Protein 2X43 (pdb70)

Solvent-accessible surface area: 4506 Å² total; per-residue (Å²): 3,10,89,3,1,116,98,52,70,118,84,13,20,41,103,3,83,95,100,21,23,92,90,0,102,142,123,62,73,136,123,19,49,128,43,2,84,71,101,54,53,99,19,18,93,79,16,16,102,87,25,81,116,68,75,56,63,108,57,77,18,110,21,164,58,31,155

Secondary structure (DSSP, 8-state):
--THIIIIIHHHHHHHIIIIIHHIIIIITTTTTHHHHHHHHHHHHHHIIIIITTS---SSTT-----

Radius of gyration: 13.17 Å; Cα contacts (8 Å, |Δi|>4): 88; chains: 1; bounding box: 42×15×16 Å

Foldseek 3Di:
DAPLCVVQVVVQLVCLCVPQVVVCVVPVVDPSVCSSVVSVVVSLVCSCCCQVVVPDRDHHPVDPDND

Structure (mmCIF, N/CA/C/O backbone):
data_2X43
#
_entry.id   2X43
#
_cell.length_a   1.000
_cell.length_b   1.000
_cell.length_c   1.000
_cell.angle_alpha   90.00
_cell.angle_beta   90.00
_cell.angle_gamma   90.00
#
_symmetry.space_group_name_H-M   'P 1'
#
loop_
_atom_site.group_PDB
_atom_site.id
_atom_site.type_symbol
_atom_site.label_atom_id
_atom_site.label_alt_id
_atom_site.label_comp_id
_atom_site.label_asym_id
_atom_site.label_entity_id
_atom_site.label_seq_id
_atom_site.pdbx_PDB_ins_code
_atom_site.Cartn_x
_atom_site.Cartn_y
_atom_site.Cartn_z
_atom_site.occupancy
_atom_site.B_iso_or_equiv
_atom_site.auth_seq_id
_atom_site.auth_comp_id
_atom_site.auth_asym_id
_atom_site.auth_atom_id
_atom_site.pdbx_PDB_model_num
ATOM 1 N N . MET A 1 1 ? -10.874 2.842 3.570 1.00 1.42 1 MET S N 1
ATOM 2 C CA . MET A 1 1 ? -11.285 2.178 2.307 1.00 0.86 1 MET S CA 1
ATOM 3 C C . MET A 1 1 ? -12.136 0.956 2.596 1.00 0.68 1 MET S C 1
ATOM 4 O O . MET A 1 1 ? -12.460 0.676 3.749 1.00 0.80 1 MET S O 1
ATOM 20 N N . ASP A 1 2 ? -12.500 0.231 1.549 1.00 0.50 2 ASP S N 1
ATOM 21 C CA . ASP A 1 2 ? -13.354 -0.933 1.706 1.00 0.55 2 ASP S CA 1
ATOM 22 C C . ASP A 1 2 ? -12.597 -2.254 1.548 1.00 0.36 2 ASP S C 1
ATOM 23 O O . ASP A 1 2 ? -11.772 -2.609 2.389 1.00 0.43 2 ASP S O 1
ATOM 32 N N . GLN A 1 3 ? -12.876 -2.967 0.459 1.00 0.47 3 GLN S N 1
ATOM 33 C CA . GLN A 1 3 ? -12.279 -4.273 0.198 1.00 0.32 3 GLN S CA 1
ATOM 34 C C . GLN A 1 3 ? -10.876 -4.183 -0.372 1.00 0.20 3 GLN S C 1
ATOM 35 O O . GLN A 1 3 ? -10.144 -5.182 -0.398 1.00 0.16 3 GLN S O 1
ATOM 49 N N . GLU A 1 4 ? -10.477 -3.008 -0.826 1.00 0.22 4 GLU S N 1
ATOM 50 C CA . GLU A 1 4 ? -9.170 -2.902 -1.433 1.00 0.23 4 GLU S CA 1
ATOM 51 C C . GLU A 1 4 ? -8.062 -3.029 -0.413 1.00 0.21 4 GLU S C 1
ATOM 52 O O . GLU A 1 4 ? -6.921 -3.284 -0.778 1.00 0.27 4 GLU S O 1
ATOM 64 N N . THR A 1 5 ? -8.366 -2.856 0.863 1.00 0.17 5 THR S N 1
ATOM 65 C CA . THR A 1 5 ? -7.328 -2.981 1.858 1.00 0.20 5 THR S CA 1
ATOM 66 C C . THR A 1 5 ? -6.803 -4.405 1.846 1.00 0.20 5 THR S C 1
ATOM 67 O O . THR A 1 5 ? -5.645 -4.646 1.521 1.00 0.22 5 THR S O 1
ATOM 78 N N . ARG A 1 6 ? -7.665 -5.354 2.186 1.00 0.19 6 ARG S N 1
ATOM 79 C CA . ARG A 1 6 ? -7.262 -6.748 2.188 1.00 0.20 6 ARG S CA 1
ATOM 80 C C . ARG A 1 6 ? -6.509 -7.138 0.921 1.00 0.17 6 ARG S C 1
ATOM 81 O O . ARG A 1 6 ? -5.322 -7.461 0.989 1.00 0.17 6 ARG S O 1
ATOM 102 N N . ASP A 1 7 ? -7.158 -7.076 -0.240 1.00 0.17 7 ASP S N 1
ATOM 103 C CA . ASP A 1 7 ? -6.520 -7.484 -1.492 1.00 0.18 7 ASP S CA 1
ATOM 104 C C . ASP A 1 7 ? -5.359 -6.595 -1.934 1.00 0.16 7 ASP S C 1
ATOM 105 O O . ASP A 1 7 ? -4.281 -7.094 -2.247 1.00 0.16 7 ASP S O 1
ATOM 114 N N . GLN A 1 8 ? -5.572 -5.287 -1.959 1.00 0.17 8 GLN S N 1
ATOM 115 C CA . GLN A 1 8 ? -4.540 -4.371 -2.432 1.00 0.18 8 GLN S CA 1
ATOM 116 C C . GLN A 1 8 ? -3.526 -4.018 -1.351 1.00 0.17 8 GLN S C 1
ATOM 117 O O . GLN A 1 8 ? -2.333 -4.242 -1.529 1.00 0.17 8 GLN S O 1
ATOM 131 N N . MET A 1 9 ? -3.987 -3.461 -0.238 1.00 0.18 9 MET S N 1
ATOM 132 C CA . MET A 1 9 ? -3.067 -3.073 0.832 1.00 0.20 9 MET S CA 1
ATOM 133 C C . MET A 1 9 ? -2.069 -4.188 1.143 1.00 0.19 9 MET S C 1
ATOM 134 O O . MET A 1 9 ? -0.866 -3.949 1.165 1.00 0.20 9 MET S O 1
ATOM 148 N N . LYS A 1 10 ? -2.559 -5.403 1.379 1.00 0.19 10 LYS S N 1
ATOM 149 C CA . LYS A 1 10 ? -1.673 -6.519 1.701 1.00 0.21 10 LYS S CA 1
ATOM 150 C C . LYS A 1 10 ? -0.766 -6.902 0.531 1.00 0.19 10 LYS S C 1
ATOM 151 O O . LYS A 1 10 ? 0.430 -7.119 0.717 1.00 0.21 10 LYS S O 1
ATOM 170 N N . ASN A 1 11 ? -1.333 -6.983 -0.668 1.00 0.16 11 ASN S N 1
ATOM 171 C CA . ASN A 1 11 ? -0.561 -7.373 -1.847 1.00 0.17 11 ASN S CA 1
ATOM 172 C C . ASN A 1 11 ? 0.279 -6.222 -2.396 1.00 0.15 11 ASN S C 1
ATOM 173 O O . ASN A 1 11 ? 1.504 -6.319 -2.443 1.00 0.15 11 ASN S O 1
ATOM 184 N N . ALA A 1 12 ? -0.374 -5.146 -2.825 1.00 0.16 12 ALA S N 1
ATOM 185 C CA . ALA A 1 12 ? 0.336 -3.988 -3.363 1.00 0.17 12 ALA S CA 1
ATOM 186 C C . ALA A 1 12 ? 1.525 -3.632 -2.486 1.00 0.15 12 ALA S C 1
ATOM 187 O O . ALA A 1 12 ? 2.654 -3.523 -2.967 1.00 0.16 12 ALA S O 1
ATOM 194 N N . ALA A 1 13 ? 1.267 -3.453 -1.195 1.00 0.15 13 ALA S N 1
ATOM 195 C CA . ALA A 1 13 ? 2.336 -3.139 -0.258 1.00 0.15 13 ALA S CA 1
ATOM 196 C C . ALA A 1 13 ? 3.414 -4.206 -0.357 1.00 0.13 13 ALA S C 1
ATOM 197 O O . ALA A 1 13 ? 4.587 -3.898 -0.550 1.00 0.12 13 ALA S O 1
ATOM 204 N N . ALA A 1 14 ? 3.001 -5.462 -0.185 1.00 0.14 14 ALA S N 1
ATOM 205 C CA . ALA A 1 14 ? 3.908 -6.597 -0.291 1.00 0.15 14 ALA S CA 1
ATOM 206 C C . ALA A 1 14 ? 4.895 -6.443 -1.447 1.00 0.13 14 ALA S C 1
ATOM 207 O O . ALA A 1 14 ? 6.107 -6.467 -1.235 1.00 0.14 14 ALA S O 1
ATOM 214 N N . GLU A 1 15 ? 4.385 -6.274 -2.667 1.00 0.14 15 GLU S N 1
ATOM 215 C CA . GLU A 1 15 ? 5.223 -6.137 -3.856 1.00 0.14 15 GLU S CA 1
ATOM 216 C C . GLU A 1 15 ? 6.068 -4.866 -3.849 1.00 0.12 15 GLU S C 1
ATOM 217 O O . GLU A 1 15 ? 7.071 -4.783 -4.560 1.00 0.13 15 GLU S O 1
ATOM 229 N N . ALA A 1 16 ? 5.685 -3.884 -3.040 1.00 0.11 16 ALA S N 1
ATOM 230 C CA . ALA A 1 16 ? 6.415 -2.622 -3.013 1.00 0.12 16 ALA S CA 1
ATOM 231 C C . ALA A 1 16 ? 7.570 -2.738 -2.044 1.00 0.10 16 ALA S C 1
ATOM 232 O O . ALA A 1 16 ? 8.628 -2.136 -2.226 1.00 0.11 16 ALA S O 1
ATOM 239 N N . LYS A 1 17 ? 7.342 -3.528 -1.008 1.00 0.09 17 LYS S N 1
ATOM 240 C CA . LYS A 1 17 ? 8.347 -3.762 0.003 1.00 0.08 17 LYS S CA 1
ATOM 241 C C . LYS A 1 17 ? 9.367 -4.777 -0.496 1.00 0.09 17 LYS S C 1
ATOM 242 O O . LYS A 1 17 ? 10.547 -4.712 -0.175 1.00 0.10 17 LYS S O 1
ATOM 261 N N . ASP A 1 18 ? 8.909 -5.715 -1.294 1.00 0.09 18 ASP S N 1
ATOM 262 C CA . ASP A 1 18 ? 9.803 -6.722 -1.824 1.00 0.10 18 ASP S CA 1
ATOM 263 C C . ASP A 1 18 ? 10.612 -6.146 -2.977 1.00 0.11 18 ASP S C 1
ATOM 264 O O . ASP A 1 18 ? 11.767 -6.490 -3.171 1.00 0.13 18 ASP S O 1
ATOM 273 N N . ASN A 1 19 ? 10.037 -5.170 -3.655 1.00 0.11 19 ASN S N 1
ATOM 274 C CA . ASN A 1 19 ? 10.720 -4.606 -4.813 1.00 0.13 19 ASN S CA 1
ATOM 275 C C . ASN A 1 19 ? 11.662 -3.479 -4.409 1.00 0.13 19 ASN S C 1
ATOM 276 O O . ASN A 1 19 ? 12.901 -3.627 -4.425 1.00 0.14 19 ASN S O 1
ATOM 287 N N . VAL A 1 20 ? 11.067 -2.400 -3.924 1.00 0.12 20 VAL S N 1
ATOM 288 C CA . VAL A 1 20 ? 11.830 -1.233 -3.543 1.00 0.13 20 VAL S CA 1
ATOM 289 C C . VAL A 1 20 ? 12.375 -1.347 -2.142 1.00 0.12 20 VAL S C 1
ATOM 290 O O . VAL A 1 20 ? 13.447 -0.832 -1.863 1.00 0.12 20 VAL S O 1
ATOM 297 N N . HIS A 1 21 ? 11.680 -2.051 -1.259 1.00 0.11 21 HIS S N 1
ATOM 298 C CA . HIS A 1 21 ? 12.169 -2.148 0.098 1.00 0.11 21 HIS S CA 1
ATOM 299 C C . HIS A 1 21 ? 13.210 -3.242 0.187 1.00 0.11 21 HIS S C 1
ATOM 300 O O . HIS A 1 21 ? 14.133 -3.132 0.990 1.00 0.12 21 HIS S O 1
ATOM 315 N N . ASP A 1 22 ? 13.094 -4.306 -0.630 1.00 0.12 22 ASP S N 1
ATOM 316 C CA . ASP A 1 22 ? 14.107 -5.330 -0.561 1.00 0.14 22 ASP S CA 1
ATOM 317 C C . ASP A 1 22 ? 15.445 -4.674 -0.810 1.00 0.14 22 ASP S C 1
ATOM 318 O O . ASP A 1 22 ? 16.321 -4.721 0.058 1.00 0.15 22 ASP S O 1
ATOM 327 N N . LYS A 1 23 ? 15.634 -4.050 -1.984 1.00 0.14 23 LYS S N 1
ATOM 328 C CA . LYS A 1 23 ? 16.884 -3.346 -2.238 1.00 0.16 23 LYS S CA 1
ATOM 329 C C . LYS A 1 23 ? 17.209 -2.307 -1.170 1.00 0.12 23 LYS S C 1
ATOM 330 O O . LYS A 1 23 ? 18.368 -2.165 -0.785 1.00 0.14 23 LYS S O 1
ATOM 349 N N . ILE A 1 24 ? 16.205 -1.576 -0.689 1.00 0.09 24 ILE S N 1
ATOM 350 C CA . ILE A 1 24 ? 16.445 -0.538 0.301 1.00 0.08 24 ILE S CA 1
ATOM 351 C C . ILE A 1 24 ? 17.009 -1.081 1.610 1.00 0.09 24 ILE S C 1
ATOM 352 O O . ILE A 1 24 ? 18.153 -0.797 1.943 1.00 0.10 24 ILE S O 1
ATOM 363 N N . GLN A 1 25 ? 16.218 -1.866 2.346 1.00 0.10 25 GLN S N 1
ATOM 364 C CA . GLN A 1 25 ? 16.679 -2.410 3.623 1.00 0.13 25 GLN S CA 1
ATOM 365 C C . GLN A 1 25 ? 18.161 -2.742 3.528 1.00 0.14 25 GLN S C 1
ATOM 366 O O . GLN A 1 25 ? 18.984 -2.281 4.319 1.00 0.15 25 GLN S O 1
ATOM 380 N N . GLU A 1 26 ? 18.465 -3.563 2.551 1.00 0.14 26 GLU S N 1
ATOM 381 C CA . GLU A 1 26 ? 19.840 -3.952 2.292 1.00 0.16 26 GLU S CA 1
ATOM 382 C C . GLU A 1 26 ? 20.751 -2.718 2.151 1.00 0.15 26 GLU S C 1
ATOM 383 O O . GLU A 1 26 ? 21.654 -2.506 2.961 1.00 0.17 26 GLU S O 1
ATOM 395 N N . LEU A 1 27 ? 20.503 -1.914 1.115 1.00 0.14 27 LEU S N 1
ATOM 396 C CA . LEU A 1 27 ? 21.312 -0.717 0.819 1.00 0.14 27 LEU S CA 1
ATOM 397 C C . LEU A 1 27 ? 20.810 0.615 1.408 1.00 0.12 27 LEU S C 1
ATOM 398 O O . LEU A 1 27 ? 21.494 1.274 2.192 1.00 0.13 27 LEU S O 1
ATOM 414 N N . LYS A 1 28 ? 19.599 0.976 0.998 1.00 0.11 28 LYS S N 1
ATOM 415 C CA . LYS A 1 28 ? 18.955 2.271 1.288 1.00 0.11 28 LYS S CA 1
ATOM 416 C C . LYS A 1 28 ? 18.250 2.416 2.641 1.00 0.12 28 LYS S C 1
ATOM 417 O O . LYS A 1 28 ? 17.795 3.512 2.961 1.00 0.14 28 LYS S O 1
ATOM 436 N N . ASP A 1 29 ? 18.116 1.339 3.402 1.00 0.12 29 ASP S N 1
ATOM 437 C CA . ASP A 1 29 ? 17.326 1.347 4.648 1.00 0.14 29 ASP S CA 1
ATOM 438 C C . ASP A 1 29 ? 17.356 2.657 5.450 1.00 0.17 29 ASP S C 1
ATOM 439 O O . ASP A 1 29 ? 16.445 2.891 6.246 1.00 0.19 29 ASP S O 1
ATOM 448 N N . ASP A 1 30 ? 18.354 3.516 5.274 1.00 0.18 30 ASP S N 1
ATOM 449 C CA . ASP A 1 30 ? 18.367 4.763 6.041 1.00 0.21 30 ASP S CA 1
ATOM 450 C C . ASP A 1 30 ? 17.591 5.882 5.326 1.00 0.22 30 ASP S C 1
ATOM 451 O O . ASP A 1 30 ? 16.487 6.250 5.726 1.00 0.23 30 ASP S O 1
ATOM 460 N N . VAL A 1 31 ? 18.201 6.410 4.265 1.00 0.21 31 VAL S N 1
ATOM 461 C CA . VAL A 1 31 ? 17.595 7.489 3.469 1.00 0.23 31 VAL S CA 1
ATOM 462 C C . VAL A 1 31 ? 16.692 6.985 2.339 1.00 0.21 31 VAL S C 1
ATOM 463 O O . VAL A 1 31 ? 15.508 7.316 2.271 1.00 0.23 31 VAL S O 1
ATOM 470 N N . GLY A 1 32 ? 17.282 6.195 1.466 1.00 0.19 32 GLY S N 1
ATOM 471 C CA . GLY A 1 32 ? 16.560 5.648 0.324 1.00 0.18 32 GLY S CA 1
ATOM 472 C C . GLY A 1 32 ? 15.263 4.956 0.723 1.00 0.17 32 GLY S C 1
ATOM 473 O O . GLY A 1 32 ? 14.405 4.690 -0.119 1.00 0.18 32 GLY S O 1
ATOM 477 N N . ASN A 1 33 ? 15.141 4.658 2.015 1.00 0.18 33 ASN S N 1
ATOM 478 C CA . ASN A 1 33 ? 13.958 3.993 2.571 1.00 0.19 33 ASN S CA 1
ATOM 479 C C . ASN A 1 33 ? 12.649 4.660 2.170 1.00 0.23 33 ASN S C 1
ATOM 480 O O . ASN A 1 33 ? 11.575 4.147 2.490 1.00 0.26 33 ASN S O 1
ATOM 491 N N . LYS A 1 34 ? 12.713 5.787 1.479 1.00 0.25 34 LYS S N 1
ATOM 492 C CA . LYS A 1 34 ? 11.497 6.461 1.073 1.00 0.30 34 LYS S CA 1
ATOM 493 C C . LYS A 1 34 ? 10.989 5.887 -0.242 1.00 0.28 34 LYS S C 1
ATOM 494 O O . LYS A 1 34 ? 9.788 5.687 -0.420 1.00 0.43 34 LYS S O 1
ATOM 513 N N . ALA A 1 35 ? 11.925 5.618 -1.151 1.00 0.19 35 ALA S N 1
ATOM 514 C CA . ALA A 1 35 ? 11.604 5.069 -2.464 1.00 0.19 35 ALA S CA 1
ATOM 515 C C . ALA A 1 35 ? 10.500 4.017 -2.387 1.00 0.16 35 ALA S C 1
ATOM 516 O O . ALA A 1 35 ? 9.656 3.935 -3.278 1.00 0.18 35 ALA S O 1
ATOM 523 N N . ALA A 1 36 ? 10.500 3.213 -1.322 1.00 0.12 36 ALA S N 1
ATOM 524 C CA . ALA A 1 36 ? 9.470 2.1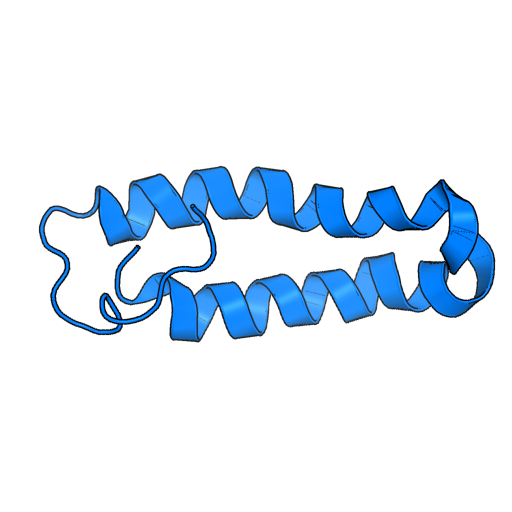94 -1.159 1.00 0.13 36 ALA S CA 1
ATOM 525 C C . ALA A 1 36 ? 8.140 2.871 -0.857 1.00 0.21 36 ALA S C 1
ATOM 526 O O . ALA A 1 36 ? 7.196 2.786 -1.645 1.00 0.59 36 ALA S O 1
ATOM 533 N N . GLU A 1 37 ? 8.066 3.529 0.302 1.00 0.32 37 GLU S N 1
ATOM 534 C CA . GLU A 1 37 ? 6.874 4.270 0.705 1.00 0.32 37 GLU S CA 1
ATOM 535 C C . GLU A 1 37 ? 6.296 5.103 -0.440 1.00 0.23 37 GLU S C 1
ATOM 536 O O . GLU A 1 37 ? 5.115 5.454 -0.422 1.00 0.21 37 GLU S O 1
ATOM 548 N N . VAL A 1 38 ? 7.120 5.413 -1.439 1.00 0.25 38 VAL S N 1
ATOM 549 C CA . VAL A 1 38 ? 6.665 6.204 -2.574 1.00 0.25 38 VAL S CA 1
ATOM 550 C C . VAL A 1 38 ? 5.761 5.369 -3.474 1.00 0.21 38 VAL S C 1
ATOM 551 O O . VAL A 1 38 ? 4.664 5.794 -3.836 1.00 0.18 38 VAL S O 1
ATOM 558 N N . ARG A 1 39 ? 6.246 4.189 -3.852 1.00 0.25 39 ARG S N 1
ATOM 559 C CA . ARG A 1 39 ? 5.476 3.280 -4.694 1.00 0.30 39 ARG S CA 1
ATOM 560 C C . ARG A 1 39 ? 4.060 3.105 -4.146 1.00 0.31 39 ARG S C 1
ATOM 561 O O . ARG A 1 39 ? 3.088 3.071 -4.903 1.00 0.37 39 ARG S O 1
ATOM 582 N N . ASP A 1 40 ? 3.950 3.011 -2.823 1.00 0.31 40 ASP S N 1
ATOM 583 C CA . ASP A 1 40 ? 2.656 2.829 -2.173 1.00 0.37 40 ASP S CA 1
ATOM 584 C C . ASP A 1 40 ? 1.852 4.127 -2.152 1.00 0.32 40 ASP S C 1
ATOM 585 O O . ASP A 1 40 ? 0.628 4.103 -2.025 1.00 0.39 40 ASP S O 1
ATOM 594 N N . ALA A 1 41 ? 2.543 5.256 -2.273 1.00 0.24 41 ALA S N 1
ATOM 595 C CA . ALA A 1 41 ? 1.884 6.558 -2.266 1.00 0.24 41 ALA S CA 1
ATOM 596 C C . ALA A 1 41 ? 0.905 6.687 -3.431 1.00 0.25 41 ALA S C 1
ATOM 597 O O . ALA A 1 41 ? -0.283 6.942 -3.230 1.00 0.28 41 ALA S O 1
ATOM 604 N N . VAL A 1 42 ? 1.412 6.511 -4.648 1.00 0.25 42 VAL S N 1
ATOM 605 C CA . VAL A 1 42 ? 0.585 6.604 -5.848 1.00 0.29 42 VAL S CA 1
ATOM 606 C C . VAL A 1 42 ? -0.514 5.547 -5.849 1.00 0.29 42 VAL S C 1
ATOM 607 O O . VAL A 1 42 ? -1.681 5.840 -6.122 1.00 0.29 42 VAL S O 1
ATOM 614 N N . SER A 1 43 ? -0.122 4.320 -5.544 1.00 0.30 43 SER S N 1
ATOM 615 C CA . SER A 1 43 ? -1.061 3.205 -5.501 1.00 0.32 43 SER S CA 1
ATOM 616 C C . SER A 1 43 ? -2.247 3.558 -4.608 1.00 0.28 43 SER S C 1
ATOM 617 O O . SER A 1 43 ? -3.405 3.436 -5.010 1.00 0.27 43 SER S O 1
ATOM 625 N N . SER A 1 44 ? -1.934 3.993 -3.393 1.00 0.27 44 SER S N 1
ATOM 626 C CA . SER A 1 44 ? -2.945 4.385 -2.414 1.00 0.25 44 SER S CA 1
ATOM 627 C C . SER A 1 44 ? -3.968 5.354 -3.009 1.00 0.22 44 SER S C 1
ATOM 628 O O . SER A 1 44 ? -5.165 5.238 -2.745 1.00 0.21 44 SER S O 1
ATOM 636 N N . THR A 1 45 ? -3.495 6.306 -3.812 1.00 0.22 45 THR S N 1
ATOM 637 C CA . THR A 1 45 ? -4.378 7.294 -4.431 1.00 0.22 45 THR S CA 1
ATOM 638 C C . THR A 1 45 ? -5.468 6.612 -5.251 1.00 0.21 45 THR S C 1
ATOM 639 O O . THR A 1 45 ? -6.629 7.029 -5.242 1.00 0.19 45 THR S O 1
ATOM 650 N N . VAL A 1 46 ? -5.083 5.552 -5.946 1.00 0.24 46 VAL S N 1
ATOM 651 C CA . VAL A 1 46 ? -6.022 4.797 -6.767 1.00 0.25 46 VAL S CA 1
ATOM 652 C C . VAL A 1 46 ? -6.919 3.955 -5.871 1.00 0.23 46 VAL S C 1
ATOM 653 O O . VAL A 1 46 ? -8.136 4.134 -5.836 1.00 0.21 46 VAL S O 1
ATOM 660 N N . GLU A 1 47 ? -6.293 3.024 -5.163 1.00 0.24 47 GLU S N 1
ATOM 661 C CA . GLU A 1 47 ? -6.989 2.141 -4.231 1.00 0.25 47 GLU S CA 1
ATOM 662 C C . GLU A 1 47 ? -7.979 2.895 -3.344 1.00 0.19 47 GLU S C 1
ATOM 663 O O . GLU A 1 47 ? -8.908 2.301 -2.800 1.00 0.18 47 GLU S O 1
ATOM 675 N N . SER A 1 48 ? -7.820 4.205 -3.235 1.00 0.17 48 SER S N 1
ATOM 676 C CA . SER A 1 48 ? -8.716 4.981 -2.395 1.00 0.16 48 SER S CA 1
ATOM 677 C C . SER A 1 48 ? -9.998 5.298 -3.152 1.00 0.17 48 SER S C 1
ATOM 678 O O . SER A 1 48 ? -11.092 4.917 -2.735 1.00 0.19 48 SER S O 1
ATOM 686 N N . ILE A 1 49 ? -9.845 5.994 -4.268 1.00 0.18 49 ILE S N 1
ATOM 687 C CA . ILE A 1 49 ? -10.983 6.349 -5.103 1.00 0.23 49 ILE S CA 1
ATOM 688 C C . ILE A 1 49 ? -11.658 5.110 -5.681 1.00 0.21 49 ILE S C 1
ATOM 689 O O . ILE A 1 49 ? -12.799 5.171 -6.136 1.00 0.25 49 ILE S O 1
ATOM 700 N N . LYS A 1 50 ? -10.950 3.986 -5.690 1.00 0.19 50 LYS S N 1
ATOM 701 C CA . LYS A 1 50 ? -11.510 2.771 -6.249 1.00 0.22 50 LYS S CA 1
ATOM 702 C C . LYS A 1 50 ? -12.546 2.120 -5.325 1.00 0.20 50 LYS S C 1
ATOM 703 O O . LYS A 1 50 ? -13.710 1.996 -5.698 1.00 0.21 50 LYS S O 1
ATOM 722 N N . ASP A 1 51 ? -12.128 1.705 -4.128 1.00 0.19 51 ASP S N 1
ATOM 723 C CA . ASP A 1 51 ? -13.017 1.012 -3.204 1.00 0.24 51 ASP S CA 1
ATOM 724 C C . ASP A 1 51 ? -13.813 1.919 -2.269 1.00 0.24 51 ASP S C 1
ATOM 725 O O . ASP A 1 51 ? -14.979 1.643 -1.989 1.00 0.29 51 ASP S O 1
ATOM 734 N N . LYS A 1 52 ? -13.203 2.981 -1.773 1.00 0.23 52 LYS S N 1
ATOM 735 C CA . LYS A 1 52 ? -13.907 3.872 -0.857 1.00 0.31 52 LYS S CA 1
ATOM 736 C C . LYS A 1 52 ? -14.881 4.754 -1.618 1.00 0.29 52 LYS S C 1
ATOM 737 O O . LYS A 1 52 ? -16.001 4.994 -1.169 1.00 0.31 52 LYS S O 1
ATOM 756 N N . LEU A 1 53 ? -14.446 5.233 -2.775 1.00 0.27 53 LEU S N 1
ATOM 757 C CA . LEU A 1 53 ? -15.287 6.062 -3.621 1.00 0.30 53 LEU S CA 1
ATOM 758 C C . LEU A 1 53 ? -16.178 5.175 -4.455 1.00 0.28 53 LEU S C 1
ATOM 759 O O . LEU A 1 53 ? -17.079 5.644 -5.152 1.00 0.33 53 LEU S O 1
ATOM 775 N N . SER A 1 54 ? -15.897 3.884 -4.376 1.00 0.24 54 SER S N 1
ATOM 776 C CA . SER A 1 54 ? -16.634 2.891 -5.129 1.00 0.27 54 SER S CA 1
ATOM 777 C C . SER A 1 54 ? -18.138 3.152 -5.085 1.00 0.32 54 SER S C 1
ATOM 778 O O . SER A 1 54 ? -18.840 2.953 -6.076 1.00 0.41 54 SER S O 1
ATOM 786 N N . GLY A 1 55 ? -18.625 3.596 -3.930 1.00 0.30 55 GLY S N 1
ATOM 787 C CA . GLY A 1 55 ? -20.041 3.877 -3.778 1.00 0.35 55 GLY S CA 1
ATOM 788 C C . GLY A 1 55 ? -20.593 3.380 -2.456 1.00 0.43 55 GLY S C 1
ATOM 789 O O . GLY A 1 55 ? -21.542 3.948 -1.918 1.00 0.52 55 GLY S O 1
ATOM 793 N N . GLY A 1 56 ? -19.995 2.314 -1.934 1.00 0.55 56 GLY S N 1
ATOM 794 C CA . GLY A 1 56 ? -20.439 1.755 -0.671 1.00 0.73 56 GLY S CA 1
ATOM 795 C C . GLY A 1 56 ? -19.392 0.862 -0.037 1.00 0.57 56 GLY S C 1
ATOM 796 O O . GLY A 1 56 ? -18.924 -0.092 -0.658 1.00 1.13 56 GLY S O 1
ATOM 800 N N . SER A 1 57 ? -19.024 1.172 1.201 1.00 0.80 57 SER S N 1
ATOM 801 C CA . SER A 1 57 ? -18.021 0.393 1.918 1.00 0.68 57 SER S CA 1
ATOM 802 C C . SER A 1 57 ? -18.657 -0.413 3.046 1.00 0.76 57 SER S C 1
ATOM 803 O O . SER A 1 57 ? -19.157 0.149 4.020 1.00 0.82 57 SER S O 1
ATOM 811 N N . SER A 1 58 ? -18.636 -1.735 2.904 1.00 0.85 58 SER S N 1
ATOM 812 C CA . SER A 1 58 ? -19.206 -2.624 3.910 1.00 0.98 58 SER S CA 1
ATOM 813 C C . SER A 1 58 ? -18.315 -3.844 4.124 1.00 1.08 58 SER S C 1
ATOM 814 O O . SER A 1 58 ? -18.271 -4.408 5.217 1.00 1.95 58 SER S O 1
ATOM 822 N N . SER A 1 59 ? -17.605 -4.245 3.072 1.00 0.60 59 SER S N 1
ATOM 823 C CA . SER A 1 59 ? -16.713 -5.398 3.142 1.00 0.54 59 SER S CA 1
ATOM 824 C C . SER A 1 59 ? -15.268 -4.954 3.347 1.00 0.53 59 SER S C 1
ATOM 825 O O . SER A 1 59 ? -14.748 -4.146 2.578 1.00 1.08 59 SER S O 1
ATOM 833 N N . ARG A 1 60 ? -14.631 -5.482 4.393 1.00 0.55 60 ARG S N 1
ATOM 834 C CA . ARG A 1 60 ? -13.243 -5.148 4.714 1.00 0.52 60 ARG S CA 1
ATOM 835 C C . ARG A 1 60 ? -13.107 -3.707 5.211 1.00 0.59 60 ARG S C 1
ATOM 836 O O . ARG A 1 60 ? -12.096 -3.341 5.809 1.00 0.68 60 ARG S O 1
ATOM 857 N N . ALA A 1 61 ? -14.132 -2.897 4.962 1.00 0.72 61 ALA S N 1
ATOM 858 C CA . ALA A 1 61 ? -14.138 -1.492 5.367 1.00 0.88 61 ALA S CA 1
ATOM 859 C C . ALA A 1 61 ? -13.737 -1.310 6.831 1.00 0.92 61 ALA S C 1
ATOM 860 O O . ALA A 1 61 ? -13.355 -0.216 7.244 1.00 1.10 61 ALA S O 1
ATOM 867 N N . SER A 1 62 ? -13.824 -2.384 7.609 1.00 0.88 62 SER S N 1
ATOM 868 C CA . SER A 1 62 ? -13.469 -2.333 9.024 1.00 1.06 62 SER S CA 1
ATOM 869 C C . SER A 1 62 ? -11.967 -2.127 9.209 1.00 0.99 62 SER S C 1
ATOM 870 O O . SER A 1 62 ? -11.480 -2.024 10.337 1.00 1.29 62 SER S O 1
ATOM 878 N N . SER A 1 63 ? -11.238 -2.067 8.099 1.00 0.78 63 SER S N 1
ATOM 879 C CA . SER A 1 63 ? -9.791 -1.878 8.141 1.00 0.87 63 SER S CA 1
ATOM 880 C C . SER A 1 63 ? -9.390 -0.562 7.481 1.00 0.93 63 SER S C 1
ATOM 881 O O . SER A 1 63 ? -9.747 -0.300 6.331 1.00 1.60 63 SER S O 1
ATOM 889 N N . TYR A 1 64 ? -8.650 0.260 8.217 1.00 1.02 64 TYR S N 1
ATOM 890 C CA . TYR A 1 64 ? -8.192 1.548 7.703 1.00 1.51 64 TYR S CA 1
ATOM 891 C C . TYR A 1 64 ? -6.673 1.557 7.562 1.00 1.25 64 TYR S C 1
ATOM 892 O O . TYR A 1 64 ? -5.950 1.413 8.548 1.00 1.60 64 TYR S O 1
ATOM 910 N N . THR A 1 65 ? -6.195 1.728 6.333 1.00 1.00 65 THR S N 1
ATOM 911 C CA . THR A 1 65 ? -4.759 1.744 6.068 1.00 1.00 65 THR S CA 1
ATOM 912 C C . THR A 1 65 ? -4.370 2.882 5.129 1.00 0.95 65 THR S C 1
ATOM 913 O O . THR A 1 65 ? -3.575 3.748 5.492 1.00 1.07 65 THR S O 1
ATOM 924 N N . LEU A 1 66 ? -4.930 2.868 3.919 1.00 0.99 66 LEU S N 1
ATOM 925 C CA . LEU A 1 66 ? -4.641 3.899 2.924 1.00 1.19 66 LEU S CA 1
ATOM 926 C C . LEU A 1 66 ? -4.704 5.286 3.553 1.00 1.54 66 LEU S C 1
ATOM 927 O O . LEU A 1 66 ? -3.722 6.029 3.547 1.00 1.83 66 LEU S O 1
ATOM 943 N N . GLU A 1 67 ? -5.869 5.623 4.095 1.00 1.62 67 GLU S N 1
ATOM 944 C CA . GLU A 1 67 ? -6.073 6.916 4.737 1.00 1.99 67 GLU S CA 1
ATOM 945 C C . GLU A 1 67 ? -6.041 6.780 6.256 1.00 1.93 67 GLU S C 1
ATOM 946 O O . GLU A 1 67 ? -4.949 6.940 6.840 1.00 1.77 67 GLU S O 1
ATOM 959 N N . MET A 1 1 ? -11.067 2.608 3.602 1.00 1.42 1 MET S N 2
ATOM 960 C CA . MET A 1 1 ? -11.474 2.048 2.288 1.00 0.86 1 MET S CA 2
ATOM 961 C C . MET A 1 1 ? -12.334 0.818 2.465 1.00 0.68 1 MET S C 2
ATOM 962 O O . MET A 1 1 ? -12.680 0.443 3.585 1.00 0.80 1 MET S O 2
ATOM 978 N N . ASP A 1 2 ? -12.679 0.193 1.355 1.00 0.50 2 ASP S N 2
ATOM 979 C CA . ASP A 1 2 ? -13.527 -0.976 1.384 1.00 0.55 2 ASP S CA 2
ATOM 980 C C . ASP A 1 2 ? -12.711 -2.268 1.375 1.00 0.36 2 ASP S C 2
ATOM 981 O O . ASP A 1 2 ? -11.893 -2.494 2.263 1.00 0.43 2 ASP S O 2
ATOM 990 N N . GLN A 1 3 ? -12.926 -3.100 0.363 1.00 0.47 3 GLN S N 2
ATOM 991 C CA . GLN A 1 3 ? -12.245 -4.382 0.258 1.00 0.32 3 GLN S CA 2
ATOM 992 C C . GLN A 1 3 ? -10.845 -4.247 -0.301 1.00 0.20 3 GLN S C 2
ATOM 993 O O . GLN A 1 3 ? -10.066 -5.206 -0.259 1.00 0.16 3 GLN S O 2
ATOM 1007 N N . GLU A 1 4 ? -10.506 -3.079 -0.831 1.00 0.22 4 GLU S N 2
ATOM 1008 C CA . GLU A 1 4 ? -9.203 -2.939 -1.444 1.00 0.23 4 GLU S CA 2
ATOM 1009 C C . GLU A 1 4 ? -8.084 -3.175 -0.454 1.00 0.21 4 GLU S C 2
ATOM 1010 O O . GLU A 1 4 ? -6.987 -3.554 -0.844 1.00 0.27 4 GLU S O 2
ATOM 1022 N N . THR A 1 5 ? -8.339 -2.955 0.824 1.00 0.17 5 THR S N 2
ATOM 1023 C CA . THR A 1 5 ? -7.297 -3.177 1.802 1.00 0.20 5 THR S CA 2
ATOM 1024 C C . THR A 1 5 ? -6.847 -4.626 1.737 1.00 0.20 5 THR S C 2
ATOM 1025 O O . THR A 1 5 ? -5.698 -4.918 1.412 1.00 0.22 5 THR S O 2
ATOM 1036 N N . ARG A 1 6 ? -7.765 -5.530 2.039 1.00 0.19 6 ARG S N 2
ATOM 1037 C CA . ARG A 1 6 ? -7.470 -6.950 2.003 1.00 0.20 6 ARG S CA 2
ATOM 1038 C C . ARG A 1 6 ? -6.654 -7.347 0.779 1.00 0.17 6 ARG S C 2
ATOM 1039 O O . ARG A 1 6 ? -5.477 -7.693 0.904 1.00 0.17 6 ARG S O 2
ATOM 1060 N N . ASP A 1 7 ? -7.238 -7.234 -0.408 1.00 0.17 7 ASP S N 2
ATOM 1061 C CA . ASP A 1 7 ? -6.568 -7.640 -1.639 1.00 0.18 7 ASP S CA 2
ATOM 1062 C C . ASP A 1 7 ? -5.419 -6.739 -2.074 1.00 0.16 7 ASP S C 2
ATOM 1063 O O . ASP A 1 7 ? -4.327 -7.222 -2.370 1.00 0.16 7 ASP S O 2
ATOM 1072 N N . GLN A 1 8 ? -5.657 -5.439 -2.114 1.00 0.17 8 GLN S N 2
ATOM 1073 C CA . GLN A 1 8 ? -4.638 -4.506 -2.582 1.00 0.18 8 GLN S CA 2
ATOM 1074 C C . GLN A 1 8 ? -3.638 -4.143 -1.490 1.00 0.17 8 GLN S C 2
ATOM 1075 O O . GLN A 1 8 ? -2.446 -4.384 -1.643 1.00 0.17 8 GLN S O 2
ATOM 1089 N N . MET A 1 9 ? -4.111 -3.559 -0.397 1.00 0.18 9 MET S N 2
ATOM 1090 C CA . MET A 1 9 ? -3.209 -3.163 0.681 1.00 0.20 9 MET S CA 2
ATOM 1091 C C . MET A 1 9 ? -2.248 -4.292 1.053 1.00 0.19 9 MET S C 2
ATOM 1092 O O . MET A 1 9 ? -1.046 -4.063 1.164 1.00 0.20 9 MET S O 2
ATOM 1106 N N . LYS A 1 10 ? -2.760 -5.508 1.247 1.00 0.19 10 LYS S N 2
ATOM 1107 C CA . LYS A 1 10 ? -1.899 -6.630 1.614 1.00 0.21 10 LYS S CA 2
ATOM 1108 C C . LYS A 1 10 ? -0.953 -7.031 0.481 1.00 0.19 10 LYS S C 2
ATOM 1109 O O . LYS A 1 10 ? 0.216 -7.327 0.722 1.00 0.21 10 LYS S O 2
ATOM 1128 N N . ASN A 1 11 ? -1.458 -7.041 -0.750 1.00 0.16 11 ASN S N 2
ATOM 1129 C CA . ASN A 1 11 ? -0.648 -7.440 -1.901 1.00 0.17 11 ASN S CA 2
ATOM 1130 C C . ASN A 1 11 ? 0.204 -6.290 -2.434 1.00 0.15 11 ASN S C 2
ATOM 1131 O O . ASN A 1 11 ? 1.431 -6.380 -2.441 1.00 0.15 11 ASN S O 2
ATOM 1142 N N . ALA A 1 12 ? -0.441 -5.221 -2.894 1.00 0.16 12 ALA S N 2
ATOM 1143 C CA . ALA A 1 12 ? 0.279 -4.066 -3.425 1.00 0.17 12 ALA S CA 2
ATOM 1144 C C . ALA A 1 12 ? 1.448 -3.703 -2.524 1.00 0.15 12 ALA S C 2
ATOM 1145 O O . ALA A 1 12 ? 2.585 -3.583 -2.982 1.00 0.16 12 ALA S O 2
ATOM 1152 N N . ALA A 1 13 ? 1.160 -3.528 -1.240 1.00 0.15 13 ALA S N 2
ATOM 1153 C CA . ALA A 1 13 ? 2.206 -3.211 -0.278 1.00 0.15 13 ALA S CA 2
ATOM 1154 C C . ALA A 1 13 ? 3.292 -4.272 -0.356 1.00 0.13 13 ALA S C 2
ATOM 1155 O O . ALA A 1 13 ? 4.468 -3.959 -0.529 1.00 0.12 13 ALA S O 2
ATOM 1162 N N . ALA A 1 14 ? 2.881 -5.529 -0.192 1.00 0.14 14 ALA S N 2
ATOM 1163 C CA . ALA A 1 14 ? 3.793 -6.664 -0.277 1.00 0.15 14 ALA S CA 2
ATOM 1164 C C . ALA A 1 14 ? 4.805 -6.518 -1.413 1.00 0.13 14 ALA S C 2
ATOM 1165 O O . ALA A 1 14 ? 6.011 -6.603 -1.184 1.00 0.14 14 ALA S O 2
ATOM 1172 N N . GLU A 1 15 ? 4.322 -6.295 -2.637 1.00 0.14 15 GLU S N 2
ATOM 1173 C CA . GLU A 1 15 ? 5.183 -6.160 -3.809 1.00 0.14 15 GLU S CA 2
ATOM 1174 C C . GLU A 1 15 ? 6.032 -4.890 -3.797 1.00 0.12 15 GLU S C 2
ATOM 1175 O O . GLU A 1 15 ? 7.046 -4.817 -4.490 1.00 0.13 15 GLU S O 2
ATOM 1187 N N . ALA A 1 16 ? 5.641 -3.899 -3.003 1.00 0.11 16 ALA S N 2
ATOM 1188 C CA . ALA A 1 16 ? 6.382 -2.642 -2.978 1.00 0.12 16 ALA S CA 2
ATOM 1189 C C . ALA A 1 16 ? 7.531 -2.764 -2.002 1.00 0.10 16 ALA S C 2
ATOM 1190 O O . ALA A 1 16 ? 8.593 -2.165 -2.176 1.00 0.11 16 ALA S O 2
ATOM 1197 N N . LYS A 1 17 ? 7.293 -3.556 -0.972 1.00 0.09 17 LYS S N 2
ATOM 1198 C CA . LYS A 1 17 ? 8.290 -3.798 0.048 1.00 0.08 17 LYS S CA 2
ATOM 1199 C C . LYS A 1 17 ? 9.309 -4.816 -0.445 1.00 0.09 17 LYS S C 2
ATOM 1200 O O . LYS A 1 17 ? 10.485 -4.765 -0.102 1.00 0.10 17 LYS S O 2
ATOM 1219 N N . ASP A 1 18 ? 8.854 -5.739 -1.265 1.00 0.09 18 ASP S N 2
ATOM 1220 C CA . ASP A 1 18 ? 9.740 -6.757 -1.792 1.00 0.10 18 ASP S CA 2
ATOM 1221 C C . ASP A 1 18 ? 10.581 -6.190 -2.927 1.00 0.11 18 ASP S C 2
ATOM 1222 O O . ASP A 1 18 ? 11.740 -6.538 -3.088 1.00 0.13 18 ASP S O 2
ATOM 1231 N N . ASN A 1 19 ? 10.023 -5.216 -3.624 1.00 0.11 19 ASN S N 2
ATOM 1232 C CA . ASN A 1 19 ? 10.731 -4.658 -4.770 1.00 0.13 19 ASN S CA 2
ATOM 1233 C C . ASN A 1 19 ? 11.663 -3.527 -4.356 1.00 0.13 19 ASN S C 2
ATOM 1234 O O . ASN A 1 19 ? 12.903 -3.669 -4.363 1.00 0.14 19 ASN S O 2
ATOM 1245 N N . VAL A 1 20 ? 11.060 -2.449 -3.874 1.00 0.12 20 VAL S N 2
ATOM 1246 C CA . VAL A 1 20 ? 11.818 -1.281 -3.485 1.00 0.13 20 VAL S CA 2
ATOM 1247 C C . VAL A 1 20 ? 12.362 -1.397 -2.083 1.00 0.12 20 VAL S C 2
ATOM 1248 O O . VAL A 1 20 ? 13.431 -0.877 -1.803 1.00 0.12 20 VAL S O 2
ATOM 1255 N N . HIS A 1 21 ? 11.670 -2.103 -1.200 1.00 0.11 21 HIS S N 2
ATOM 1256 C CA . HIS A 1 21 ? 12.163 -2.201 0.155 1.00 0.11 21 HIS S CA 2
ATOM 1257 C C . HIS A 1 21 ? 13.214 -3.285 0.236 1.00 0.11 21 HIS S C 2
ATOM 1258 O O . HIS A 1 21 ? 14.144 -3.167 1.031 1.00 0.12 21 HIS S O 2
ATOM 1273 N N . ASP A 1 22 ? 13.100 -4.350 -0.579 1.00 0.12 22 ASP S N 2
ATOM 1274 C CA . ASP A 1 22 ? 14.122 -5.365 -0.522 1.00 0.14 22 ASP S CA 2
ATOM 1275 C C . ASP A 1 22 ? 15.454 -4.693 -0.769 1.00 0.14 22 ASP S C 2
ATOM 1276 O O . ASP A 1 22 ? 16.328 -4.724 0.102 1.00 0.15 22 ASP S O 2
ATOM 1285 N N . LYS A 1 23 ? 15.639 -4.070 -1.945 1.00 0.14 23 LYS S N 2
ATOM 1286 C CA . LYS A 1 23 ? 16.881 -3.351 -2.195 1.00 0.16 23 LYS S CA 2
ATOM 1287 C C . LYS A 1 23 ? 17.187 -2.297 -1.139 1.00 0.12 23 LYS S C 2
ATOM 1288 O O . LYS A 1 23 ? 18.336 -2.164 -0.723 1.00 0.14 23 LYS S O 2
ATOM 1307 N N . ILE A 1 24 ? 16.181 -1.539 -0.703 1.00 0.09 24 ILE S N 2
ATOM 1308 C CA . ILE A 1 24 ? 16.413 -0.483 0.271 1.00 0.08 24 ILE S CA 2
ATOM 1309 C C . ILE A 1 24 ? 16.970 -1.002 1.593 1.00 0.09 24 ILE S C 2
ATOM 1310 O O . ILE A 1 24 ? 18.108 -0.697 1.932 1.00 0.10 24 ILE S O 2
ATOM 1321 N N . GLN A 1 25 ? 16.179 -1.783 2.333 1.00 0.10 25 GLN S N 2
ATOM 1322 C CA . GLN A 1 25 ? 16.634 -2.305 3.625 1.00 0.13 25 GLN S CA 2
ATOM 1323 C C . GLN A 1 25 ? 18.122 -2.624 3.547 1.00 0.14 25 GLN S C 2
ATOM 1324 O O . GLN A 1 25 ? 18.931 -2.148 4.343 1.00 0.15 25 GLN S O 2
ATOM 1338 N N . GLU A 1 26 ? 18.443 -3.444 2.573 1.00 0.14 26 GLU S N 2
ATOM 1339 C CA . GLU A 1 26 ? 19.824 -3.827 2.332 1.00 0.16 26 GLU S CA 2
ATOM 1340 C C . GLU A 1 26 ? 20.727 -2.587 2.179 1.00 0.15 26 GLU S C 2
ATOM 1341 O O . GLU A 1 26 ? 21.616 -2.352 2.997 1.00 0.17 26 GLU S O 2
ATOM 1353 N N . LEU A 1 27 ? 20.485 -1.806 1.125 1.00 0.14 27 LEU S N 2
ATOM 1354 C CA . LEU A 1 27 ? 21.287 -0.608 0.816 1.00 0.14 27 LEU S CA 2
ATOM 1355 C C . LEU A 1 27 ? 20.768 0.730 1.368 1.00 0.12 27 LEU S C 2
ATOM 1356 O O . LEU A 1 27 ? 21.435 1.411 2.147 1.00 0.13 27 LEU S O 2
ATOM 1372 N N . LYS A 1 28 ? 19.561 1.070 0.933 1.00 0.11 28 LYS S N 2
ATOM 1373 C CA . LYS A 1 28 ? 18.904 2.364 1.182 1.00 0.11 28 LYS S CA 2
ATOM 1374 C C . LYS A 1 28 ? 18.198 2.540 2.530 1.00 0.12 28 LYS S C 2
ATOM 1375 O O . LYS A 1 28 ? 17.735 3.642 2.820 1.00 0.14 28 LYS S O 2
ATOM 1394 N N . ASP A 1 29 ? 18.072 1.484 3.319 1.00 0.12 29 ASP S N 2
ATOM 1395 C CA . ASP A 1 29 ? 17.291 1.521 4.567 1.00 0.14 29 ASP S CA 2
ATOM 1396 C C . ASP A 1 29 ? 17.321 2.856 5.330 1.00 0.17 29 ASP S C 2
ATOM 1397 O O . ASP A 1 29 ? 16.405 3.123 6.107 1.00 0.19 29 ASP S O 2
ATOM 1406 N N . ASP A 1 30 ? 18.330 3.701 5.136 1.00 0.18 30 ASP S N 2
ATOM 1407 C CA . ASP A 1 30 ? 18.349 4.973 5.862 1.00 0.21 30 ASP S CA 2
ATOM 1408 C C . ASP A 1 30 ? 17.597 6.077 5.099 1.00 0.22 30 ASP S C 2
ATOM 1409 O O . ASP A 1 30 ? 16.494 6.475 5.473 1.00 0.23 30 ASP S O 2
ATOM 1418 N N . VAL A 1 31 ? 18.227 6.558 4.027 1.00 0.21 31 VAL S N 2
ATOM 1419 C CA . VAL A 1 31 ? 17.647 7.618 3.186 1.00 0.23 31 VAL S CA 2
ATOM 1420 C C . VAL A 1 31 ? 16.771 7.093 2.043 1.00 0.21 31 VAL S C 2
ATOM 1421 O O . VAL A 1 31 ? 15.593 7.433 1.940 1.00 0.23 31 VAL S O 2
ATOM 1428 N N . GLY A 1 32 ? 17.370 6.275 1.195 1.00 0.19 32 GLY S N 2
ATOM 1429 C CA . GLY A 1 32 ? 16.660 5.720 0.050 1.00 0.18 32 GLY S CA 2
ATOM 1430 C C . GLY A 1 32 ? 15.351 5.046 0.439 1.00 0.17 32 GLY S C 2
ATOM 1431 O O . GLY A 1 32 ? 14.503 4.778 -0.410 1.00 0.18 32 GLY S O 2
ATOM 1435 N N . ASN A 1 33 ? 15.210 4.768 1.731 1.00 0.18 33 ASN S N 2
ATOM 1436 C CA . ASN A 1 33 ? 14.016 4.118 2.283 1.00 0.19 33 ASN S CA 2
ATOM 1437 C C . ASN A 1 33 ? 12.716 4.820 1.902 1.00 0.23 33 ASN S C 2
ATOM 1438 O O . ASN A 1 33 ? 11.634 4.339 2.242 1.00 0.26 33 ASN S O 2
ATOM 1449 N N . LYS A 1 34 ? 12.801 5.942 1.204 1.00 0.25 34 LYS S N 2
ATOM 1450 C CA . LYS A 1 34 ? 11.600 6.659 0.813 1.00 0.30 34 LYS S CA 2
ATOM 1451 C C . LYS A 1 34 ? 11.024 6.094 -0.481 1.00 0.28 34 LYS S C 2
ATOM 1452 O O . LYS A 1 34 ? 9.815 6.122 -0.696 1.00 0.43 34 LYS S O 2
ATOM 1471 N N . ALA A 1 35 ? 11.900 5.582 -1.337 1.00 0.19 35 ALA S N 2
ATOM 1472 C CA . ALA A 1 35 ? 11.489 5.011 -2.615 1.00 0.19 35 ALA S CA 2
ATOM 1473 C C . ALA A 1 35 ? 10.414 3.934 -2.446 1.00 0.16 35 ALA S C 2
ATOM 1474 O O . ALA A 1 35 ? 9.538 3.793 -3.300 1.00 0.18 35 ALA S O 2
ATOM 1481 N N . ALA A 1 36 ? 10.477 3.175 -1.350 1.00 0.12 36 ALA S N 2
ATOM 1482 C CA . ALA A 1 36 ? 9.493 2.122 -1.094 1.00 0.13 36 ALA S CA 2
ATOM 1483 C C . ALA A 1 36 ? 8.220 2.728 -0.513 1.00 0.21 36 ALA S C 2
ATOM 1484 O O . ALA A 1 36 ? 7.129 2.158 -0.614 1.00 0.59 36 ALA S O 2
ATOM 1491 N N . GLU A 1 37 ? 8.374 3.917 0.062 1.00 0.32 37 GLU S N 2
ATOM 1492 C CA . GLU A 1 37 ? 7.262 4.621 0.687 1.00 0.32 37 GLU S CA 2
ATOM 1493 C C . GLU A 1 37 ? 6.478 5.382 -0.367 1.00 0.23 37 GLU S C 2
ATOM 1494 O O . GLU A 1 37 ? 5.273 5.599 -0.232 1.00 0.21 37 GLU S O 2
ATOM 1506 N N . VAL A 1 38 ? 7.177 5.783 -1.422 1.00 0.25 38 VAL S N 2
ATOM 1507 C CA . VAL A 1 38 ? 6.558 6.503 -2.520 1.00 0.25 38 VAL S CA 2
ATOM 1508 C C . VAL A 1 38 ? 5.748 5.535 -3.370 1.00 0.21 38 VAL S C 2
ATOM 1509 O O . VAL A 1 38 ? 4.631 5.841 -3.787 1.00 0.18 38 VAL S O 2
ATOM 1516 N N . ARG A 1 39 ? 6.330 4.367 -3.631 1.00 0.25 39 ARG S N 2
ATOM 1517 C CA . ARG A 1 39 ? 5.654 3.337 -4.408 1.00 0.30 39 ARG S CA 2
ATOM 1518 C C . ARG A 1 39 ? 4.280 3.057 -3.817 1.00 0.31 39 ARG S C 2
ATOM 1519 O O . ARG A 1 39 ? 3.278 3.021 -4.536 1.00 0.37 39 ARG S O 2
ATOM 1540 N N . ASP A 1 40 ? 4.229 2.868 -2.501 1.00 0.31 40 ASP S N 2
ATOM 1541 C CA . ASP A 1 40 ? 2.972 2.583 -1.829 1.00 0.37 40 ASP S CA 2
ATOM 1542 C C . ASP A 1 40 ? 2.076 3.820 -1.791 1.00 0.32 40 ASP S C 2
ATOM 1543 O O . ASP A 1 40 ? 0.859 3.711 -1.641 1.00 0.39 40 ASP S O 2
ATOM 1552 N N . ALA A 1 41 ? 2.685 4.996 -1.929 1.00 0.24 41 ALA S N 2
ATOM 1553 C CA . ALA A 1 41 ? 1.943 6.251 -1.901 1.00 0.24 41 ALA S CA 2
ATOM 1554 C C . ALA A 1 41 ? 0.983 6.358 -3.082 1.00 0.25 41 ALA S C 2
ATOM 1555 O O . ALA A 1 41 ? -0.223 6.529 -2.898 1.00 0.28 41 ALA S O 2
ATOM 1562 N N . VAL A 1 42 ? 1.525 6.259 -4.291 1.00 0.25 42 VAL S N 2
ATOM 1563 C CA . VAL A 1 42 ? 0.716 6.343 -5.505 1.00 0.29 42 VAL S CA 2
ATOM 1564 C C . VAL A 1 42 ? -0.388 5.296 -5.503 1.00 0.29 42 VAL S C 2
ATOM 1565 O O . VAL A 1 42 ? -1.540 5.588 -5.823 1.00 0.29 42 VAL S O 2
ATOM 1572 N N . SER A 1 43 ? -0.016 4.077 -5.144 1.00 0.30 43 SER S N 2
ATOM 1573 C CA . SER A 1 43 ? -0.968 2.974 -5.086 1.00 0.32 43 SER S CA 2
ATOM 1574 C C . SER A 1 43 ? -2.162 3.359 -4.216 1.00 0.28 43 SER S C 2
ATOM 1575 O O . SER A 1 43 ? -3.314 3.274 -4.642 1.00 0.27 43 SER S O 2
ATOM 1583 N N . SER A 1 44 ? -1.862 3.779 -2.991 1.00 0.27 44 SER S N 2
ATOM 1584 C CA . SER A 1 44 ? -2.886 4.194 -2.034 1.00 0.25 44 SER S CA 2
ATOM 1585 C C . SER A 1 44 ? -3.863 5.199 -2.647 1.00 0.22 44 SER S C 2
ATOM 1586 O O . SER A 1 44 ? -5.065 5.139 -2.386 1.00 0.21 44 SER S O 2
ATOM 1594 N N . THR A 1 45 ? -3.347 6.121 -3.457 1.00 0.22 45 THR S N 2
ATOM 1595 C CA . THR A 1 45 ? -4.187 7.134 -4.097 1.00 0.22 45 THR S CA 2
ATOM 1596 C C . THR A 1 45 ? -5.269 6.476 -4.947 1.00 0.21 45 THR S C 2
ATOM 1597 O O . THR A 1 45 ? -6.417 6.926 -4.980 1.00 0.19 45 THR S O 2
ATOM 1608 N N . VAL A 1 46 ? -4.890 5.396 -5.616 1.00 0.24 46 VAL S N 2
ATOM 1609 C CA . VAL A 1 46 ? -5.817 4.656 -6.459 1.00 0.25 46 VAL S CA 2
ATOM 1610 C C . VAL A 1 46 ? -6.774 3.865 -5.581 1.00 0.23 46 VAL S C 2
ATOM 1611 O O . VAL A 1 46 ? -7.981 4.099 -5.587 1.00 0.21 46 VAL S O 2
ATOM 1618 N N . GLU A 1 47 ? -6.202 2.924 -4.835 1.00 0.24 47 GLU S N 2
ATOM 1619 C CA . GLU A 1 47 ? -6.949 2.084 -3.902 1.00 0.25 47 GLU S CA 2
ATOM 1620 C C . GLU A 1 47 ? -8.016 2.863 -3.130 1.00 0.19 47 GLU S C 2
ATOM 1621 O O . GLU A 1 47 ? -9.000 2.286 -2.664 1.00 0.18 47 GLU S O 2
ATOM 1633 N N . SER A 1 48 ? -7.867 4.178 -3.058 1.00 0.17 48 SER S N 2
ATOM 1634 C CA . SER A 1 48 ? -8.807 4.993 -2.303 1.00 0.16 48 SER S CA 2
ATOM 1635 C C . SER A 1 48 ? -10.014 5.381 -3.149 1.00 0.17 48 SER S C 2
ATOM 1636 O O . SER A 1 48 ? -11.151 5.050 -2.813 1.00 0.19 48 SER S O 2
ATOM 1644 N N . ILE A 1 49 ? -9.760 6.083 -4.245 1.00 0.18 49 ILE S N 2
ATOM 1645 C CA . ILE A 1 49 ? -10.831 6.516 -5.134 1.00 0.23 49 ILE S CA 2
ATOM 1646 C C . ILE A 1 49 ? -11.556 5.338 -5.763 1.00 0.21 49 ILE S C 2
ATOM 1647 O O . ILE A 1 49 ? -12.668 5.479 -6.270 1.00 0.25 49 ILE S O 2
ATOM 1658 N N . LYS A 1 50 ? -10.919 4.182 -5.763 1.00 0.19 50 LYS S N 2
ATOM 1659 C CA . LYS A 1 50 ? -11.522 3.013 -6.369 1.00 0.22 50 LYS S CA 2
ATOM 1660 C C . LYS A 1 50 ? -12.550 2.337 -5.458 1.00 0.20 50 LYS S C 2
ATOM 1661 O O . LYS A 1 50 ? -13.721 2.245 -5.823 1.00 0.21 50 LYS S O 2
ATOM 1680 N N . ASP A 1 51 ? -12.132 1.866 -4.282 1.00 0.19 51 ASP S N 2
ATOM 1681 C CA . ASP A 1 51 ? -13.050 1.167 -3.386 1.00 0.24 51 ASP S CA 2
ATOM 1682 C C . ASP A 1 51 ? -13.854 2.077 -2.465 1.00 0.24 51 ASP S C 2
ATOM 1683 O O . ASP A 1 51 ? -15.025 1.804 -2.203 1.00 0.29 51 ASP S O 2
ATOM 1692 N N . LYS A 1 52 ? -13.251 3.139 -1.961 1.00 0.23 52 LYS S N 2
ATOM 1693 C CA . LYS A 1 52 ? -13.977 4.027 -1.067 1.00 0.31 52 LYS S CA 2
ATOM 1694 C C . LYS A 1 52 ? -14.880 4.959 -1.859 1.00 0.29 52 LYS S C 2
ATOM 1695 O O . LYS A 1 52 ? -15.982 5.288 -1.423 1.00 0.31 52 LYS S O 2
ATOM 1714 N N . LEU A 1 53 ? -14.409 5.381 -3.027 1.00 0.27 53 LEU S N 2
ATOM 1715 C CA . LEU A 1 53 ? -15.203 6.240 -3.889 1.00 0.30 53 LEU S CA 2
ATOM 1716 C C . LEU A 1 53 ? -16.107 5.370 -4.745 1.00 0.28 53 LEU S C 2
ATOM 1717 O O . LEU A 1 53 ? -16.955 5.863 -5.490 1.00 0.33 53 LEU S O 2
ATOM 1733 N N . SER A 1 54 ? -15.897 4.061 -4.622 1.00 0.24 54 SER S N 2
ATOM 1734 C CA . SER A 1 54 ? -16.671 3.065 -5.353 1.00 0.27 54 SER S CA 2
ATOM 1735 C C . SER A 1 54 ? -18.160 3.397 -5.330 1.00 0.32 54 SER S C 2
ATOM 1736 O O . SER A 1 54 ? -18.858 3.233 -6.332 1.00 0.41 54 SER S O 2
ATOM 1744 N N . GLY A 1 55 ? -18.638 3.863 -4.181 1.00 0.30 55 GLY S N 2
ATOM 1745 C CA . GLY A 1 55 ? -20.039 4.212 -4.045 1.00 0.35 55 GLY S CA 2
ATOM 1746 C C . GLY A 1 55 ? -20.646 3.669 -2.767 1.00 0.43 55 GLY S C 2
ATOM 1747 O O . GLY A 1 55 ? -21.616 4.222 -2.249 1.00 0.52 55 GLY S O 2
ATOM 1751 N N . GLY A 1 56 ? -20.074 2.582 -2.260 1.00 0.55 56 GLY S N 2
ATOM 1752 C CA . GLY A 1 56 ? -20.575 1.981 -1.039 1.00 0.73 56 GLY S CA 2
ATOM 1753 C C . GLY A 1 56 ? -19.661 0.896 -0.506 1.00 0.57 56 GLY S C 2
ATOM 1754 O O . GLY A 1 56 ? -19.569 -0.187 -1.084 1.00 1.13 56 GLY S O 2
ATOM 1758 N N . SER A 1 57 ? -18.981 1.189 0.598 1.00 0.80 57 SER S N 2
ATOM 1759 C CA . SER A 1 57 ? -18.072 0.228 1.214 1.00 0.68 57 SER S CA 2
ATOM 1760 C C . SER A 1 57 ? -18.834 -0.701 2.155 1.00 0.76 57 SER S C 2
ATOM 1761 O O . SER A 1 57 ? -19.674 -0.250 2.937 1.00 0.82 57 SER S O 2
ATOM 1769 N N . SER A 1 58 ? -18.541 -1.997 2.081 1.00 0.85 58 SER S N 2
ATOM 1770 C CA . SER A 1 58 ? -19.218 -2.978 2.926 1.00 0.98 58 SER S CA 2
ATOM 1771 C C . SER A 1 58 ? -18.266 -4.073 3.404 1.00 1.08 58 SER S C 2
ATOM 1772 O O . SER A 1 58 ? -18.348 -4.515 4.550 1.00 1.95 58 SER S O 2
ATOM 1780 N N . SER A 1 59 ? -17.368 -4.511 2.525 1.00 0.60 59 SER S N 2
ATOM 1781 C CA . SER A 1 59 ? -16.417 -5.566 2.870 1.00 0.54 59 SER S CA 2
ATOM 1782 C C . SER A 1 59 ? -15.476 -5.121 3.990 1.00 0.53 59 SER S C 2
ATOM 1783 O O . SER A 1 59 ? -15.867 -5.094 5.157 1.00 1.08 59 SER S O 2
ATOM 1791 N N . ARG A 1 60 ? -14.233 -4.776 3.642 1.00 0.55 60 ARG S N 2
ATOM 1792 C CA . ARG A 1 60 ? -13.271 -4.334 4.643 1.00 0.52 60 ARG S CA 2
ATOM 1793 C C . ARG A 1 60 ? -13.418 -2.837 4.906 1.00 0.59 60 ARG S C 2
ATOM 1794 O O . ARG A 1 60 ? -12.435 -2.098 4.924 1.00 0.68 60 ARG S O 2
ATOM 1815 N N . ALA A 1 61 ? -14.658 -2.398 5.110 1.00 0.72 61 ALA S N 2
ATOM 1816 C CA . ALA A 1 61 ? -14.948 -0.990 5.360 1.00 0.88 61 ALA S CA 2
ATOM 1817 C C . ALA A 1 61 ? -14.267 -0.488 6.632 1.00 0.92 61 ALA S C 2
ATOM 1818 O O . ALA A 1 61 ? -13.939 0.693 6.747 1.00 1.10 61 ALA S O 2
ATOM 1825 N N . SER A 1 62 ? -14.058 -1.392 7.584 1.00 0.88 62 SER S N 2
ATOM 1826 C CA . SER A 1 62 ? -13.429 -1.041 8.855 1.00 1.06 62 SER S CA 2
ATOM 1827 C C . SER A 1 62 ? -11.939 -0.749 8.682 1.00 0.99 62 SER S C 2
ATOM 1828 O O . SER A 1 62 ? -11.252 -0.404 9.643 1.00 1.29 62 SER S O 2
ATOM 1836 N N . SER A 1 63 ? -11.447 -0.889 7.455 1.00 0.78 63 SER S N 2
ATOM 1837 C CA . SER A 1 63 ? -10.035 -0.648 7.165 1.00 0.87 63 SER S CA 2
ATOM 1838 C C . SER A 1 63 ? -9.636 0.788 7.486 1.00 0.93 63 SER S C 2
ATOM 1839 O O . SER A 1 63 ? -10.487 1.637 7.758 1.00 1.60 63 SER S O 2
ATOM 1847 N N . TYR A 1 64 ? -8.332 1.050 7.447 1.00 1.02 64 TYR S N 2
ATOM 1848 C CA . TYR A 1 64 ? -7.800 2.379 7.729 1.00 1.51 64 TYR S CA 2
ATOM 1849 C C . TYR A 1 64 ? -6.305 2.427 7.426 1.00 1.25 64 TYR S C 2
ATOM 1850 O O . TYR A 1 64 ? -5.479 2.448 8.339 1.00 1.60 64 TYR S O 2
ATOM 1868 N N . THR A 1 65 ? -5.962 2.440 6.143 1.00 1.00 65 THR S N 2
ATOM 1869 C CA . THR A 1 65 ? -4.563 2.476 5.735 1.00 1.00 65 THR S CA 2
ATOM 1870 C C . THR A 1 65 ? -4.263 3.679 4.847 1.00 0.95 65 THR S C 2
ATOM 1871 O O . THR A 1 65 ? -3.481 4.555 5.218 1.00 1.07 65 THR S O 2
ATOM 1882 N N . LEU A 1 66 ? -4.886 3.715 3.673 1.00 0.99 66 LEU S N 2
ATOM 1883 C CA . LEU A 1 66 ? -4.676 4.807 2.728 1.00 1.19 66 LEU S CA 2
ATOM 1884 C C . LEU A 1 66 ? -5.076 6.141 3.348 1.00 1.54 66 LEU S C 2
ATOM 1885 O O . LEU A 1 66 ? -4.259 7.056 3.458 1.00 1.83 66 LEU S O 2
ATOM 1901 N N . GLU A 1 67 ? -6.340 6.246 3.752 1.00 1.62 67 GLU S N 2
ATOM 1902 C CA . GLU A 1 67 ? -6.846 7.471 4.363 1.00 1.99 67 GLU S CA 2
ATOM 1903 C C . GLU A 1 67 ? -6.477 7.534 5.842 1.00 1.93 67 GLU S C 2
ATOM 1904 O O . GLU A 1 67 ? -7.252 7.008 6.669 1.00 1.77 67 GLU S O 2
ATOM 1917 N N . MET A 1 1 ? -10.616 2.274 3.542 1.00 1.42 1 MET S N 3
ATOM 1918 C CA . MET A 1 1 ? -11.142 1.811 2.233 1.00 0.86 1 MET S CA 3
ATOM 1919 C C . MET A 1 1 ? -12.061 0.623 2.404 1.00 0.68 1 MET S C 3
ATOM 1920 O O . MET A 1 1 ? -12.331 0.188 3.523 1.00 0.80 1 MET S O 3
ATOM 1936 N N . ASP A 1 2 ? -12.535 0.097 1.289 1.00 0.50 2 ASP S N 3
ATOM 1937 C CA . ASP A 1 2 ? -13.446 -1.027 1.314 1.00 0.55 2 ASP S CA 3
ATOM 1938 C C . ASP A 1 2 ? -12.678 -2.346 1.298 1.00 0.36 2 ASP S C 3
ATOM 1939 O O . ASP A 1 2 ? -11.835 -2.585 2.159 1.00 0.43 2 ASP S O 3
ATOM 1948 N N . GLN A 1 3 ? -12.941 -3.177 0.295 1.00 0.47 3 GLN S N 3
ATOM 1949 C CA . GLN A 1 3 ? -12.305 -4.483 0.182 1.00 0.32 3 GLN S CA 3
ATOM 1950 C C . GLN A 1 3 ? -10.908 -4.379 -0.394 1.00 0.20 3 GLN S C 3
ATOM 1951 O O . GLN A 1 3 ? -10.137 -5.349 -0.348 1.00 0.16 3 GLN S O 3
ATOM 1965 N N . GLU A 1 4 ? -10.564 -3.217 -0.937 1.00 0.22 4 GLU S N 3
ATOM 1966 C CA . GLU A 1 4 ? -9.269 -3.093 -1.564 1.00 0.23 4 GLU S CA 3
ATOM 1967 C C . GLU A 1 4 ? -8.149 -3.298 -0.570 1.00 0.21 4 GLU S C 3
ATOM 1968 O O . GLU A 1 4 ? -7.049 -3.682 -0.949 1.00 0.27 4 GLU S O 3
ATOM 1980 N N . THR A 1 5 ? -8.410 -3.048 0.702 1.00 0.17 5 THR S N 3
ATOM 1981 C CA . THR A 1 5 ? -7.378 -3.235 1.696 1.00 0.20 5 THR S CA 3
ATOM 1982 C C . THR A 1 5 ? -6.900 -4.676 1.672 1.00 0.20 5 THR S C 3
ATOM 1983 O O . THR A 1 5 ? -5.745 -4.957 1.358 1.00 0.22 5 THR S O 3
ATOM 1994 N N . ARG A 1 6 ? -7.803 -5.589 1.997 1.00 0.19 6 ARG S N 3
ATOM 1995 C CA . ARG A 1 6 ? -7.479 -7.005 2.009 1.00 0.20 6 ARG S CA 3
ATOM 1996 C C . ARG A 1 6 ? -6.655 -7.437 0.804 1.00 0.17 6 ARG S C 3
ATOM 1997 O O . ARG A 1 6 ? -5.479 -7.772 0.950 1.00 0.17 6 ARG S O 3
ATOM 2018 N N . ASP A 1 7 ? -7.232 -7.376 -0.392 1.00 0.17 7 ASP S N 3
ATOM 2019 C CA . ASP A 1 7 ? -6.527 -7.836 -1.594 1.00 0.18 7 ASP S CA 3
ATOM 2020 C C . ASP A 1 7 ? -5.407 -6.916 -2.075 1.00 0.16 7 ASP S C 3
ATOM 2021 O O . ASP A 1 7 ? -4.317 -7.388 -2.389 1.00 0.16 7 ASP S O 3
ATOM 2030 N N . GLN A 1 8 ? -5.660 -5.618 -2.133 1.00 0.17 8 GLN S N 3
ATOM 2031 C CA . GLN A 1 8 ? -4.651 -4.688 -2.633 1.00 0.18 8 GLN S CA 3
ATOM 2032 C C . GLN A 1 8 ? -3.635 -4.311 -1.561 1.00 0.17 8 GLN S C 3
ATOM 2033 O O . GLN A 1 8 ? -2.444 -4.563 -1.719 1.00 0.17 8 GLN S O 3
ATOM 2047 N N . MET A 1 9 ? -4.097 -3.705 -0.476 1.00 0.18 9 MET S N 3
ATOM 2048 C CA . MET A 1 9 ? -3.194 -3.288 0.591 1.00 0.20 9 MET S CA 3
ATOM 2049 C C . MET A 1 9 ? -2.227 -4.403 0.993 1.00 0.19 9 MET S C 3
ATOM 2050 O O . MET A 1 9 ? -1.027 -4.165 1.095 1.00 0.20 9 MET S O 3
ATOM 2064 N N . LYS A 1 10 ? -2.730 -5.617 1.222 1.00 0.19 10 LYS S N 3
ATOM 2065 C CA . LYS A 1 10 ? -1.859 -6.723 1.622 1.00 0.21 10 LYS S CA 3
ATOM 2066 C C . LYS A 1 10 ? -0.929 -7.170 0.496 1.00 0.19 10 LYS S C 3
ATOM 2067 O O . LYS A 1 10 ? 0.243 -7.463 0.736 1.00 0.21 10 LYS S O 3
ATOM 2086 N N . ASN A 1 11 ? -1.446 -7.227 -0.726 1.00 0.16 11 ASN S N 3
ATOM 2087 C CA . ASN A 1 11 ? -0.649 -7.673 -1.867 1.00 0.17 11 ASN S CA 3
ATOM 2088 C C . ASN A 1 11 ? 0.207 -6.551 -2.446 1.00 0.15 11 ASN S C 3
ATOM 2089 O O . ASN A 1 11 ? 1.432 -6.653 -2.465 1.00 0.15 11 ASN S O 3
ATOM 2100 N N . ALA A 1 12 ? -0.434 -5.492 -2.933 1.00 0.16 12 ALA S N 3
ATOM 2101 C CA . ALA A 1 12 ? 0.293 -4.361 -3.504 1.00 0.17 12 ALA S CA 3
ATOM 2102 C C . ALA A 1 12 ? 1.466 -3.975 -2.615 1.00 0.15 12 ALA S C 3
ATOM 2103 O O . ALA A 1 12 ? 2.604 -3.878 -3.078 1.00 0.16 12 ALA S O 3
ATOM 2110 N N . ALA A 1 13 ? 1.181 -3.756 -1.337 1.00 0.15 13 ALA S N 3
ATOM 2111 C CA . ALA A 1 13 ? 2.227 -3.413 -0.386 1.00 0.15 13 ALA S CA 3
ATOM 2112 C C . ALA A 1 13 ? 3.326 -4.461 -0.451 1.00 0.13 13 ALA S C 3
ATOM 2113 O O . ALA A 1 13 ? 4.500 -4.135 -0.608 1.00 0.12 13 ALA S O 3
ATOM 2120 N N . ALA A 1 14 ? 2.926 -5.722 -0.287 1.00 0.14 14 ALA S N 3
ATOM 2121 C CA . ALA A 1 14 ? 3.852 -6.846 -0.363 1.00 0.15 14 ALA S CA 3
ATOM 2122 C C . ALA A 1 14 ? 4.867 -6.686 -1.493 1.00 0.13 14 ALA S C 3
ATOM 2123 O O . ALA A 1 14 ? 6.073 -6.770 -1.262 1.00 0.14 14 ALA S O 3
ATOM 2130 N N . GLU A 1 15 ? 4.385 -6.455 -2.717 1.00 0.14 15 GLU S N 3
ATOM 2131 C CA . GLU A 1 15 ? 5.252 -6.303 -3.884 1.00 0.14 15 GLU S CA 3
ATOM 2132 C C . GLU A 1 15 ? 6.084 -5.023 -3.855 1.00 0.12 15 GLU S C 3
ATOM 2133 O O . GLU A 1 15 ? 7.100 -4.930 -4.541 1.00 0.13 15 GLU S O 3
ATOM 2145 N N . ALA A 1 16 ? 5.674 -4.045 -3.054 1.00 0.11 16 ALA S N 3
ATOM 2146 C CA . ALA A 1 16 ? 6.396 -2.778 -3.009 1.00 0.12 16 ALA S CA 3
ATOM 2147 C C . ALA A 1 16 ? 7.535 -2.886 -2.015 1.00 0.10 16 ALA S C 3
ATOM 2148 O O . ALA A 1 16 ? 8.598 -2.288 -2.185 1.00 0.11 16 ALA S O 3
ATOM 2155 N N . LYS A 1 17 ? 7.285 -3.665 -0.977 1.00 0.09 17 LYS S N 3
ATOM 2156 C CA . LYS A 1 17 ? 8.270 -3.891 0.060 1.00 0.08 17 LYS S CA 3
ATOM 2157 C C . LYS A 1 17 ? 9.299 -4.912 -0.408 1.00 0.09 17 LYS S C 3
ATOM 2158 O O . LYS A 1 17 ? 10.473 -4.848 -0.060 1.00 0.10 17 LYS S O 3
ATOM 2177 N N . ASP A 1 18 ? 8.857 -5.855 -1.212 1.00 0.09 18 ASP S N 3
ATOM 2178 C CA . ASP A 1 18 ? 9.756 -6.873 -1.718 1.00 0.10 18 ASP S CA 3
ATOM 2179 C C . ASP A 1 18 ? 10.603 -6.304 -2.848 1.00 0.11 18 ASP S C 3
ATOM 2180 O O . ASP A 1 18 ? 11.771 -6.633 -2.990 1.00 0.13 18 ASP S O 3
ATOM 2189 N N . ASN A 1 19 ? 10.039 -5.342 -3.556 1.00 0.11 19 ASN S N 3
ATOM 2190 C CA . ASN A 1 19 ? 10.748 -4.781 -4.700 1.00 0.13 19 ASN S CA 3
ATOM 2191 C C . ASN A 1 19 ? 11.662 -3.636 -4.282 1.00 0.13 19 ASN S C 3
ATOM 2192 O O . ASN A 1 19 ? 12.903 -3.763 -4.286 1.00 0.14 19 ASN S O 3
ATOM 2203 N N . VAL A 1 20 ? 11.044 -2.562 -3.813 1.00 0.12 20 VAL S N 3
ATOM 2204 C CA . VAL A 1 20 ? 11.784 -1.382 -3.420 1.00 0.13 20 VAL S CA 3
ATOM 2205 C C . VAL A 1 20 ? 12.302 -1.473 -2.004 1.00 0.12 20 VAL S C 3
ATOM 2206 O O . VAL A 1 20 ? 13.356 -0.929 -1.705 1.00 0.12 20 VAL S O 3
ATOM 2213 N N . HIS A 1 21 ? 11.598 -2.178 -1.126 1.00 0.11 21 HIS S N 3
ATOM 2214 C CA . HIS A 1 21 ? 12.062 -2.260 0.242 1.00 0.11 21 HIS S CA 3
ATOM 2215 C C . HIS A 1 21 ? 13.118 -3.336 0.358 1.00 0.11 21 HIS S C 3
ATOM 2216 O O . HIS A 1 21 ? 14.009 -3.222 1.199 1.00 0.12 21 HIS S O 3
ATOM 2231 N N . ASP A 1 22 ? 13.048 -4.395 -0.469 1.00 0.12 22 ASP S N 3
ATOM 2232 C CA . ASP A 1 22 ? 14.080 -5.395 -0.378 1.00 0.14 22 ASP S CA 3
ATOM 2233 C C . ASP A 1 22 ? 15.403 -4.709 -0.630 1.00 0.14 22 ASP S C 3
ATOM 2234 O O . ASP A 1 22 ? 16.274 -4.713 0.244 1.00 0.15 22 ASP S O 3
ATOM 2243 N N . LYS A 1 23 ? 15.585 -4.103 -1.817 1.00 0.14 23 LYS S N 3
ATOM 2244 C CA . LYS A 1 23 ? 16.814 -3.367 -2.080 1.00 0.16 23 LYS S CA 3
ATOM 2245 C C . LYS A 1 23 ? 17.106 -2.282 -1.048 1.00 0.12 23 LYS S C 3
ATOM 2246 O O . LYS A 1 23 ? 18.246 -2.149 -0.609 1.00 0.14 23 LYS S O 3
ATOM 2265 N N . ILE A 1 24 ? 16.098 -1.497 -0.655 1.00 0.09 24 ILE S N 3
ATOM 2266 C CA . ILE A 1 24 ? 16.328 -0.415 0.293 1.00 0.08 24 ILE S CA 3
ATOM 2267 C C . ILE A 1 24 ? 16.886 -0.906 1.624 1.00 0.09 24 ILE S C 3
ATOM 2268 O O . ILE A 1 24 ? 18.026 -0.601 1.956 1.00 0.10 24 ILE S O 3
ATOM 2279 N N . GLN A 1 25 ? 16.094 -1.672 2.378 1.00 0.10 25 GLN S N 3
ATOM 2280 C CA . GLN A 1 25 ? 16.545 -2.173 3.678 1.00 0.13 25 GLN S CA 3
ATOM 2281 C C . GLN A 1 25 ? 18.032 -2.494 3.613 1.00 0.14 25 GLN S C 3
ATOM 2282 O O . GLN A 1 25 ? 18.840 -1.997 4.397 1.00 0.15 25 GLN S O 3
ATOM 2296 N N . GLU A 1 26 ? 18.356 -3.343 2.666 1.00 0.14 26 GLU S N 3
ATOM 2297 C CA . GLU A 1 26 ? 19.737 -3.733 2.440 1.00 0.16 26 GLU S CA 3
ATOM 2298 C C . GLU A 1 26 ? 20.647 -2.500 2.279 1.00 0.15 26 GLU S C 3
ATOM 2299 O O . GLU A 1 26 ? 21.528 -2.256 3.103 1.00 0.17 26 GLU S O 3
ATOM 2311 N N . LEU A 1 27 ? 20.419 -1.732 1.213 1.00 0.14 27 LEU S N 3
ATOM 2312 C CA . LEU A 1 27 ? 21.229 -0.544 0.897 1.00 0.14 27 LEU S CA 3
ATOM 2313 C C . LEU A 1 27 ? 20.707 0.803 1.427 1.00 0.12 27 LEU S C 3
ATOM 2314 O O . LEU A 1 27 ? 21.367 1.494 2.202 1.00 0.13 27 LEU S O 3
ATOM 2330 N N . LYS A 1 28 ? 19.502 1.136 0.978 1.00 0.11 28 LYS S N 3
ATOM 2331 C CA . LYS A 1 28 ? 18.839 2.432 1.203 1.00 0.11 28 LYS S CA 3
ATOM 2332 C C . LYS A 1 28 ? 18.115 2.623 2.540 1.00 0.12 28 LYS S C 3
ATOM 2333 O O . LYS A 1 28 ? 17.638 3.725 2.805 1.00 0.14 28 LYS S O 3
ATOM 2352 N N . ASP A 1 29 ? 17.985 1.577 3.343 1.00 0.12 29 ASP S N 3
ATOM 2353 C CA . ASP A 1 29 ? 17.190 1.629 4.582 1.00 0.14 29 ASP S CA 3
ATOM 2354 C C . ASP A 1 29 ? 17.206 2.979 5.319 1.00 0.17 29 ASP S C 3
ATOM 2355 O O . ASP A 1 29 ? 16.288 3.250 6.093 1.00 0.19 29 ASP S O 3
ATOM 2364 N N . ASP A 1 30 ? 18.206 3.830 5.108 1.00 0.18 30 ASP S N 3
ATOM 2365 C CA . ASP A 1 30 ? 18.212 5.117 5.806 1.00 0.21 30 ASP S CA 3
ATOM 2366 C C . ASP A 1 30 ? 17.452 6.200 5.018 1.00 0.22 30 ASP S C 3
ATOM 2367 O O . ASP A 1 30 ? 16.343 6.592 5.379 1.00 0.23 30 ASP S O 3
ATOM 2376 N N . VAL A 1 31 ? 18.081 6.661 3.937 1.00 0.21 31 VAL S N 3
ATOM 2377 C CA . VAL A 1 31 ? 17.498 7.701 3.071 1.00 0.23 31 VAL S CA 3
ATOM 2378 C C . VAL A 1 31 ? 16.629 7.149 1.935 1.00 0.21 31 VAL S C 3
ATOM 2379 O O . VAL A 1 31 ? 15.450 7.484 1.819 1.00 0.23 31 VAL S O 3
ATOM 2386 N N . GLY A 1 32 ? 17.234 6.314 1.107 1.00 0.19 32 GLY S N 3
ATOM 2387 C CA . GLY A 1 32 ? 16.530 5.732 -0.030 1.00 0.18 32 GLY S CA 3
ATOM 2388 C C . GLY A 1 32 ? 15.209 5.084 0.363 1.00 0.17 32 GLY S C 3
ATOM 2389 O O . GLY A 1 32 ? 14.377 4.786 -0.491 1.00 0.18 32 GLY S O 3
ATOM 2393 N N . ASN A 1 33 ? 15.043 4.852 1.661 1.00 0.18 33 ASN S N 3
ATOM 2394 C CA . ASN A 1 33 ? 13.830 4.236 2.211 1.00 0.19 33 ASN S CA 3
ATOM 2395 C C . ASN A 1 33 ? 12.545 4.944 1.775 1.00 0.23 33 ASN S C 3
ATOM 2396 O O . ASN A 1 33 ? 11.447 4.483 2.092 1.00 0.26 33 ASN S O 3
ATOM 2407 N N . LYS A 1 34 ? 12.663 6.047 1.050 1.00 0.25 34 LYS S N 3
ATOM 2408 C CA . LYS A 1 34 ? 11.487 6.771 0.597 1.00 0.30 34 LYS S CA 3
ATOM 2409 C C . LYS A 1 34 ? 10.964 6.206 -0.714 1.00 0.28 34 LYS S C 3
ATOM 2410 O O . LYS A 1 34 ? 9.803 6.398 -1.060 1.00 0.43 34 LYS S O 3
ATOM 2429 N N . ALA A 1 35 ? 11.819 5.498 -1.434 1.00 0.19 35 ALA S N 3
ATOM 2430 C CA . ALA A 1 35 ? 11.438 4.920 -2.712 1.00 0.19 35 ALA S CA 3
ATOM 2431 C C . ALA A 1 35 ? 10.35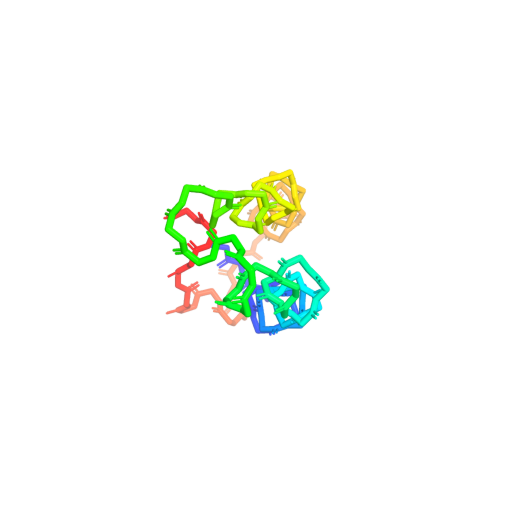0 3.858 -2.544 1.00 0.16 35 ALA S C 3
ATOM 2432 O O . ALA A 1 35 ? 9.471 3.726 -3.396 1.00 0.18 35 ALA S O 3
ATOM 2439 N N . ALA A 1 36 ? 10.407 3.102 -1.446 1.00 0.12 36 ALA S N 3
ATOM 2440 C CA . ALA A 1 36 ? 9.410 2.065 -1.175 1.00 0.13 36 ALA S CA 3
ATOM 2441 C C . ALA A 1 36 ? 8.163 2.697 -0.566 1.00 0.21 36 ALA S C 3
ATOM 2442 O O . ALA A 1 36 ? 7.056 2.158 -0.654 1.00 0.59 36 ALA S O 3
ATOM 2449 N N . GLU A 1 37 ? 8.361 3.877 0.016 1.00 0.32 37 GLU S N 3
ATOM 2450 C CA . GLU A 1 37 ? 7.284 4.604 0.671 1.00 0.32 37 GLU S CA 3
ATOM 2451 C C . GLU A 1 37 ? 6.491 5.386 -0.361 1.00 0.23 37 GLU S C 3
ATOM 2452 O O . GLU A 1 37 ? 5.281 5.578 -0.224 1.00 0.21 37 GLU S O 3
ATOM 2464 N N . VAL A 1 38 ? 7.185 5.832 -1.401 1.00 0.25 38 VAL S N 3
ATOM 2465 C CA . VAL A 1 38 ? 6.548 6.568 -2.475 1.00 0.25 38 VAL S CA 3
ATOM 2466 C C . VAL A 1 38 ? 5.702 5.607 -3.295 1.00 0.21 38 VAL S C 3
ATOM 2467 O O . VAL A 1 38 ? 4.586 5.928 -3.702 1.00 0.18 38 VAL S O 3
ATOM 2474 N N . ARG A 1 39 ? 6.265 4.425 -3.546 1.00 0.25 39 ARG S N 3
ATOM 2475 C CA . ARG A 1 39 ? 5.570 3.388 -4.292 1.00 0.30 39 ARG S CA 3
ATOM 2476 C C . ARG A 1 39 ? 4.182 3.173 -3.709 1.00 0.31 39 ARG S C 3
ATOM 2477 O O . ARG A 1 39 ? 3.192 3.130 -4.440 1.00 0.37 39 ARG S O 3
ATOM 2498 N N . ASP A 1 40 ? 4.111 3.045 -2.386 1.00 0.31 40 ASP S N 3
ATOM 2499 C CA . ASP A 1 40 ? 2.837 2.834 -1.713 1.00 0.37 40 ASP S CA 3
ATOM 2500 C C . ASP A 1 40 ? 1.968 4.089 -1.755 1.00 0.32 40 ASP S C 3
ATOM 2501 O O . ASP A 1 40 ? 0.748 4.011 -1.617 1.00 0.39 40 ASP S O 3
ATOM 2510 N N . ALA A 1 41 ? 2.600 5.245 -1.945 1.00 0.24 41 ALA S N 3
ATOM 2511 C CA . ALA A 1 41 ? 1.875 6.514 -1.991 1.00 0.24 41 ALA S CA 3
ATOM 2512 C C . ALA A 1 41 ? 0.963 6.601 -3.213 1.00 0.25 41 ALA S C 3
ATOM 2513 O O . ALA A 1 41 ? -0.245 6.800 -3.080 1.00 0.28 41 ALA S O 3
ATOM 2520 N N . VAL A 1 42 ? 1.543 6.458 -4.400 1.00 0.25 42 VAL S N 3
ATOM 2521 C CA . VAL A 1 42 ? 0.772 6.520 -5.639 1.00 0.29 42 VAL S CA 3
ATOM 2522 C C . VAL A 1 42 ? -0.338 5.474 -5.645 1.00 0.29 42 VAL S C 3
ATOM 2523 O O . VAL A 1 42 ? -1.485 5.765 -5.985 1.00 0.29 42 VAL S O 3
ATOM 2530 N N . SER A 1 43 ? 0.026 4.257 -5.269 1.00 0.30 43 SER S N 3
ATOM 2531 C CA . SER A 1 43 ? -0.927 3.157 -5.212 1.00 0.32 43 SER S CA 3
ATOM 2532 C C . SER A 1 43 ? -2.102 3.534 -4.317 1.00 0.28 43 SER S C 3
ATOM 2533 O O . SER A 1 43 ? -3.261 3.444 -4.719 1.00 0.27 43 SER S O 3
ATOM 2541 N N . SER A 1 44 ? -1.781 3.947 -3.094 1.00 0.27 44 SER S N 3
ATOM 2542 C CA . SER A 1 44 ? -2.787 4.357 -2.117 1.00 0.25 44 SER S CA 3
ATOM 2543 C C . SER A 1 44 ? -3.791 5.335 -2.726 1.00 0.22 44 SER S C 3
ATOM 2544 O O . SER A 1 44 ? -4.990 5.252 -2.456 1.00 0.21 44 SER S O 3
ATOM 2552 N N . THR A 1 45 ? -3.297 6.261 -3.545 1.00 0.22 45 THR S N 3
ATOM 2553 C CA . THR A 1 45 ? -4.155 7.254 -4.186 1.00 0.22 45 THR S CA 3
ATOM 2554 C C . THR A 1 45 ? -5.216 6.581 -5.049 1.00 0.21 45 THR S C 3
ATOM 2555 O O . THR A 1 45 ? -6.363 7.027 -5.106 1.00 0.19 45 THR S O 3
ATOM 2566 N N . VAL A 1 46 ? -4.822 5.499 -5.707 1.00 0.24 46 VAL S N 3
ATOM 2567 C CA . VAL A 1 46 ? -5.732 4.753 -6.568 1.00 0.25 46 VAL S CA 3
ATOM 2568 C C . VAL A 1 46 ? -6.664 3.888 -5.726 1.00 0.23 46 VAL S C 3
ATOM 2569 O O . VAL A 1 46 ? -7.878 4.088 -5.720 1.00 0.21 46 VAL S O 3
ATOM 2576 N N . GLU A 1 47 ? -6.073 2.925 -5.027 1.00 0.24 47 GLU S N 3
ATOM 2577 C CA . GLU A 1 47 ? -6.815 2.022 -4.147 1.00 0.25 47 GLU S CA 3
ATOM 2578 C C . GLU A 1 47 ? -7.833 2.762 -3.275 1.00 0.19 47 GLU S C 3
ATOM 2579 O O . GLU A 1 47 ? -8.799 2.165 -2.798 1.00 0.18 47 GLU S O 3
ATOM 2591 N N . SER A 1 48 ? -7.664 4.068 -3.127 1.00 0.17 48 SER S N 3
ATOM 2592 C CA . SER A 1 48 ? -8.560 4.842 -2.277 1.00 0.16 48 SER S CA 3
ATOM 2593 C C . SER A 1 48 ? -9.798 5.305 -3.038 1.00 0.17 48 SER S C 3
ATOM 2594 O O . SER A 1 48 ? -10.924 4.958 -2.681 1.00 0.19 48 SER S O 3
ATOM 2602 N N . ILE A 1 49 ? -9.580 6.089 -4.084 1.00 0.18 49 ILE S N 3
ATOM 2603 C CA . ILE A 1 49 ? -10.678 6.601 -4.896 1.00 0.23 49 ILE S CA 3
ATOM 2604 C C . ILE A 1 49 ? -11.452 5.480 -5.566 1.00 0.21 49 ILE S C 3
ATOM 2605 O O . ILE A 1 49 ? -12.582 5.673 -6.014 1.00 0.25 49 ILE S O 3
ATOM 2616 N N . LYS A 1 50 ? -10.838 4.316 -5.669 1.00 0.19 50 LYS S N 3
ATOM 2617 C CA . LYS A 1 50 ? -11.486 3.201 -6.325 1.00 0.22 50 LYS S CA 3
ATOM 2618 C C . LYS A 1 50 ? -12.479 2.476 -5.418 1.00 0.20 50 LYS S C 3
ATOM 2619 O O . LYS A 1 50 ? -13.657 2.397 -5.754 1.00 0.21 50 LYS S O 3
ATOM 2638 N N . ASP A 1 51 ? -12.026 1.939 -4.279 1.00 0.19 51 ASP S N 3
ATOM 2639 C CA . ASP A 1 51 ? -12.931 1.201 -3.395 1.00 0.24 51 ASP S CA 3
ATOM 2640 C C . ASP A 1 51 ? -13.698 2.071 -2.401 1.00 0.24 51 ASP S C 3
ATOM 2641 O O . ASP A 1 51 ? -14.873 1.818 -2.139 1.00 0.29 51 ASP S O 3
ATOM 2650 N N . LYS A 1 52 ? -13.054 3.079 -1.835 1.00 0.23 52 LYS S N 3
ATOM 2651 C CA . LYS A 1 52 ? -13.733 3.930 -0.864 1.00 0.31 52 LYS S CA 3
ATOM 2652 C C . LYS A 1 52 ? -14.658 4.909 -1.567 1.00 0.29 52 LYS S C 3
ATOM 2653 O O . LYS A 1 52 ? -15.797 5.117 -1.146 1.00 0.31 52 LYS S O 3
ATOM 2672 N N . LEU A 1 53 ? -14.164 5.510 -2.640 1.00 0.27 53 LEU S N 3
ATOM 2673 C CA . LEU A 1 53 ? -14.958 6.442 -3.424 1.00 0.30 53 LEU S CA 3
ATOM 2674 C C . LEU A 1 53 ? -15.879 5.668 -4.335 1.00 0.28 53 LEU S C 3
ATOM 2675 O O . LEU A 1 53 ? -16.716 6.237 -5.038 1.00 0.33 53 LEU S O 3
ATOM 2691 N N . SER A 1 54 ? -15.697 4.357 -4.313 1.00 0.24 54 SER S N 3
ATOM 2692 C CA . SER A 1 54 ? -16.478 3.455 -5.136 1.00 0.27 54 SER S CA 3
ATOM 2693 C C . SER A 1 54 ? -17.957 3.835 -5.139 1.00 0.32 54 SER S C 3
ATOM 2694 O O . SER A 1 54 ? -18.621 3.762 -6.173 1.00 0.41 54 SER S O 3
ATOM 2702 N N . GLY A 1 55 ? -18.468 4.237 -3.979 1.00 0.30 55 GLY S N 3
ATOM 2703 C CA . GLY A 1 55 ? -19.862 4.626 -3.878 1.00 0.35 55 GLY S CA 3
ATOM 2704 C C . GLY A 1 55 ? -20.587 3.923 -2.747 1.00 0.43 55 GLY S C 3
ATOM 2705 O O . GLY A 1 55 ? -21.606 4.411 -2.259 1.00 0.52 55 GLY S O 3
ATOM 2709 N N . GLY A 1 56 ? -20.062 2.776 -2.329 1.00 0.55 56 GLY S N 3
ATOM 2710 C CA . GLY A 1 56 ? -20.685 2.025 -1.254 1.00 0.73 56 GLY S CA 3
ATOM 2711 C C . GLY A 1 56 ? -19.774 0.958 -0.683 1.00 0.57 56 GLY S C 3
ATOM 2712 O O . GLY A 1 56 ? -19.811 -0.195 -1.115 1.00 1.13 56 GLY S O 3
ATOM 2716 N N . SER A 1 57 ? -18.954 1.339 0.291 1.00 0.80 57 SER S N 3
ATOM 2717 C CA . SER A 1 57 ? -18.034 0.404 0.926 1.00 0.68 57 SER S CA 3
ATOM 2718 C C . SER A 1 57 ? -18.738 -0.387 2.023 1.00 0.76 57 SER S C 3
ATOM 2719 O O . SER A 1 57 ? -19.084 0.160 3.070 1.00 0.82 57 SER S O 3
ATOM 2727 N N . SER A 1 58 ? -18.949 -1.677 1.776 1.00 0.85 58 SER S N 3
ATOM 2728 C CA . SER A 1 58 ? -19.616 -2.540 2.745 1.00 0.98 58 SER S CA 3
ATOM 2729 C C . SER A 1 58 ? -18.792 -3.792 3.031 1.00 1.08 58 SER S C 3
ATOM 2730 O O . SER A 1 58 ? -18.980 -4.444 4.058 1.00 1.95 58 SER S O 3
ATOM 2738 N N . SER A 1 59 ? -17.882 -4.125 2.120 1.00 0.60 59 SER S N 3
ATOM 2739 C CA . SER A 1 59 ? -17.036 -5.302 2.285 1.00 0.54 59 SER S CA 3
ATOM 2740 C C . SER A 1 59 ? -16.058 -5.115 3.443 1.00 0.53 59 SER S C 3
ATOM 2741 O O . SER A 1 59 ? -16.417 -5.322 4.602 1.00 1.08 59 SER S O 3
ATOM 2749 N N . ARG A 1 60 ? -14.823 -4.724 3.133 1.00 0.55 60 ARG S N 3
ATOM 2750 C CA . ARG A 1 60 ? -13.818 -4.508 4.162 1.00 0.52 60 ARG S CA 3
ATOM 2751 C C . ARG A 1 60 ? -13.723 -3.021 4.516 1.00 0.59 60 ARG S C 3
ATOM 2752 O O . ARG A 1 60 ? -12.634 -2.455 4.605 1.00 0.68 60 ARG S O 3
ATOM 2773 N N . ALA A 1 61 ? -14.876 -2.396 4.715 1.00 0.72 61 ALA S N 3
ATOM 2774 C CA . ALA A 1 61 ? -14.935 -0.973 5.041 1.00 0.88 61 ALA S CA 3
ATOM 2775 C C . ALA A 1 61 ? -14.526 -0.704 6.486 1.00 0.92 61 ALA S C 3
ATOM 2776 O O . ALA A 1 61 ? -14.455 0.448 6.914 1.00 1.10 61 ALA S O 3
ATOM 2783 N N . SER A 1 62 ? -14.259 -1.769 7.233 1.00 0.88 62 SER S N 3
ATOM 2784 C CA . SER A 1 62 ? -13.869 -1.640 8.633 1.00 1.06 62 SER S CA 3
ATOM 2785 C C . SER A 1 62 ? -12.355 -1.499 8.788 1.00 0.99 62 SER S C 3
ATOM 2786 O O . SER A 1 62 ? -11.851 -1.352 9.902 1.00 1.29 62 SER S O 3
ATOM 2794 N N . SER A 1 63 ? -11.633 -1.545 7.673 1.00 0.78 63 SER S N 3
ATOM 2795 C CA . SER A 1 63 ? -10.177 -1.435 7.705 1.00 0.87 63 SER S CA 3
ATOM 2796 C C . SER A 1 63 ? -9.684 -0.218 6.927 1.00 0.93 63 SER S C 3
ATOM 2797 O O . SER A 1 63 ? -9.914 -0.102 5.723 1.00 1.60 63 SER S O 3
ATOM 2805 N N . TYR A 1 64 ? -9.006 0.685 7.629 1.00 1.02 64 TYR S N 3
ATOM 2806 C CA . TYR A 1 64 ? -8.457 1.888 7.012 1.00 1.51 64 TYR S CA 3
ATOM 2807 C C . TYR A 1 64 ? -6.936 1.788 6.941 1.00 1.25 64 TYR S C 3
ATOM 2808 O O . TYR A 1 64 ? -6.284 1.445 7.926 1.00 1.60 64 TYR S O 3
ATOM 2826 N N . THR A 1 65 ? -6.374 2.080 5.773 1.00 1.00 65 THR S N 3
ATOM 2827 C CA . THR A 1 65 ? -4.929 2.001 5.591 1.00 1.00 65 THR S CA 3
ATOM 2828 C C . THR A 1 65 ? -4.393 3.182 4.788 1.00 0.95 65 THR S C 3
ATOM 2829 O O . THR A 1 65 ? -3.567 3.952 5.277 1.00 1.07 65 THR S O 3
ATOM 2840 N N . LEU A 1 66 ? -4.868 3.316 3.554 1.00 0.99 66 LEU S N 3
ATOM 2841 C CA . LEU A 1 66 ? -4.427 4.395 2.679 1.00 1.19 66 LEU S CA 3
ATOM 2842 C C . LEU A 1 66 ? -4.677 5.753 3.325 1.00 1.54 66 LEU S C 3
ATOM 2843 O O . LEU A 1 66 ? -3.874 6.676 3.180 1.00 1.83 66 LEU S O 3
ATOM 2859 N N . GLU A 1 67 ? -5.797 5.870 4.036 1.00 1.62 67 GLU S N 3
ATOM 2860 C CA . GLU A 1 67 ? -6.147 7.118 4.708 1.00 1.99 67 GLU S CA 3
ATOM 2861 C C . GLU A 1 67 ? -5.057 7.529 5.694 1.00 1.93 67 GLU S C 3
ATOM 2862 O O . GLU A 1 67 ? -5.087 7.041 6.844 1.00 1.77 67 GLU S O 3
ATOM 2875 N N . MET A 1 1 ? -8.962 1.329 3.638 1.00 1.42 1 MET S N 4
ATOM 2876 C CA . MET A 1 1 ? -10.081 1.501 2.675 1.00 0.86 1 MET S CA 4
ATOM 2877 C C . MET A 1 1 ? -11.143 0.438 2.876 1.00 0.68 1 MET S C 4
ATOM 2878 O O . MET A 1 1 ? -11.322 -0.073 3.982 1.00 0.80 1 MET S O 4
ATOM 2894 N N . ASP A 1 2 ? -11.846 0.108 1.806 1.00 0.50 2 ASP S N 4
ATOM 2895 C CA . ASP A 1 2 ? -12.903 -0.878 1.880 1.00 0.55 2 ASP S CA 4
ATOM 2896 C C . ASP A 1 2 ? -12.340 -2.278 1.660 1.00 0.36 2 ASP S C 4
ATOM 2897 O O . ASP A 1 2 ? -11.583 -2.780 2.487 1.00 0.43 2 ASP S O 4
ATOM 2906 N N . GLN A 1 3 ? -12.693 -2.889 0.536 1.00 0.47 3 GLN S N 4
ATOM 2907 C CA . GLN A 1 3 ? -12.238 -4.233 0.210 1.00 0.32 3 GLN S CA 4
ATOM 2908 C C . GLN A 1 3 ? -10.824 -4.219 -0.343 1.00 0.20 3 GLN S C 4
ATOM 2909 O O . GLN A 1 3 ? -10.155 -5.262 -0.406 1.00 0.16 3 GLN S O 4
ATOM 2923 N N . GLU A 1 4 ? -10.342 -3.043 -0.723 1.00 0.22 4 GLU S N 4
ATOM 2924 C CA . GLU A 1 4 ? -9.028 -2.987 -1.317 1.00 0.23 4 GLU S CA 4
ATOM 2925 C C . GLU A 1 4 ? -7.940 -3.167 -0.289 1.00 0.21 4 GLU S C 4
ATOM 2926 O O . GLU A 1 4 ? -6.807 -3.469 -0.645 1.00 0.27 4 GLU S O 4
ATOM 2938 N N . THR A 1 5 ? -8.249 -2.985 0.984 1.00 0.17 5 THR S N 4
ATOM 2939 C CA . THR A 1 5 ? -7.228 -3.161 1.988 1.00 0.20 5 THR S CA 4
ATOM 2940 C C . THR A 1 5 ? -6.714 -4.586 1.919 1.00 0.20 5 THR S C 4
ATOM 2941 O O . THR A 1 5 ? -5.551 -4.825 1.603 1.00 0.22 5 THR S O 4
ATOM 2952 N N . ARG A 1 6 ? -7.594 -5.535 2.201 1.00 0.19 6 ARG S N 4
ATOM 2953 C CA . ARG A 1 6 ? -7.213 -6.933 2.146 1.00 0.20 6 ARG S CA 4
ATOM 2954 C C . ARG A 1 6 ? -6.480 -7.286 0.858 1.00 0.17 6 ARG S C 4
ATOM 2955 O O . ARG A 1 6 ? -5.291 -7.607 0.900 1.00 0.17 6 ARG S O 4
ATOM 2976 N N . ASP A 1 7 ? -7.137 -7.177 -0.297 1.00 0.17 7 ASP S N 4
ATOM 2977 C CA . ASP A 1 7 ? -6.510 -7.562 -1.563 1.00 0.18 7 ASP S CA 4
ATOM 2978 C C . ASP A 1 7 ? -5.366 -6.657 -2.009 1.00 0.16 7 ASP S C 4
ATOM 2979 O O . ASP A 1 7 ? -4.285 -7.143 -2.339 1.00 0.16 7 ASP S O 4
ATOM 2988 N N . GLN A 1 8 ? -5.594 -5.353 -2.021 1.00 0.17 8 GLN S N 4
ATOM 2989 C CA . GLN A 1 8 ? -4.576 -4.420 -2.496 1.00 0.18 8 GLN S CA 4
ATOM 2990 C C . GLN A 1 8 ? -3.548 -4.075 -1.423 1.00 0.17 8 GLN S C 4
ATOM 2991 O O . GLN A 1 8 ? -2.366 -4.358 -1.589 1.00 0.17 8 GLN S O 4
ATOM 3005 N N . MET A 1 9 ? -3.988 -3.460 -0.330 1.00 0.18 9 MET S N 4
ATOM 3006 C CA . MET A 1 9 ? -3.062 -3.072 0.731 1.00 0.20 9 MET S CA 4
ATOM 3007 C C . MET A 1 9 ? -2.094 -4.202 1.084 1.00 0.19 9 MET S C 4
ATOM 3008 O O . MET A 1 9 ? -0.893 -3.971 1.182 1.00 0.20 9 MET S O 4
ATOM 3022 N N . LYS A 1 10 ? -2.601 -5.420 1.276 1.00 0.19 10 LYS S N 4
ATOM 3023 C CA . LYS A 1 10 ? -1.734 -6.543 1.621 1.00 0.21 10 LYS S CA 4
ATOM 3024 C C . LYS A 1 10 ? -0.817 -6.945 0.469 1.00 0.19 10 LYS S C 4
ATOM 3025 O O . LYS A 1 10 ? 0.370 -7.197 0.674 1.00 0.21 10 LYS S O 4
ATOM 3044 N N . ASN A 1 11 ? -1.366 -7.005 -0.740 1.00 0.16 11 ASN S N 4
ATOM 3045 C CA . ASN A 1 11 ? -0.587 -7.409 -1.910 1.00 0.17 11 ASN S CA 4
ATOM 3046 C C . ASN A 1 11 ? 0.257 -6.265 -2.467 1.00 0.15 11 ASN S C 4
ATOM 3047 O O . ASN A 1 11 ? 1.481 -6.363 -2.509 1.00 0.15 11 ASN S O 4
ATOM 3058 N N . ALA A 1 12 ? -0.392 -5.190 -2.912 1.00 0.16 12 ALA S N 4
ATOM 3059 C CA . ALA A 1 12 ? 0.325 -4.041 -3.457 1.00 0.17 12 ALA S CA 4
ATOM 3060 C C . ALA A 1 12 ? 1.509 -3.684 -2.574 1.00 0.15 12 ALA S C 4
ATOM 3061 O O . ALA A 1 12 ? 2.641 -3.577 -3.048 1.00 0.16 12 ALA S O 4
ATOM 3068 N N . ALA A 1 13 ? 1.241 -3.495 -1.286 1.00 0.15 13 ALA S N 4
ATOM 3069 C CA . ALA A 1 13 ? 2.304 -3.184 -0.341 1.00 0.15 13 ALA S CA 4
ATOM 3070 C C . ALA A 1 13 ? 3.380 -4.254 -0.433 1.00 0.13 13 ALA S C 4
ATOM 3071 O O . ALA A 1 13 ? 4.559 -3.947 -0.601 1.00 0.12 13 ALA S O 4
ATOM 3078 N N . ALA A 1 14 ? 2.959 -5.509 -0.283 1.00 0.14 14 ALA S N 4
ATOM 3079 C CA . ALA A 1 14 ? 3.864 -6.649 -0.385 1.00 0.15 14 ALA S CA 4
ATOM 3080 C C . ALA A 1 14 ? 4.864 -6.499 -1.530 1.00 0.13 14 ALA S C 4
ATOM 3081 O O . ALA A 1 14 ? 6.072 -6.600 -1.315 1.00 0.14 14 ALA S O 4
ATOM 3088 N N . GLU A 1 15 ? 4.371 -6.258 -2.747 1.00 0.14 15 GLU S N 4
ATOM 3089 C CA . GLU A 1 15 ? 5.227 -6.114 -3.923 1.00 0.14 15 GLU S CA 4
ATOM 3090 C C . GLU A 1 15 ? 6.075 -4.845 -3.892 1.00 0.12 15 GLU S C 4
ATOM 3091 O O . GLU A 1 15 ? 7.082 -4.756 -4.594 1.00 0.13 15 GLU S O 4
ATOM 3103 N N . ALA A 1 16 ? 5.684 -3.870 -3.076 1.00 0.11 16 ALA S N 4
ATOM 3104 C CA . ALA A 1 16 ? 6.420 -2.611 -3.023 1.00 0.12 16 ALA S CA 4
ATOM 3105 C C . ALA A 1 16 ? 7.562 -2.746 -2.035 1.00 0.10 16 ALA S C 4
ATOM 3106 O O . ALA A 1 16 ? 8.631 -2.157 -2.196 1.00 0.11 16 ALA S O 4
ATOM 3113 N N . LYS A 1 17 ? 7.304 -3.539 -1.009 1.00 0.09 17 LYS S N 4
ATOM 3114 C CA . LYS A 1 17 ? 8.283 -3.797 0.027 1.00 0.08 17 LYS S CA 4
ATOM 3115 C C . LYS A 1 17 ? 9.306 -4.815 -0.466 1.00 0.09 17 LYS S C 4
ATOM 3116 O O . LYS A 1 17 ? 10.478 -4.770 -0.114 1.00 0.10 17 LYS S O 4
ATOM 3135 N N . ASP A 1 18 ? 8.850 -5.731 -1.295 1.00 0.09 18 ASP S N 4
ATOM 3136 C CA . ASP A 1 18 ? 9.732 -6.749 -1.837 1.00 0.10 18 ASP S CA 4
ATOM 3137 C C . ASP A 1 18 ? 10.560 -6.168 -2.973 1.00 0.11 18 ASP S C 4
ATOM 3138 O O . ASP A 1 18 ? 11.717 -6.514 -3.155 1.00 0.13 18 ASP S O 4
ATOM 3147 N N . ASN A 1 19 ? 9.994 -5.183 -3.646 1.00 0.11 19 ASN S N 4
ATOM 3148 C CA . ASN A 1 19 ? 10.684 -4.606 -4.794 1.00 0.13 19 ASN S CA 4
ATOM 3149 C C . ASN A 1 19 ? 11.619 -3.482 -4.367 1.00 0.13 19 ASN S C 4
ATOM 3150 O O . ASN A 1 19 ? 12.858 -3.624 -4.386 1.00 0.14 19 ASN S O 4
ATOM 3161 N N . VAL A 1 20 ? 11.019 -2.415 -3.860 1.00 0.12 20 VAL S N 4
ATOM 3162 C CA . VAL A 1 20 ? 11.777 -1.252 -3.456 1.00 0.13 20 VAL S CA 4
ATOM 3163 C C . VAL A 1 20 ? 12.330 -1.391 -2.062 1.00 0.12 20 VAL S C 4
ATOM 3164 O O . VAL A 1 20 ? 13.405 -0.881 -1.781 1.00 0.12 20 VAL S O 4
ATOM 3171 N N . HIS A 1 21 ? 11.638 -2.100 -1.182 1.00 0.11 21 HIS S N 4
ATOM 3172 C CA . HIS A 1 21 ? 12.138 -2.220 0.167 1.00 0.11 21 HIS S CA 4
ATOM 3173 C C . HIS A 1 21 ? 13.176 -3.315 0.235 1.00 0.11 21 HIS S C 4
ATOM 3174 O O . HIS A 1 21 ? 14.106 -3.216 1.031 1.00 0.12 21 HIS S O 4
ATOM 3189 N N . ASP A 1 22 ? 13.050 -4.372 -0.588 1.00 0.12 22 ASP S N 4
ATOM 3190 C CA . ASP A 1 22 ? 14.065 -5.393 -0.538 1.00 0.14 22 ASP S CA 4
ATOM 3191 C C . ASP A 1 22 ? 15.395 -4.722 -0.784 1.00 0.14 22 ASP S C 4
ATOM 3192 O O . ASP A 1 22 ? 16.274 -4.767 0.080 1.00 0.15 22 ASP S O 4
ATOM 3201 N N . LYS A 1 23 ? 15.573 -4.086 -1.953 1.00 0.14 23 LYS S N 4
ATOM 3202 C CA . LYS A 1 23 ? 16.810 -3.362 -2.204 1.00 0.16 23 LYS S CA 4
ATOM 3203 C C . LYS A 1 23 ? 17.130 -2.327 -1.132 1.00 0.12 23 LYS S C 4
ATOM 3204 O O . LYS A 1 23 ? 18.279 -2.220 -0.708 1.00 0.14 23 LYS S O 4
ATOM 3223 N N . ILE A 1 24 ? 16.134 -1.560 -0.689 1.00 0.09 24 ILE S N 4
ATOM 3224 C CA . ILE A 1 24 ? 16.383 -0.518 0.295 1.00 0.08 24 ILE S CA 4
ATOM 3225 C C . ILE A 1 24 ? 16.931 -1.055 1.615 1.00 0.09 24 ILE S C 4
ATOM 3226 O O . ILE A 1 24 ? 18.078 -0.781 1.950 1.00 0.10 24 ILE S O 4
ATOM 3237 N N . GLN A 1 25 ? 16.126 -1.824 2.355 1.00 0.10 25 GLN S N 4
ATOM 3238 C CA . GLN A 1 25 ? 16.574 -2.363 3.642 1.00 0.13 25 GLN S CA 4
ATOM 3239 C C . GLN A 1 25 ? 18.053 -2.713 3.561 1.00 0.14 25 GLN S C 4
ATOM 3240 O O . GLN A 1 25 ? 18.872 -2.269 4.366 1.00 0.15 25 GLN S O 4
ATOM 3254 N N . GLU A 1 26 ? 18.357 -3.528 2.579 1.00 0.14 26 GLU S N 4
ATOM 3255 C CA . GLU A 1 26 ? 19.729 -3.933 2.335 1.00 0.16 26 GLU S CA 4
ATOM 3256 C C . GLU A 1 26 ? 20.652 -2.709 2.179 1.00 0.15 26 GLU S C 4
ATOM 3257 O O . GLU A 1 26 ? 21.547 -2.488 2.995 1.00 0.17 26 GLU S O 4
ATOM 3269 N N . LEU A 1 27 ? 20.424 -1.926 1.125 1.00 0.14 27 LEU S N 4
ATOM 3270 C CA . LEU A 1 27 ? 21.246 -0.743 0.816 1.00 0.14 27 LEU S CA 4
ATOM 3271 C C . LEU A 1 27 ? 20.749 0.606 1.370 1.00 0.12 27 LEU S C 4
ATOM 3272 O O . LEU A 1 27 ? 21.429 1.274 2.149 1.00 0.13 27 LEU S O 4
ATOM 3288 N N . LYS A 1 28 ? 19.547 0.972 0.938 1.00 0.11 28 LYS S N 4
ATOM 3289 C CA . LYS A 1 28 ? 18.917 2.280 1.194 1.00 0.11 28 LYS S CA 4
ATOM 3290 C C . LYS A 1 28 ? 18.212 2.463 2.542 1.00 0.12 28 LYS S C 4
ATOM 3291 O O . LYS A 1 28 ? 17.763 3.571 2.834 1.00 0.14 28 LYS S O 4
ATOM 3310 N N . ASP A 1 29 ? 18.069 1.405 3.326 1.00 0.12 29 ASP S N 4
ATOM 3311 C CA . ASP A 1 29 ? 17.294 1.448 4.578 1.00 0.14 29 ASP S CA 4
ATOM 3312 C C . ASP A 1 29 ? 17.355 2.779 5.347 1.00 0.17 29 ASP S C 4
ATOM 3313 O O . ASP A 1 29 ? 16.462 3.045 6.152 1.00 0.19 29 ASP S O 4
ATOM 3322 N N . ASP A 1 30 ? 18.364 3.616 5.130 1.00 0.18 30 ASP S N 4
ATOM 3323 C CA . ASP A 1 30 ? 18.412 4.886 5.856 1.00 0.21 30 ASP S CA 4
ATOM 3324 C C . ASP A 1 30 ? 17.652 5.997 5.109 1.00 0.22 30 ASP S C 4
ATOM 3325 O O . ASP A 1 30 ? 16.560 6.404 5.505 1.00 0.23 30 ASP S O 4
ATOM 3334 N N . VAL A 1 31 ? 18.261 6.466 4.021 1.00 0.21 31 VAL S N 4
ATOM 3335 C CA . VAL A 1 31 ? 17.676 7.533 3.189 1.00 0.23 31 VAL S CA 4
ATOM 3336 C C . VAL A 1 31 ? 16.777 7.020 2.059 1.00 0.21 31 VAL S C 4
ATOM 3337 O O . VAL A 1 31 ? 15.601 7.373 1.975 1.00 0.23 31 VAL S O 4
ATOM 3344 N N . GLY A 1 32 ? 17.354 6.196 1.201 1.00 0.19 32 GLY S N 4
ATOM 3345 C CA . GLY A 1 32 ? 16.620 5.655 0.065 1.00 0.18 32 GLY S CA 4
ATOM 3346 C C . GLY A 1 32 ? 15.309 4.994 0.467 1.00 0.17 32 GLY S C 4
ATOM 3347 O O . GLY A 1 32 ? 14.446 4.743 -0.374 1.00 0.18 32 GLY S O 4
ATOM 3351 N N . ASN A 1 33 ? 15.174 4.708 1.761 1.00 0.18 33 ASN S N 4
ATOM 3352 C CA . ASN A 1 33 ? 13.975 4.069 2.312 1.00 0.19 33 ASN S CA 4
ATOM 3353 C C . ASN A 1 33 ? 12.684 4.792 1.947 1.00 0.23 33 ASN S C 4
ATOM 3354 O O . ASN A 1 33 ? 11.597 4.323 2.286 1.00 0.26 33 ASN S O 4
ATOM 3365 N N . LYS A 1 34 ? 12.781 5.919 1.261 1.00 0.25 34 LYS S N 4
ATOM 3366 C CA . LYS A 1 34 ? 11.586 6.655 0.890 1.00 0.30 34 LYS S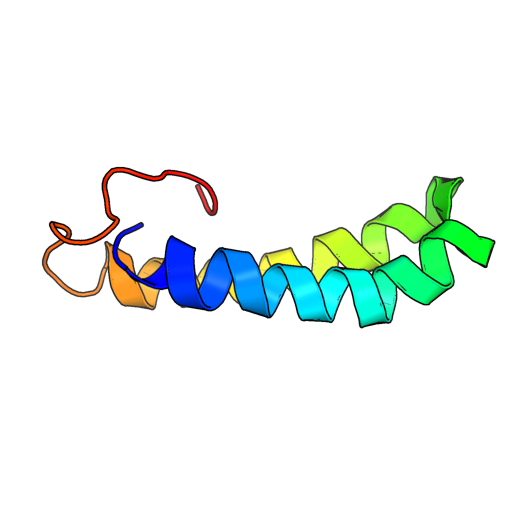 CA 4
ATOM 3367 C C . LYS A 1 34 ? 10.982 6.102 -0.396 1.00 0.28 34 LYS S C 4
ATOM 3368 O O . LYS A 1 34 ? 9.766 6.120 -0.578 1.00 0.43 34 LYS S O 4
ATOM 3387 N N . ALA A 1 35 ? 11.837 5.611 -1.282 1.00 0.19 35 ALA S N 4
ATOM 3388 C CA . ALA A 1 35 ? 11.394 5.054 -2.554 1.00 0.19 35 ALA S CA 4
ATOM 3389 C C . ALA A 1 35 ? 10.319 3.978 -2.376 1.00 0.16 35 ALA S C 4
ATOM 3390 O O . ALA A 1 35 ? 9.441 3.832 -3.226 1.00 0.18 35 ALA S O 4
ATOM 3397 N N . ALA A 1 36 ? 10.382 3.224 -1.276 1.00 0.12 36 ALA S N 4
ATOM 3398 C CA . ALA A 1 36 ? 9.401 2.168 -1.018 1.00 0.13 36 ALA S CA 4
ATOM 3399 C C . ALA A 1 36 ? 8.121 2.764 -0.436 1.00 0.21 36 ALA S C 4
ATOM 3400 O O . ALA A 1 36 ? 7.033 2.190 -0.552 1.00 0.59 36 ALA S O 4
ATOM 3407 N N . GLU A 1 37 ? 8.264 3.949 0.152 1.00 0.32 37 GLU S N 4
ATOM 3408 C CA . GLU A 1 37 ? 7.144 4.635 0.777 1.00 0.32 37 GLU S CA 4
ATOM 3409 C C . GLU A 1 37 ? 6.373 5.410 -0.277 1.00 0.23 37 GLU S C 4
ATOM 3410 O O . GLU A 1 37 ? 5.173 5.651 -0.141 1.00 0.21 37 GLU S O 4
ATOM 3422 N N . VAL A 1 38 ? 7.080 5.795 -1.335 1.00 0.25 38 VAL S N 4
ATOM 3423 C CA . VAL A 1 38 ? 6.474 6.524 -2.433 1.00 0.25 38 VAL S CA 4
ATOM 3424 C C . VAL A 1 38 ? 5.652 5.568 -3.281 1.00 0.21 38 VAL S C 4
ATOM 3425 O O . VAL A 1 38 ? 4.527 5.876 -3.675 1.00 0.18 38 VAL S O 4
ATOM 3432 N N . ARG A 1 39 ? 6.234 4.404 -3.565 1.00 0.25 39 ARG S N 4
ATOM 3433 C CA . ARG A 1 39 ? 5.555 3.381 -4.344 1.00 0.30 39 ARG S CA 4
ATOM 3434 C C . ARG A 1 39 ? 4.176 3.102 -3.760 1.00 0.31 39 ARG S C 4
ATOM 3435 O O . ARG A 1 39 ? 3.176 3.092 -4.480 1.00 0.37 39 ARG S O 4
ATOM 3456 N N . ASP A 1 40 ? 4.122 2.888 -2.447 1.00 0.31 40 ASP S N 4
ATOM 3457 C CA . ASP A 1 40 ? 2.860 2.605 -1.778 1.00 0.37 40 ASP S CA 4
ATOM 3458 C C . ASP A 1 40 ? 1.971 3.847 -1.725 1.00 0.32 40 ASP S C 4
ATOM 3459 O O . ASP A 1 40 ? 0.752 3.743 -1.580 1.00 0.39 40 ASP S O 4
ATOM 3468 N N . ALA A 1 41 ? 2.586 5.022 -1.847 1.00 0.24 41 ALA S N 4
ATOM 3469 C CA . ALA A 1 41 ? 1.851 6.282 -1.799 1.00 0.24 41 ALA S CA 4
ATOM 3470 C C . ALA A 1 41 ? 0.924 6.446 -3.002 1.00 0.25 41 ALA S C 4
ATOM 3471 O O . ALA A 1 41 ? -0.282 6.627 -2.844 1.00 0.28 41 ALA S O 4
ATOM 3478 N N . VAL A 1 42 ? 1.491 6.392 -4.203 1.00 0.25 42 VAL S N 4
ATOM 3479 C CA . VAL A 1 42 ? 0.705 6.533 -5.426 1.00 0.29 42 VAL S CA 4
ATOM 3480 C C . VAL A 1 42 ? -0.409 5.495 -5.483 1.00 0.29 42 VAL S C 4
ATOM 3481 O O . VAL A 1 42 ? -1.560 5.810 -5.796 1.00 0.29 42 VAL S O 4
ATOM 3488 N N . SER A 1 43 ? -0.048 4.258 -5.178 1.00 0.30 43 SER S N 4
ATOM 3489 C CA . SER A 1 43 ? -1.007 3.160 -5.176 1.00 0.32 43 SER S CA 4
ATOM 3490 C C . SER A 1 43 ? -2.209 3.522 -4.307 1.00 0.28 43 SER S C 4
ATOM 3491 O O . SER A 1 43 ? -3.359 3.403 -4.732 1.00 0.27 43 SER S O 4
ATOM 3499 N N . SER A 1 44 ? -1.920 3.954 -3.084 1.00 0.27 44 SER S N 4
ATOM 3500 C CA . SER A 1 44 ? -2.959 4.355 -2.134 1.00 0.25 44 SER S CA 4
ATOM 3501 C C . SER A 1 44 ? -3.958 5.321 -2.773 1.00 0.22 44 SER S C 4
ATOM 3502 O O . SER A 1 44 ? -5.156 5.248 -2.503 1.00 0.21 44 SER S O 4
ATOM 3510 N N . THR A 1 45 ? -3.461 6.222 -3.620 1.00 0.22 45 THR S N 4
ATOM 3511 C CA . THR A 1 45 ? -4.321 7.197 -4.292 1.00 0.22 45 THR S CA 4
ATOM 3512 C C . THR A 1 45 ? -5.376 6.493 -5.142 1.00 0.21 45 THR S C 4
ATOM 3513 O O . THR A 1 45 ? -6.538 6.906 -5.183 1.00 0.19 45 THR S O 4
ATOM 3524 N N . VAL A 1 46 ? -4.961 5.423 -5.808 1.00 0.24 46 VAL S N 4
ATOM 3525 C CA . VAL A 1 46 ? -5.868 4.648 -6.647 1.00 0.25 46 VAL S CA 4
ATOM 3526 C C . VAL A 1 46 ? -6.782 3.804 -5.768 1.00 0.23 46 VAL S C 4
ATOM 3527 O O . VAL A 1 46 ? -8.003 3.945 -5.797 1.00 0.21 46 VAL S O 4
ATOM 3534 N N . GLU A 1 47 ? -6.158 2.911 -5.008 1.00 0.24 47 GLU S N 4
ATOM 3535 C CA . GLU A 1 47 ? -6.860 2.037 -4.070 1.00 0.25 47 GLU S CA 4
ATOM 3536 C C . GLU A 1 47 ? -7.976 2.766 -3.314 1.00 0.19 47 GLU S C 4
ATOM 3537 O O . GLU A 1 47 ? -8.926 2.141 -2.837 1.00 0.18 47 GLU S O 4
ATOM 3549 N N . SER A 1 48 ? -7.893 4.089 -3.252 1.00 0.17 48 SER S N 4
ATOM 3550 C CA . SER A 1 48 ? -8.886 4.865 -2.521 1.00 0.16 48 SER S CA 4
ATOM 3551 C C . SER A 1 48 ? -10.085 5.205 -3.396 1.00 0.17 48 SER S C 4
ATOM 3552 O O . SER A 1 48 ? -11.216 4.833 -3.084 1.00 0.19 48 SER S O 4
ATOM 3560 N N . ILE A 1 49 ? -9.835 5.917 -4.489 1.00 0.18 49 ILE S N 4
ATOM 3561 C CA . ILE A 1 49 ? -10.904 6.303 -5.401 1.00 0.23 49 ILE S CA 4
ATOM 3562 C C . ILE A 1 49 ? -11.631 5.089 -5.951 1.00 0.21 49 ILE S C 4
ATOM 3563 O O . ILE A 1 49 ? -12.739 5.198 -6.474 1.00 0.25 49 ILE S O 4
ATOM 3574 N N . LYS A 1 50 ? -10.995 3.933 -5.868 1.00 0.19 50 LYS S N 4
ATOM 3575 C CA . LYS A 1 50 ? -11.605 2.728 -6.383 1.00 0.22 50 LYS S CA 4
ATOM 3576 C C . LYS A 1 50 ? -12.612 2.126 -5.400 1.00 0.20 50 LYS S C 4
ATOM 3577 O O . LYS A 1 50 ? -13.786 2.003 -5.736 1.00 0.21 50 LYS S O 4
ATOM 3596 N N . ASP A 1 51 ? -12.171 1.741 -4.196 1.00 0.19 51 ASP S N 4
ATOM 3597 C CA . ASP A 1 51 ? -13.075 1.135 -3.219 1.00 0.24 51 ASP S CA 4
ATOM 3598 C C . ASP A 1 51 ? -13.817 2.147 -2.344 1.00 0.24 51 ASP S C 4
ATOM 3599 O O . ASP A 1 51 ? -15.000 1.965 -2.054 1.00 0.29 51 ASP S O 4
ATOM 3608 N N . LYS A 1 52 ? -13.137 3.198 -1.908 1.00 0.23 52 LYS S N 4
ATOM 3609 C CA . LYS A 1 52 ? -13.774 4.193 -1.049 1.00 0.31 52 LYS S CA 4
ATOM 3610 C C . LYS A 1 52 ? -14.735 5.056 -1.853 1.00 0.29 52 LYS S C 4
ATOM 3611 O O . LYS A 1 52 ? -15.836 5.368 -1.396 1.00 0.31 52 LYS S O 4
ATOM 3630 N N . LEU A 1 53 ? -14.315 5.438 -3.051 1.00 0.27 53 LEU S N 4
ATOM 3631 C CA . LEU A 1 53 ? -15.150 6.239 -3.932 1.00 0.30 53 LEU S CA 4
ATOM 3632 C C . LEU A 1 53 ? -16.094 5.336 -4.689 1.00 0.28 53 LEU S C 4
ATOM 3633 O O . LEU A 1 53 ? -16.981 5.795 -5.409 1.00 0.33 53 LEU S O 4
ATOM 3649 N N . SER A 1 54 ? -15.875 4.042 -4.519 1.00 0.24 54 SER S N 4
ATOM 3650 C CA . SER A 1 54 ? -16.670 3.032 -5.190 1.00 0.27 54 SER S CA 4
ATOM 3651 C C . SER A 1 54 ? -18.159 3.365 -5.146 1.00 0.32 54 SER S C 4
ATOM 3652 O O . SER A 1 54 ? -18.887 3.125 -6.110 1.00 0.41 54 SER S O 4
ATOM 3660 N N . GLY A 1 55 ? -18.605 3.916 -4.021 1.00 0.30 55 GLY S N 4
ATOM 3661 C CA . GLY A 1 55 ? -20.004 4.268 -3.870 1.00 0.35 55 GLY S CA 4
ATOM 3662 C C . GLY A 1 55 ? -20.721 3.371 -2.881 1.00 0.43 55 GLY S C 4
ATOM 3663 O O . GLY A 1 55 ? -21.719 3.769 -2.279 1.00 0.52 55 GLY S O 4
ATOM 3667 N N . GLY A 1 56 ? -20.209 2.155 -2.713 1.00 0.55 56 GLY S N 4
ATOM 3668 C CA . GLY A 1 56 ? -20.814 1.213 -1.791 1.00 0.73 56 GLY S CA 4
ATOM 3669 C C . GLY A 1 56 ? -19.781 0.383 -1.052 1.00 0.57 56 GLY S C 4
ATOM 3670 O O . GLY A 1 56 ? -19.783 -0.845 -1.137 1.00 1.13 56 GLY S O 4
ATOM 3674 N N . SER A 1 57 ? -18.894 1.058 -0.328 1.00 0.80 57 SER S N 4
ATOM 3675 C CA . SER A 1 57 ? -17.850 0.381 0.432 1.00 0.68 57 SER S CA 4
ATOM 3676 C C . SER A 1 57 ? -18.453 -0.491 1.529 1.00 0.76 57 SER S C 4
ATOM 3677 O O . SER A 1 57 ? -18.930 0.016 2.544 1.00 0.82 57 SER S O 4
ATOM 3685 N N . SER A 1 58 ? -18.427 -1.805 1.318 1.00 0.85 58 SER S N 4
ATOM 3686 C CA . SER A 1 58 ? -18.974 -2.744 2.291 1.00 0.98 58 SER S CA 4
ATOM 3687 C C . SER A 1 58 ? -18.361 -4.134 2.125 1.00 1.08 58 SER S C 4
ATOM 3688 O O . SER A 1 58 ? -18.922 -4.994 1.445 1.00 1.95 58 SER S O 4
ATOM 3696 N N . SER A 1 59 ? -17.207 -4.345 2.753 1.00 0.60 59 SER S N 4
ATOM 3697 C CA . SER A 1 59 ? -16.521 -5.633 2.687 1.00 0.54 59 SER S CA 4
ATOM 3698 C C . SER A 1 59 ? -15.395 -5.699 3.715 1.00 0.53 59 SER S C 4
ATOM 3699 O O . SER A 1 59 ? -15.601 -6.141 4.846 1.00 1.08 59 SER S O 4
ATOM 3707 N N . ARG A 1 60 ? -14.208 -5.256 3.318 1.00 0.55 60 ARG S N 4
ATOM 3708 C CA . ARG A 1 60 ? -13.057 -5.257 4.203 1.00 0.52 60 ARG S CA 4
ATOM 3709 C C . ARG A 1 60 ? -12.917 -3.899 4.889 1.00 0.59 60 ARG S C 4
ATOM 3710 O O . ARG A 1 60 ? -11.858 -3.548 5.407 1.00 0.68 60 ARG S O 4
ATOM 3731 N N . ALA A 1 61 ? -14.008 -3.139 4.884 1.00 0.72 61 ALA S N 4
ATOM 3732 C CA . ALA A 1 61 ? -14.034 -1.812 5.491 1.00 0.88 61 ALA S CA 4
ATOM 3733 C C . ALA A 1 61 ? -13.596 -1.849 6.952 1.00 0.92 61 ALA S C 4
ATOM 3734 O O . ALA A 1 61 ? -13.292 -0.813 7.543 1.00 1.10 61 ALA S O 4
ATOM 3741 N N . SER A 1 62 ? -13.567 -3.045 7.531 1.00 0.88 62 SER S N 4
ATOM 3742 C CA . SER A 1 62 ? -13.165 -3.214 8.924 1.00 1.06 62 SER S CA 4
ATOM 3743 C C . SER A 1 62 ? -11.714 -2.787 9.132 1.00 0.99 62 SER S C 4
ATOM 3744 O O . SER A 1 62 ? -11.238 -2.713 10.265 1.00 1.29 62 SER S O 4
ATOM 3752 N N . SER A 1 63 ? -11.016 -2.510 8.034 1.00 0.78 63 SER S N 4
ATOM 3753 C CA . SER A 1 63 ? -9.621 -2.093 8.100 1.00 0.87 63 SER S CA 4
ATOM 3754 C C . SER A 1 63 ? -9.418 -0.745 7.416 1.00 0.93 63 SER S C 4
ATOM 3755 O O . SER A 1 63 ? -9.753 -0.575 6.243 1.00 1.60 63 SER S O 4
ATOM 3763 N N . TYR A 1 64 ? -8.869 0.209 8.160 1.00 1.02 64 TYR S N 4
ATOM 3764 C CA . TYR A 1 64 ? -8.612 1.544 7.631 1.00 1.51 64 TYR S CA 4
ATOM 3765 C C . TYR A 1 64 ? -7.115 1.776 7.463 1.00 1.25 64 TYR S C 4
ATOM 3766 O O . TYR A 1 64 ? -6.381 1.892 8.446 1.00 1.60 64 TYR S O 4
ATOM 3784 N N . THR A 1 65 ? -6.666 1.843 6.214 1.00 1.00 65 THR S N 4
ATOM 3785 C CA . THR A 1 65 ? -5.253 2.051 5.921 1.00 1.00 65 THR S CA 4
ATOM 3786 C C . THR A 1 65 ? -5.028 3.328 5.117 1.00 0.95 65 THR S C 4
ATOM 3787 O O . THR A 1 65 ? -4.318 4.231 5.559 1.00 1.07 65 THR S O 4
ATOM 3798 N N . LEU A 1 66 ? -5.637 3.397 3.937 1.00 0.99 66 LEU S N 4
ATOM 3799 C CA . LEU A 1 66 ? -5.489 4.562 3.072 1.00 1.19 66 LEU S CA 4
ATOM 3800 C C . LEU A 1 66 ? -6.020 5.818 3.756 1.00 1.54 66 LEU S C 4
ATOM 3801 O O . LEU A 1 66 ? -5.316 6.823 3.861 1.00 1.83 66 LEU S O 4
ATOM 3817 N N . GLU A 1 67 ? -7.265 5.753 4.217 1.00 1.62 67 GLU S N 4
ATOM 3818 C CA . GLU A 1 67 ? -7.888 6.886 4.893 1.00 1.99 67 GLU S CA 4
ATOM 3819 C C . GLU A 1 67 ? -7.202 7.165 6.229 1.00 1.93 67 GLU S C 4
ATOM 3820 O O . GLU A 1 67 ? -6.277 8.004 6.253 1.00 1.77 67 GLU S O 4
ATOM 3833 N N . MET A 1 1 ? -9.391 1.430 3.826 1.00 1.42 1 MET S N 5
ATOM 3834 C CA . MET A 1 1 ? -10.350 1.431 2.692 1.00 0.86 1 MET S CA 5
ATOM 3835 C C . MET A 1 1 ? -11.367 0.322 2.838 1.00 0.68 1 MET S C 5
ATOM 3836 O O . MET A 1 1 ? -11.570 -0.210 3.928 1.00 0.80 1 MET S O 5
ATOM 3852 N N . ASP A 1 2 ? -12.004 -0.027 1.733 1.00 0.50 2 ASP S N 5
ATOM 3853 C CA . ASP A 1 2 ? -13.014 -1.059 1.745 1.00 0.55 2 ASP S CA 5
ATOM 3854 C C . ASP A 1 2 ? -12.367 -2.430 1.593 1.00 0.36 2 ASP S C 5
ATOM 3855 O O . ASP A 1 2 ? -11.571 -2.835 2.437 1.00 0.43 2 ASP S O 5
ATOM 3864 N N . GLN A 1 3 ? -12.687 -3.128 0.511 1.00 0.47 3 GLN S N 5
ATOM 3865 C CA . GLN A 1 3 ? -12.139 -4.454 0.265 1.00 0.32 3 GLN S CA 5
ATOM 3866 C C . GLN A 1 3 ? -10.736 -4.376 -0.301 1.00 0.20 3 GLN S C 5
ATOM 3867 O O . GLN A 1 3 ? -10.020 -5.385 -0.347 1.00 0.16 3 GLN S O 5
ATOM 3881 N N . GLU A 1 4 ? -10.323 -3.190 -0.728 1.00 0.22 4 GLU S N 5
ATOM 3882 C CA . GLU A 1 4 ? -9.016 -3.080 -1.334 1.00 0.23 4 GLU S CA 5
ATOM 3883 C C . GLU A 1 4 ? -7.916 -3.214 -0.309 1.00 0.21 4 GLU S C 5
ATOM 3884 O O . GLU A 1 4 ? -6.781 -3.498 -0.665 1.00 0.27 4 GLU S O 5
ATOM 3896 N N . THR A 1 5 ? -8.220 -3.016 0.964 1.00 0.17 5 THR S N 5
ATOM 3897 C CA . THR A 1 5 ? -7.183 -3.142 1.961 1.00 0.20 5 THR S CA 5
ATOM 3898 C C . THR A 1 5 ? -6.646 -4.561 1.945 1.00 0.20 5 THR S C 5
ATOM 3899 O O . THR A 1 5 ? -5.481 -4.790 1.627 1.00 0.22 5 THR S O 5
ATOM 3910 N N . ARG A 1 6 ? -7.502 -5.517 2.278 1.00 0.19 6 ARG S N 5
ATOM 3911 C CA . ARG A 1 6 ? -7.093 -6.910 2.275 1.00 0.20 6 ARG S CA 5
ATOM 3912 C C . ARG A 1 6 ? -6.349 -7.297 1.002 1.00 0.17 6 ARG S C 5
ATOM 3913 O O . ARG A 1 6 ? -5.160 -7.605 1.061 1.00 0.17 6 ARG S O 5
ATOM 3934 N N . ASP A 1 7 ? -7.007 -7.242 -0.155 1.00 0.17 7 ASP S N 5
ATOM 3935 C CA . ASP A 1 7 ? -6.374 -7.653 -1.408 1.00 0.18 7 ASP S CA 5
ATOM 3936 C C . ASP A 1 7 ? -5.260 -6.730 -1.890 1.00 0.16 7 ASP S C 5
ATOM 3937 O O . ASP A 1 7 ? -4.172 -7.194 -2.221 1.00 0.16 7 ASP S O 5
ATOM 3946 N N . GLN A 1 8 ? -5.522 -5.433 -1.931 1.00 0.17 8 GLN S N 5
ATOM 3947 C CA . GLN A 1 8 ? -4.529 -4.491 -2.436 1.00 0.18 8 GLN S CA 5
ATOM 3948 C C . GLN A 1 8 ? -3.513 -4.092 -1.371 1.00 0.17 8 GLN S C 5
ATOM 3949 O O . GLN A 1 8 ? -2.326 -4.343 -1.529 1.00 0.17 8 GLN S O 5
ATOM 3963 N N . MET A 1 9 ? -3.969 -3.473 -0.289 1.00 0.18 9 MET S N 5
ATOM 3964 C CA . MET A 1 9 ? -3.049 -3.040 0.758 1.00 0.20 9 MET S CA 5
ATOM 3965 C C . MET A 1 9 ? -2.088 -4.156 1.165 1.00 0.19 9 MET S C 5
ATOM 3966 O O . MET A 1 9 ? -0.886 -3.933 1.242 1.00 0.20 9 MET S O 5
ATOM 3980 N N . LYS A 1 10 ? -2.605 -5.354 1.427 1.00 0.19 10 LYS S N 5
ATOM 3981 C CA . LYS A 1 10 ? -1.746 -6.464 1.829 1.00 0.21 10 LYS S CA 5
ATOM 3982 C C . LYS A 1 10 ? -0.817 -6.914 0.703 1.00 0.19 10 LYS S C 5
ATOM 3983 O O . LYS A 1 10 ? 0.362 -7.173 0.936 1.00 0.21 10 LYS S O 5
ATOM 4002 N N . ASN A 1 11 ? -1.347 -7.007 -0.513 1.00 0.16 11 ASN S N 5
ATOM 4003 C CA . ASN A 1 11 ? -0.555 -7.457 -1.658 1.00 0.17 11 ASN S CA 5
ATOM 4004 C C . ASN A 1 11 ? 0.262 -6.328 -2.277 1.00 0.15 11 ASN S C 5
ATOM 4005 O O . ASN A 1 11 ? 1.488 -6.397 -2.302 1.00 0.15 11 ASN S O 5
ATOM 4016 N N . ALA A 1 12 ? -0.413 -5.301 -2.786 1.00 0.16 12 ALA S N 5
ATOM 4017 C CA . ALA A 1 12 ? 0.275 -4.168 -3.396 1.00 0.17 12 ALA S CA 5
ATOM 4018 C C . ALA A 1 12 ? 1.447 -3.727 -2.534 1.00 0.15 12 ALA S C 5
ATOM 4019 O O . ALA A 1 12 ? 2.574 -3.606 -3.018 1.00 0.16 12 ALA S O 5
ATOM 4026 N N . ALA A 1 13 ? 1.179 -3.486 -1.255 1.00 0.15 13 ALA S N 5
ATOM 4027 C CA . ALA A 1 13 ? 2.233 -3.094 -0.332 1.00 0.15 13 ALA S CA 5
ATOM 4028 C C . ALA A 1 13 ? 3.316 -4.160 -0.330 1.00 0.13 13 ALA S C 5
ATOM 4029 O O . ALA A 1 13 ? 4.491 -3.862 -0.532 1.00 0.12 13 ALA S O 5
ATOM 4036 N N . ALA A 1 14 ? 2.909 -5.400 -0.056 1.00 0.14 14 ALA S N 5
ATOM 4037 C CA . ALA A 1 14 ? 3.825 -6.535 -0.062 1.00 0.15 14 ALA S CA 5
ATOM 4038 C C . ALA A 1 14 ? 4.799 -6.480 -1.236 1.00 0.13 14 ALA S C 5
ATOM 4039 O O . ALA A 1 14 ? 6.013 -6.521 -1.039 1.00 0.14 14 ALA S O 5
ATOM 4046 N N . GLU A 1 15 ? 4.273 -6.381 -2.457 1.00 0.14 15 GLU S N 5
ATOM 4047 C CA . GLU A 1 15 ? 5.091 -6.338 -3.663 1.00 0.14 15 GLU S CA 5
ATOM 4048 C C . GLU A 1 15 ? 5.922 -5.063 -3.758 1.00 0.12 15 GLU S C 5
ATOM 4049 O O . GLU A 1 15 ? 6.906 -5.013 -4.493 1.00 0.13 15 GLU S O 5
ATOM 4061 N N . ALA A 1 16 ? 5.534 -4.039 -3.007 1.00 0.11 16 ALA S N 5
ATOM 4062 C CA . ALA A 1 16 ? 6.245 -2.769 -3.055 1.00 0.12 16 ALA S CA 5
ATOM 4063 C C . ALA A 1 16 ? 7.407 -2.830 -2.085 1.00 0.10 16 ALA S C 5
ATOM 4064 O O . ALA A 1 16 ? 8.438 -2.182 -2.263 1.00 0.11 16 ALA S O 5
ATOM 4071 N N . LYS A 1 17 ? 7.202 -3.629 -1.048 1.00 0.09 17 LYS S N 5
ATOM 4072 C CA . LYS A 1 17 ? 8.208 -3.834 -0.028 1.00 0.08 17 LYS S CA 5
ATOM 4073 C C . LYS A 1 17 ? 9.259 -4.818 -0.531 1.00 0.09 17 LYS S C 5
ATOM 4074 O O . LYS A 1 17 ? 10.435 -4.728 -0.200 1.00 0.10 17 LYS S O 5
ATOM 4093 N N . ASP A 1 18 ? 8.825 -5.760 -1.345 1.00 0.09 18 ASP S N 5
ATOM 4094 C CA . ASP A 1 18 ? 9.736 -6.749 -1.892 1.00 0.10 18 ASP S CA 5
ATOM 4095 C C . ASP A 1 18 ? 10.508 -6.154 -3.061 1.00 0.11 18 ASP S C 5
ATOM 4096 O O . ASP A 1 18 ? 11.662 -6.476 -3.287 1.00 0.13 18 ASP S O 5
ATOM 4105 N N . ASN A 1 19 ? 9.893 -5.192 -3.724 1.00 0.11 19 ASN S N 5
ATOM 4106 C CA . ASN A 1 19 ? 10.536 -4.603 -4.892 1.00 0.13 19 ASN S CA 5
ATOM 4107 C C . ASN A 1 19 ? 11.448 -3.449 -4.496 1.00 0.13 19 ASN S C 5
ATOM 4108 O O . ASN A 1 19 ? 12.693 -3.557 -4.540 1.00 0.14 19 ASN S O 5
ATOM 4119 N N . VAL A 1 20 ? 10.830 -2.395 -3.985 1.00 0.12 20 VAL S N 5
ATOM 4120 C CA . VAL A 1 20 ? 11.563 -1.208 -3.604 1.00 0.13 20 VAL S CA 5
ATOM 4121 C C . VAL A 1 20 ? 12.152 -1.328 -2.222 1.00 0.12 20 VAL S C 5
ATOM 4122 O O . VAL A 1 20 ? 13.220 -0.792 -1.971 1.00 0.12 20 VAL S O 5
ATOM 4129 N N . HIS A 1 21 ? 11.496 -2.047 -1.322 1.00 0.11 21 HIS S N 5
ATOM 4130 C CA . HIS A 1 21 ? 12.029 -2.150 0.016 1.00 0.11 21 HIS S CA 5
ATOM 4131 C C . HIS A 1 21 ? 13.084 -3.233 0.074 1.00 0.11 21 HIS S C 5
ATOM 4132 O O . HIS A 1 21 ? 14.021 -3.119 0.860 1.00 0.12 21 HIS S O 5
ATOM 4147 N N . ASP A 1 22 ? 12.965 -4.296 -0.746 1.00 0.12 22 ASP S N 5
ATOM 4148 C CA . ASP A 1 22 ? 13.994 -5.305 -0.703 1.00 0.14 22 ASP S CA 5
ATOM 4149 C C . ASP A 1 22 ? 15.313 -4.623 -0.973 1.00 0.14 22 ASP S C 5
ATOM 4150 O O . ASP A 1 22 ? 16.205 -4.658 -0.123 1.00 0.15 22 ASP S O 5
ATOM 4159 N N . LYS A 1 23 ? 15.469 -3.988 -2.149 1.00 0.14 23 LYS S N 5
ATOM 4160 C CA . LYS A 1 23 ? 16.697 -3.252 -2.415 1.00 0.16 23 LYS S CA 5
ATOM 4161 C C . LYS A 1 23 ? 17.027 -2.239 -1.325 1.00 0.12 23 LYS S C 5
ATOM 4162 O O . LYS A 1 23 ? 18.190 -2.091 -0.951 1.00 0.14 23 LYS S O 5
ATOM 4181 N N . ILE A 1 24 ? 16.018 -1.534 -0.815 1.00 0.09 24 ILE S N 5
ATOM 4182 C CA . ILE A 1 24 ? 16.249 -0.515 0.198 1.00 0.08 24 ILE S CA 5
ATOM 4183 C C . ILE A 1 24 ? 16.843 -1.064 1.491 1.00 0.09 24 ILE S C 5
ATOM 4184 O O . ILE A 1 24 ? 17.985 -0.756 1.816 1.00 0.10 24 ILE S O 5
ATOM 4195 N N . GLN A 1 25 ? 16.077 -1.875 2.224 1.00 0.10 25 GLN S N 5
ATOM 4196 C CA . GLN A 1 25 ? 16.560 -2.427 3.490 1.00 0.13 25 GLN S CA 5
ATOM 4197 C C . GLN A 1 25 ? 18.047 -2.730 3.375 1.00 0.14 25 GLN S C 5
ATOM 4198 O O . GLN A 1 25 ? 18.864 -2.292 4.186 1.00 0.15 25 GLN S O 5
ATOM 4212 N N . GLU A 1 26 ? 18.363 -3.497 2.358 1.00 0.14 26 GLU S N 5
ATOM 4213 C CA . GLU A 1 26 ? 19.745 -3.843 2.080 1.00 0.16 26 GLU S CA 5
ATOM 4214 C C . GLU A 1 26 ? 20.618 -2.578 1.946 1.00 0.15 26 GLU S C 5
ATOM 4215 O O . GLU A 1 26 ? 21.522 -2.353 2.751 1.00 0.17 26 GLU S O 5
ATOM 4227 N N . LEU A 1 27 ? 20.337 -1.765 0.926 1.00 0.14 27 LEU S N 5
ATOM 4228 C CA . LEU A 1 27 ? 21.109 -0.540 0.646 1.00 0.14 27 LEU S CA 5
ATOM 4229 C C . LEU A 1 27 ? 20.576 0.767 1.269 1.00 0.12 27 LEU S C 5
ATOM 4230 O O . LEU A 1 27 ? 21.257 1.430 2.052 1.00 0.13 27 LEU S O 5
ATOM 4246 N N . LYS A 1 28 ? 19.347 1.104 0.893 1.00 0.11 28 LYS S N 5
ATOM 4247 C CA . LYS A 1 28 ? 18.675 2.374 1.227 1.00 0.11 28 LYS S CA 5
ATOM 4248 C C . LYS A 1 28 ? 18.007 2.469 2.607 1.00 0.12 28 LYS S C 5
ATOM 4249 O O . LYS A 1 28 ? 17.551 3.550 2.974 1.00 0.14 28 LYS S O 5
ATOM 4268 N N . ASP A 1 29 ? 17.914 1.371 3.343 1.00 0.12 29 ASP S N 5
ATOM 4269 C CA . ASP A 1 29 ? 17.169 1.337 4.615 1.00 0.14 29 ASP S CA 5
ATOM 4270 C C . ASP A 1 29 ? 17.219 2.624 5.456 1.00 0.17 29 ASP S C 5
ATOM 4271 O O . ASP A 1 29 ? 16.315 2.847 6.262 1.00 0.19 29 ASP S O 5
ATOM 4280 N N . ASP A 1 30 ? 18.233 3.470 5.304 1.00 0.18 30 ASP S N 5
ATOM 4281 C CA . ASP A 1 30 ? 18.275 4.692 6.113 1.00 0.21 30 ASP S CA 5
ATOM 4282 C C . ASP A 1 30 ? 17.537 5.861 5.439 1.00 0.22 30 ASP S C 5
ATOM 4283 O O . ASP A 1 30 ? 16.439 6.241 5.844 1.00 0.23 30 ASP S O 5
ATOM 4292 N N . VAL A 1 31 ? 18.171 6.417 4.408 1.00 0.21 31 VAL S N 5
ATOM 4293 C CA . VAL A 1 31 ? 17.603 7.541 3.651 1.00 0.23 31 VAL S CA 5
ATOM 4294 C C . VAL A 1 31 ? 16.703 7.095 2.500 1.00 0.21 31 VAL S C 5
ATOM 4295 O O . VAL A 1 31 ? 15.525 7.445 2.429 1.00 0.23 31 VAL S O 5
ATOM 4302 N N . GLY A 1 32 ? 17.297 6.337 1.609 1.00 0.19 32 GLY S N 5
ATOM 4303 C CA . GLY A 1 32 ? 16.586 5.831 0.446 1.00 0.18 32 GLY S CA 5
ATOM 4304 C C . GLY A 1 32 ? 15.321 5.073 0.824 1.00 0.17 32 GLY S C 5
ATOM 4305 O O . GLY A 1 32 ? 14.466 4.811 -0.022 1.00 0.18 32 GLY S O 5
ATOM 4309 N N . ASN A 1 33 ? 15.225 4.708 2.100 1.00 0.18 33 ASN S N 5
ATOM 4310 C CA . ASN A 1 33 ? 14.082 3.955 2.623 1.00 0.19 33 ASN S CA 5
ATOM 4311 C C . ASN A 1 33 ? 12.733 4.594 2.324 1.00 0.23 33 ASN S C 5
ATOM 4312 O O . ASN A 1 33 ? 11.695 4.016 2.647 1.00 0.26 33 ASN S O 5
ATOM 4323 N N . LYS A 1 34 ? 12.725 5.767 1.716 1.00 0.25 34 LYS S N 5
ATOM 4324 C CA . LYS A 1 34 ? 11.465 6.408 1.384 1.00 0.30 34 LYS S CA 5
ATOM 4325 C C . LYS A 1 34 ? 10.966 5.885 0.043 1.00 0.28 34 LYS S C 5
ATOM 4326 O O . LYS A 1 34 ? 9.765 5.738 -0.176 1.00 0.43 34 LYS S O 5
ATOM 4345 N N . ALA A 1 35 ? 11.919 5.585 -0.836 1.00 0.19 35 ALA S N 5
ATOM 4346 C CA . ALA A 1 35 ? 11.631 5.074 -2.172 1.00 0.19 35 ALA S CA 5
ATOM 4347 C C . ALA A 1 35 ? 10.471 4.083 -2.177 1.00 0.16 35 ALA S C 5
ATOM 4348 O O . ALA A 1 35 ? 9.617 4.131 -3.063 1.00 0.18 35 ALA S O 5
ATOM 4355 N N . ALA A 1 36 ? 10.433 3.185 -1.197 1.00 0.12 36 ALA S N 5
ATOM 4356 C CA . ALA A 1 36 ? 9.350 2.209 -1.123 1.00 0.13 36 ALA S CA 5
ATOM 4357 C C . ALA A 1 36 ? 8.039 2.921 -0.826 1.00 0.21 36 ALA S C 5
ATOM 4358 O O . ALA A 1 36 ? 7.119 2.906 -1.643 1.00 0.59 36 ALA S O 5
ATOM 4365 N N . GLU A 1 37 ? 7.956 3.529 0.357 1.00 0.32 37 GLU S N 5
ATOM 4366 C CA . GLU A 1 37 ? 6.774 4.285 0.763 1.00 0.32 37 GLU S CA 5
ATOM 4367 C C . GLU A 1 37 ? 6.268 5.204 -0.348 1.00 0.23 37 GLU S C 5
ATOM 4368 O O . GLU A 1 37 ? 5.102 5.602 -0.347 1.00 0.21 37 GLU S O 5
ATOM 4380 N N . VAL A 1 38 ? 7.137 5.535 -1.300 1.00 0.25 38 VAL S N 5
ATOM 4381 C CA . VAL A 1 38 ? 6.754 6.408 -2.402 1.00 0.25 38 VAL S CA 5
ATOM 4382 C C . VAL A 1 38 ? 5.910 5.644 -3.415 1.00 0.21 38 VAL S C 5
ATOM 4383 O O . VAL A 1 38 ? 4.807 6.067 -3.763 1.00 0.18 38 VAL S O 5
ATOM 4390 N N . ARG A 1 39 ? 6.446 4.529 -3.903 1.00 0.25 39 ARG S N 5
ATOM 4391 C CA . ARG A 1 39 ? 5.726 3.697 -4.859 1.00 0.30 39 ARG S CA 5
ATOM 4392 C C . ARG A 1 39 ? 4.343 3.344 -4.317 1.00 0.31 39 ARG S C 5
ATOM 4393 O O . ARG A 1 39 ? 3.381 3.187 -5.075 1.00 0.37 39 ARG S O 5
ATOM 4414 N N . ASP A 1 40 ? 4.245 3.244 -2.995 1.00 0.31 40 ASP S N 5
ATOM 4415 C CA . ASP A 1 40 ? 2.985 2.915 -2.344 1.00 0.37 40 ASP S CA 5
ATOM 4416 C C . ASP A 1 40 ? 2.077 4.137 -2.274 1.00 0.32 40 ASP S C 5
ATOM 4417 O O . ASP A 1 40 ? 0.857 4.011 -2.169 1.00 0.39 40 ASP S O 5
ATOM 4426 N N . ALA A 1 41 ? 2.682 5.321 -2.326 1.00 0.24 41 ALA S N 5
ATOM 4427 C CA . ALA A 1 41 ? 1.929 6.569 -2.277 1.00 0.24 41 ALA S CA 5
ATOM 4428 C C . ALA A 1 41 ? 0.976 6.674 -3.461 1.00 0.25 41 ALA S C 5
ATOM 4429 O O . ALA A 1 41 ? -0.229 6.855 -3.288 1.00 0.28 41 ALA S O 5
ATOM 4436 N N . VAL A 1 42 ? 1.527 6.560 -4.667 1.00 0.25 42 VAL S N 5
ATOM 4437 C CA . VAL A 1 42 ? 0.727 6.633 -5.887 1.00 0.29 42 VAL S CA 5
ATOM 4438 C C . VAL A 1 42 ? -0.341 5.546 -5.901 1.00 0.29 42 VAL S C 5
ATOM 4439 O O . VAL A 1 42 ? -1.514 5.808 -6.186 1.00 0.29 42 VAL S O 5
ATOM 4446 N N . SER A 1 43 ? 0.078 4.327 -5.588 1.00 0.30 43 SER S N 5
ATOM 4447 C CA . SER A 1 43 ? -0.840 3.194 -5.549 1.00 0.32 43 SER S CA 5
ATOM 4448 C C . SER A 1 43 ? -2.037 3.529 -4.661 1.00 0.28 43 SER S C 5
ATOM 4449 O O . SER A 1 43 ? -3.190 3.381 -5.062 1.00 0.27 43 SER S O 5
ATOM 4457 N N . SER A 1 44 ? -1.732 3.973 -3.445 1.00 0.27 44 SER S N 5
ATOM 4458 C CA . SER A 1 44 ? -2.751 4.357 -2.470 1.00 0.25 44 SER S CA 5
ATOM 4459 C C . SER A 1 44 ? -3.792 5.297 -3.078 1.00 0.22 44 SER S C 5
ATOM 4460 O O . SER A 1 44 ? -4.985 5.174 -2.795 1.00 0.21 44 SER S O 5
ATOM 4468 N N . THR A 1 45 ? -3.341 6.234 -3.912 1.00 0.22 45 THR S N 5
ATOM 4469 C CA . THR A 1 45 ? -4.246 7.189 -4.549 1.00 0.22 45 THR S CA 5
ATOM 4470 C C . THR A 1 45 ? -5.318 6.463 -5.356 1.00 0.21 45 THR S C 5
ATOM 4471 O O . THR A 1 45 ? -6.484 6.866 -5.374 1.00 0.19 45 THR S O 5
ATOM 4482 N N . VAL A 1 46 ? -4.912 5.382 -6.009 1.00 0.24 46 VAL S N 5
ATOM 4483 C CA . VAL A 1 46 ? -5.833 4.587 -6.811 1.00 0.25 46 VAL S CA 5
ATOM 4484 C C . VAL A 1 46 ? -6.730 3.758 -5.898 1.00 0.23 46 VAL S C 5
ATOM 4485 O O . VAL A 1 46 ? -7.948 3.927 -5.881 1.00 0.21 46 VAL S O 5
ATOM 4492 N N . GLU A 1 47 ? -6.100 2.852 -5.156 1.00 0.24 47 GLU S N 5
ATOM 4493 C CA . GLU A 1 47 ? -6.791 1.990 -4.197 1.00 0.25 47 GLU S CA 5
ATOM 4494 C C . GLU A 1 47 ? -7.870 2.733 -3.401 1.00 0.19 47 GLU S C 5
ATOM 4495 O O . GLU A 1 47 ? -8.812 2.119 -2.894 1.00 0.18 47 GLU S O 5
ATOM 4507 N N . SER A 1 48 ? -7.770 4.053 -3.344 1.00 0.17 48 SER S N 5
ATOM 4508 C CA . SER A 1 48 ? -8.724 4.838 -2.574 1.00 0.16 48 SER S CA 5
ATOM 4509 C C . SER A 1 48 ? -9.955 5.189 -3.395 1.00 0.17 48 SER S C 5
ATOM 4510 O O . SER A 1 48 ? -11.075 4.821 -3.040 1.00 0.19 48 SER S O 5
ATOM 4518 N N . ILE A 1 49 ? -9.746 5.903 -4.493 1.00 0.18 49 ILE S N 5
ATOM 4519 C CA . ILE A 1 49 ? -10.846 6.298 -5.360 1.00 0.23 49 ILE S CA 5
ATOM 4520 C C . ILE A 1 49 ? -11.603 5.091 -5.884 1.00 0.21 49 ILE S C 5
ATOM 4521 O O . ILE A 1 49 ? -12.732 5.211 -6.358 1.00 0.25 49 ILE S O 5
ATOM 4532 N N . LYS A 1 50 ? -10.974 3.931 -5.831 1.00 0.19 50 LYS S N 5
ATOM 4533 C CA . LYS A 1 50 ? -11.611 2.733 -6.331 1.00 0.22 50 LYS S CA 5
ATOM 4534 C C . LYS A 1 50 ? -12.596 2.133 -5.327 1.00 0.20 50 LYS S C 5
ATOM 4535 O O . LYS A 1 50 ? -13.783 2.031 -5.630 1.00 0.21 50 LYS S O 5
ATOM 4554 N N . ASP A 1 51 ? -12.126 1.730 -4.142 1.00 0.19 51 ASP S N 5
ATOM 4555 C CA . ASP A 1 51 ? -13.014 1.117 -3.153 1.00 0.24 51 ASP S CA 5
ATOM 4556 C C . ASP A 1 51 ? -13.716 2.113 -2.233 1.00 0.24 51 ASP S C 5
ATOM 4557 O O . ASP A 1 51 ? -14.891 1.936 -1.915 1.00 0.29 51 ASP S O 5
ATOM 4566 N N . LYS A 1 52 ? -13.012 3.141 -1.784 1.00 0.23 52 LYS S N 5
ATOM 4567 C CA . LYS A 1 52 ? -13.626 4.113 -0.885 1.00 0.31 52 LYS S CA 5
ATOM 4568 C C . LYS A 1 52 ? -14.594 5.004 -1.648 1.00 0.29 52 LYS S C 5
ATOM 4569 O O . LYS A 1 52 ? -15.691 5.298 -1.172 1.00 0.31 52 LYS S O 5
ATOM 4588 N N . LEU A 1 53 ? -14.181 5.434 -2.834 1.00 0.27 53 LEU S N 5
ATOM 4589 C CA . LEU A 1 53 ? -15.025 6.262 -3.681 1.00 0.30 53 LEU S CA 5
ATOM 4590 C C . LEU A 1 53 ? -16.019 5.387 -4.409 1.00 0.28 53 LEU S C 5
ATOM 4591 O O . LEU A 1 53 ? -16.930 5.873 -5.080 1.00 0.33 53 LEU S O 5
ATOM 4607 N N . SER A 1 54 ? -15.815 4.087 -4.268 1.00 0.24 54 SER S N 5
ATOM 4608 C CA . SER A 1 54 ? -16.660 3.102 -4.913 1.00 0.27 54 SER S CA 5
ATOM 4609 C C . SER A 1 54 ? -18.138 3.458 -4.775 1.00 0.32 54 SER S C 5
ATOM 4610 O O . SER A 1 54 ? -18.890 3.424 -5.750 1.00 0.41 54 SER S O 5
ATOM 4618 N N . GLY A 1 55 ? -18.546 3.798 -3.556 1.00 0.30 55 GLY S N 5
ATOM 4619 C CA . GLY A 1 55 ? -19.931 4.155 -3.307 1.00 0.35 55 GLY S CA 5
ATOM 4620 C C . GLY A 1 55 ? -20.389 3.751 -1.919 1.00 0.43 55 GLY S C 5
ATOM 4621 O O . GLY A 1 55 ? -21.324 4.336 -1.372 1.00 0.52 55 GLY S O 5
ATOM 4625 N N . GLY A 1 56 ? -19.726 2.749 -1.349 1.00 0.55 56 GLY S N 5
ATOM 4626 C CA . GLY A 1 56 ? -20.080 2.282 -0.021 1.00 0.73 56 GLY S CA 5
ATOM 4627 C C . GLY A 1 56 ? -19.202 1.137 0.444 1.00 0.57 56 GLY S C 5
ATOM 4628 O O . GLY A 1 56 ? -19.317 0.017 -0.054 1.00 1.13 56 GLY S O 5
ATOM 4632 N N . SER A 1 57 ? -18.322 1.418 1.400 1.00 0.80 57 SER S N 5
ATOM 4633 C CA . SER A 1 57 ? -17.418 0.404 1.934 1.00 0.68 57 SER S CA 5
ATOM 4634 C C . SER A 1 57 ? -18.123 -0.458 2.976 1.00 0.76 57 SER S C 5
ATOM 4635 O O . SER A 1 57 ? -18.697 0.059 3.936 1.00 0.82 57 SER S O 5
ATOM 4643 N N . SER A 1 58 ? -18.078 -1.774 2.785 1.00 0.85 58 SER S N 5
ATOM 4644 C CA . SER A 1 58 ? -18.717 -2.702 3.712 1.00 0.98 58 SER S CA 5
ATOM 4645 C C . SER A 1 58 ? -17.953 -4.022 3.806 1.00 1.08 58 SER S C 5
ATOM 4646 O O . SER A 1 58 ? -18.029 -4.717 4.819 1.00 1.95 58 SER S O 5
ATOM 4654 N N . SER A 1 59 ? -17.220 -4.364 2.750 1.00 0.60 59 SER S N 5
ATOM 4655 C CA . SER A 1 59 ? -16.452 -5.606 2.724 1.00 0.54 59 SER S CA 5
ATOM 4656 C C . SER A 1 59 ? -15.333 -5.584 3.766 1.00 0.53 59 SER S C 5
ATOM 4657 O O . SER A 1 59 ? -15.574 -5.845 4.945 1.00 1.08 59 SER S O 5
ATOM 4665 N N . ARG A 1 60 ? -14.109 -5.276 3.335 1.00 0.55 60 ARG S N 5
ATOM 4666 C CA . ARG A 1 60 ? -12.978 -5.218 4.248 1.00 0.52 60 ARG S CA 5
ATOM 4667 C C . ARG A 1 60 ? -12.851 -3.819 4.851 1.00 0.59 60 ARG S C 5
ATOM 4668 O O . ARG A 1 60 ? -11.777 -3.407 5.286 1.00 0.68 60 ARG S O 5
ATOM 4689 N N . ALA A 1 61 ? -13.964 -3.094 4.863 1.00 0.72 61 ALA S N 5
ATOM 4690 C CA . ALA A 1 61 ? -13.999 -1.736 5.397 1.00 0.88 61 ALA S CA 5
ATOM 4691 C C . ALA A 1 61 ? -13.538 -1.691 6.852 1.00 0.92 61 ALA S C 5
ATOM 4692 O O . ALA A 1 61 ? -13.239 -0.621 7.384 1.00 1.10 61 ALA S O 5
ATOM 4699 N N . SER A 1 62 ? -13.481 -2.855 7.491 1.00 0.88 62 SER S N 5
ATOM 4700 C CA . SER A 1 62 ? -13.060 -2.945 8.886 1.00 1.06 62 SER S CA 5
ATOM 4701 C C . SER A 1 62 ? -11.573 -2.634 9.038 1.00 0.99 62 SER S C 5
ATOM 4702 O O . SER A 1 62 ? -11.059 -2.558 10.155 1.00 1.29 62 SER S O 5
ATOM 4710 N N . SER A 1 63 ? -10.887 -2.450 7.914 1.00 0.78 63 SER S N 5
ATOM 4711 C CA . SER A 1 63 ? -9.460 -2.149 7.931 1.00 0.87 63 SER S CA 5
ATOM 4712 C C . SER A 1 63 ? -9.154 -0.887 7.129 1.00 0.93 63 SER S C 5
ATOM 4713 O O . SER A 1 63 ? -8.988 -0.940 5.911 1.00 1.60 63 SER S O 5
ATOM 4721 N N . TYR A 1 64 ? -9.081 0.246 7.824 1.00 1.02 64 TYR S N 5
ATOM 4722 C CA . TYR A 1 64 ? -8.790 1.521 7.178 1.00 1.51 64 TYR S CA 5
ATOM 4723 C C . TYR A 1 64 ? -7.283 1.732 7.064 1.00 1.25 64 TYR S C 5
ATOM 4724 O O . TYR A 1 64 ? -6.543 1.503 8.020 1.00 1.60 64 TYR S O 5
ATOM 4742 N N . THR A 1 65 ? -6.833 2.169 5.891 1.00 1.00 65 THR S N 5
ATOM 4743 C CA . THR A 1 65 ? -5.412 2.398 5.661 1.00 1.00 65 THR S CA 5
ATOM 4744 C C . THR A 1 65 ? -5.163 3.697 4.900 1.00 0.95 65 THR S C 5
ATOM 4745 O O . THR A 1 65 ? -4.541 4.622 5.424 1.00 1.07 65 THR S O 5
ATOM 4756 N N . LEU A 1 66 ? -5.651 3.763 3.665 1.00 0.99 66 LEU S N 5
ATOM 4757 C CA . LEU A 1 66 ? -5.467 4.950 2.837 1.00 1.19 66 LEU S CA 5
ATOM 4758 C C . LEU A 1 66 ? -6.138 6.164 3.471 1.00 1.54 66 LEU S C 5
ATOM 4759 O O . LEU A 1 66 ? -5.554 7.247 3.528 1.00 1.83 66 LEU S O 5
ATOM 4775 N N . GLU A 1 67 ? -7.366 5.976 3.945 1.00 1.62 67 GLU S N 5
ATOM 4776 C CA . GLU A 1 67 ? -8.114 7.059 4.578 1.00 1.99 67 GLU S CA 5
ATOM 4777 C C . GLU A 1 67 ? -7.449 7.488 5.882 1.00 1.93 67 GLU S C 5
ATOM 4778 O O . GLU A 1 67 ? -7.729 6.859 6.925 1.00 1.77 67 GLU S O 5
ATOM 4791 N N . MET A 1 1 ? -9.184 1.482 3.867 1.00 1.42 1 MET S N 6
ATOM 4792 C CA . MET A 1 1 ? -10.216 1.520 2.801 1.00 0.86 1 MET S CA 6
ATOM 4793 C C . MET A 1 1 ? -11.236 0.418 2.992 1.00 0.68 1 MET S C 6
ATOM 4794 O O . MET A 1 1 ? -11.415 -0.092 4.098 1.00 0.80 1 MET S O 6
ATOM 4810 N N . ASP A 1 2 ? -11.902 0.051 1.912 1.00 0.50 2 ASP S N 6
ATOM 4811 C CA . ASP A 1 2 ? -12.915 -0.978 1.972 1.00 0.55 2 ASP S CA 6
ATOM 4812 C C . ASP A 1 2 ? -12.295 -2.350 1.729 1.00 0.36 2 ASP S C 6
ATOM 4813 O O . ASP A 1 2 ? -11.510 -2.827 2.544 1.00 0.43 2 ASP S O 6
ATOM 4822 N N . GLN A 1 3 ? -12.627 -2.965 0.599 1.00 0.47 3 GLN S N 6
ATOM 4823 C CA . GLN A 1 3 ? -12.117 -4.287 0.263 1.00 0.32 3 GLN S CA 6
ATOM 4824 C C . GLN A 1 3 ? -10.706 -4.222 -0.293 1.00 0.20 3 GLN S C 6
ATOM 4825 O O . GLN A 1 3 ? -10.014 -5.247 -0.374 1.00 0.16 3 GLN S O 6
ATOM 4839 N N . GLU A 1 4 ? -10.257 -3.032 -0.668 1.00 0.22 4 GLU S N 6
ATOM 4840 C CA . GLU A 1 4 ? -8.941 -2.938 -1.259 1.00 0.23 4 GLU S CA 6
ATOM 4841 C C . GLU A 1 4 ? -7.854 -3.115 -0.227 1.00 0.21 4 GLU S C 6
ATOM 4842 O O . GLU A 1 4 ? -6.711 -3.379 -0.581 1.00 0.27 4 GLU S O 6
ATOM 4854 N N . THR A 1 5 ? -8.175 -2.977 1.047 1.00 0.17 5 THR S N 6
ATOM 4855 C CA . THR A 1 5 ? -7.155 -3.152 2.052 1.00 0.20 5 THR S CA 6
ATOM 4856 C C . THR A 1 5 ? -6.639 -4.576 1.986 1.00 0.20 5 THR S C 6
ATOM 4857 O O . THR A 1 5 ? -5.478 -4.814 1.664 1.00 0.22 5 THR S O 6
ATOM 4868 N N . ARG A 1 6 ? -7.513 -5.531 2.275 1.00 0.19 6 ARG S N 6
ATOM 4869 C CA . ARG A 1 6 ? -7.124 -6.927 2.220 1.00 0.20 6 ARG S CA 6
ATOM 4870 C C . ARG A 1 6 ? -6.371 -7.267 0.939 1.00 0.17 6 ARG S C 6
ATOM 4871 O O . ARG A 1 6 ? -5.184 -7.590 0.995 1.00 0.17 6 ARG S O 6
ATOM 4892 N N . ASP A 1 7 ? -7.019 -7.152 -0.221 1.00 0.17 7 ASP S N 6
ATOM 4893 C CA . ASP A 1 7 ? -6.384 -7.514 -1.488 1.00 0.18 7 ASP S CA 6
ATOM 4894 C C . ASP A 1 7 ? -5.246 -6.592 -1.925 1.00 0.16 7 ASP S C 6
ATOM 4895 O O . ASP A 1 7 ? -4.161 -7.067 -2.252 1.00 0.16 7 ASP S O 6
ATOM 4904 N N . GLN A 1 8 ? -5.477 -5.286 -1.933 1.00 0.17 8 GLN S N 6
ATOM 4905 C CA . GLN A 1 8 ? -4.452 -4.352 -2.394 1.00 0.18 8 GLN S CA 6
ATOM 4906 C C . GLN A 1 8 ? -3.443 -4.007 -1.305 1.00 0.17 8 GLN S C 6
ATOM 4907 O O . GLN A 1 8 ? -2.252 -4.252 -1.469 1.00 0.17 8 GLN S O 6
ATOM 4921 N N . MET A 1 9 ? -3.905 -3.438 -0.199 1.00 0.18 9 MET S N 6
ATOM 4922 C CA . MET A 1 9 ? -2.995 -3.059 0.877 1.00 0.20 9 MET S CA 6
ATOM 4923 C C . MET A 1 9 ? -2.021 -4.189 1.209 1.00 0.19 9 MET S C 6
ATOM 4924 O O . MET A 1 9 ? -0.824 -3.952 1.331 1.00 0.20 9 MET S O 6
ATOM 4938 N N . LYS A 1 10 ? -2.521 -5.416 1.359 1.00 0.19 10 LYS S N 6
ATOM 4939 C CA . LYS A 1 10 ? -1.648 -6.545 1.677 1.00 0.21 10 LYS S CA 6
ATOM 4940 C C . LYS A 1 10 ? -0.744 -6.924 0.505 1.00 0.19 10 LYS S C 6
ATOM 4941 O O . LYS A 1 10 ? 0.457 -7.127 0.682 1.00 0.21 10 LYS S O 6
ATOM 4960 N N . ASN A 1 11 ? -1.320 -7.019 -0.690 1.00 0.16 11 ASN S N 6
ATOM 4961 C CA . ASN A 1 11 ? -0.555 -7.408 -1.877 1.00 0.17 11 ASN S CA 6
ATOM 4962 C C . ASN A 1 11 ? 0.291 -6.259 -2.413 1.00 0.15 11 ASN S C 6
ATOM 4963 O O . ASN A 1 11 ? 1.514 -6.365 -2.464 1.00 0.15 11 ASN S O 6
ATOM 4974 N N . ALA A 1 12 ? -0.355 -5.171 -2.826 1.00 0.16 12 ALA S N 6
ATOM 4975 C CA . ALA A 1 12 ? 0.369 -4.016 -3.348 1.00 0.17 12 ALA S CA 6
ATOM 4976 C C . ALA A 1 12 ? 1.557 -3.687 -2.457 1.00 0.15 12 ALA S C 6
ATOM 4977 O O . ALA A 1 12 ? 2.682 -3.545 -2.937 1.00 0.16 12 ALA S O 6
ATOM 4984 N N . ALA A 1 13 ? 1.303 -3.565 -1.158 1.00 0.15 13 ALA S N 6
ATOM 4985 C CA . ALA A 1 13 ? 2.374 -3.292 -0.210 1.00 0.15 13 ALA S CA 6
ATOM 4986 C C . ALA A 1 13 ? 3.437 -4.368 -0.340 1.00 0.13 13 ALA S C 6
ATOM 4987 O O . ALA A 1 13 ? 4.614 -4.068 -0.526 1.00 0.12 13 ALA S O 6
ATOM 4994 N N . ALA A 1 14 ? 3.010 -5.624 -0.203 1.00 0.14 14 ALA S N 6
ATOM 4995 C CA . ALA A 1 14 ? 3.905 -6.767 -0.343 1.00 0.15 14 ALA S CA 6
ATOM 4996 C C . ALA A 1 14 ? 4.894 -6.587 -1.494 1.00 0.13 14 ALA S C 6
ATOM 4997 O O . ALA A 1 14 ? 6.106 -6.646 -1.286 1.00 0.14 14 ALA S O 6
ATOM 5004 N N . GLU A 1 15 ? 4.384 -6.367 -2.708 1.00 0.14 15 GLU S N 6
ATOM 5005 C CA . GLU A 1 15 ? 5.220 -6.197 -3.893 1.00 0.14 15 GLU S CA 6
ATOM 5006 C C . GLU A 1 15 ? 6.040 -4.909 -3.867 1.00 0.12 15 GLU S C 6
ATOM 5007 O O . GLU A 1 15 ? 7.041 -4.793 -4.575 1.00 0.13 15 GLU S O 6
ATOM 5019 N N . ALA A 1 16 ? 5.634 -3.949 -3.041 1.00 0.11 16 ALA S N 6
ATOM 5020 C CA . ALA A 1 16 ? 6.328 -2.668 -2.989 1.00 0.12 16 ALA S CA 6
ATOM 5021 C C . ALA A 1 16 ? 7.487 -2.767 -2.021 1.00 0.10 16 ALA S C 6
ATOM 5022 O O . ALA A 1 16 ? 8.532 -2.137 -2.193 1.00 0.11 16 ALA S O 6
ATOM 5029 N N . LYS A 1 17 ? 7.272 -3.575 -0.999 1.00 0.09 17 LYS S N 6
ATOM 5030 C CA . LYS A 1 17 ? 8.271 -3.801 0.020 1.00 0.08 17 LYS S CA 6
ATOM 5031 C C . LYS A 1 17 ? 9.321 -4.781 -0.483 1.00 0.09 17 LYS S C 6
ATOM 5032 O O . LYS A 1 17 ? 10.498 -4.678 -0.162 1.00 0.10 17 LYS S O 6
ATOM 5051 N N . ASP A 1 18 ? 8.885 -5.726 -1.293 1.00 0.09 18 ASP S N 6
ATOM 5052 C CA . ASP A 1 18 ? 9.790 -6.723 -1.833 1.00 0.10 18 ASP S CA 6
ATOM 5053 C C . ASP A 1 18 ? 10.578 -6.151 -3.004 1.00 0.11 18 ASP S C 6
ATOM 5054 O O . ASP A 1 18 ? 11.727 -6.498 -3.219 1.00 0.13 18 ASP S O 6
ATOM 5063 N N . ASN A 1 19 ? 9.993 -5.184 -3.682 1.00 0.11 19 ASN S N 6
ATOM 5064 C CA . ASN A 1 19 ? 10.666 -4.636 -4.854 1.00 0.13 19 ASN S CA 6
ATOM 5065 C C . ASN A 1 19 ? 11.616 -3.508 -4.471 1.00 0.13 19 ASN S C 6
ATOM 5066 O O . ASN A 1 19 ? 12.854 -3.671 -4.465 1.00 0.14 19 ASN S O 6
ATOM 5077 N N . VAL A 1 20 ? 11.027 -2.414 -4.011 1.00 0.12 20 VAL S N 6
ATOM 5078 C CA . VAL A 1 20 ? 11.798 -1.248 -3.649 1.00 0.13 20 VAL S CA 6
ATOM 5079 C C . VAL A 1 20 ? 12.332 -1.350 -2.243 1.00 0.12 20 VAL S C 6
ATOM 5080 O O . VAL A 1 20 ? 13.417 -0.863 -1.968 1.00 0.12 20 VAL S O 6
ATOM 5087 N N . HIS A 1 21 ? 11.608 -2.013 -1.349 1.00 0.11 21 HIS S N 6
ATOM 5088 C CA . HIS A 1 21 ? 12.080 -2.092 0.012 1.00 0.11 21 HIS S CA 6
ATOM 5089 C C . HIS A 1 21 ? 13.077 -3.220 0.158 1.00 0.11 21 HIS S C 6
ATOM 5090 O O . HIS A 1 21 ? 13.970 -3.133 0.996 1.00 0.12 21 HIS S O 6
ATOM 5105 N N . ASP A 1 22 ? 12.951 -4.296 -0.642 1.00 0.12 22 ASP S N 6
ATOM 5106 C CA . ASP A 1 22 ? 13.920 -5.354 -0.515 1.00 0.14 22 ASP S CA 6
ATOM 5107 C C . ASP A 1 22 ? 15.284 -4.756 -0.746 1.00 0.14 22 ASP S C 6
ATOM 5108 O O . ASP A 1 22 ? 16.137 -4.814 0.144 1.00 0.15 22 ASP S O 6
ATOM 5117 N N . LYS A 1 23 ? 15.524 -4.160 -1.927 1.00 0.14 23 LYS S N 6
ATOM 5118 C CA . LYS A 1 23 ? 16.807 -3.519 -2.160 1.00 0.16 23 LYS S CA 6
ATOM 5119 C C . LYS A 1 23 ? 17.110 -2.430 -1.135 1.00 0.12 23 LYS S C 6
ATOM 5120 O O . LYS A 1 23 ? 18.255 -2.289 -0.713 1.00 0.14 23 LYS S O 6
ATOM 5139 N N . ILE A 1 24 ? 16.103 -1.660 -0.721 1.00 0.09 24 ILE S N 6
ATOM 5140 C CA . ILE A 1 24 ? 16.331 -0.590 0.235 1.00 0.08 24 ILE S CA 6
ATOM 5141 C C . ILE A 1 24 ? 16.907 -1.097 1.551 1.00 0.09 24 ILE S C 6
ATOM 5142 O O . ILE A 1 24 ? 18.041 -0.772 1.889 1.00 0.10 24 ILE S O 6
ATOM 5153 N N . GLN A 1 25 ? 16.131 -1.892 2.292 1.00 0.10 25 GLN S N 6
ATOM 5154 C CA . GLN A 1 25 ? 16.598 -2.417 3.575 1.00 0.13 25 GLN S CA 6
ATOM 5155 C C . GLN A 1 25 ? 18.087 -2.718 3.482 1.00 0.14 25 GLN S C 6
ATOM 5156 O O . GLN A 1 25 ? 18.893 -2.267 4.296 1.00 0.15 25 GLN S O 6
ATOM 5170 N N . GLU A 1 26 ? 18.417 -3.499 2.478 1.00 0.14 26 GLU S N 6
ATOM 5171 C CA . GLU A 1 26 ? 19.805 -3.848 2.219 1.00 0.16 26 GLU S CA 6
ATOM 5172 C C . GLU A 1 26 ? 20.688 -2.586 2.110 1.00 0.15 26 GLU S C 6
ATOM 5173 O O . GLU A 1 26 ? 21.571 -2.368 2.940 1.00 0.17 26 GLU S O 6
ATOM 5185 N N . LEU A 1 27 ? 20.438 -1.765 1.087 1.00 0.14 27 LEU S N 6
ATOM 5186 C CA . LEU A 1 27 ? 21.223 -0.538 0.838 1.00 0.14 27 LEU S CA 6
ATOM 5187 C C . LEU A 1 27 ? 20.661 0.760 1.445 1.00 0.12 27 LEU S C 6
ATOM 5188 O O . LEU A 1 27 ? 21.306 1.431 2.251 1.00 0.13 27 LEU S O 6
ATOM 5204 N N . LYS A 1 28 ? 19.442 1.079 1.023 1.00 0.11 28 LYS S N 6
ATOM 5205 C CA . LYS A 1 28 ? 18.741 2.340 1.318 1.00 0.11 28 LYS S CA 6
ATOM 5206 C C . LYS A 1 28 ? 18.040 2.448 2.677 1.00 0.12 28 LYS S C 6
ATOM 5207 O O . LYS A 1 28 ? 17.557 3.528 3.014 1.00 0.14 28 LYS S O 6
ATOM 5226 N N . ASP A 1 29 ? 17.943 1.360 3.427 1.00 0.12 29 ASP S N 6
ATOM 5227 C CA . ASP A 1 29 ? 17.174 1.336 4.684 1.00 0.14 29 ASP S CA 6
ATOM 5228 C C . ASP A 1 29 ? 17.198 2.641 5.499 1.00 0.17 29 ASP S C 6
ATOM 5229 O O . ASP A 1 29 ? 16.289 2.866 6.299 1.00 0.19 29 ASP S O 6
ATOM 5238 N N . ASP A 1 30 ? 18.200 3.498 5.328 1.00 0.18 30 ASP S N 6
ATOM 5239 C CA . ASP A 1 30 ? 18.230 4.742 6.102 1.00 0.21 30 ASP S CA 6
ATOM 5240 C C . ASP A 1 30 ? 17.481 5.879 5.389 1.00 0.22 30 ASP S C 6
ATOM 5241 O O . ASP A 1 30 ? 16.384 6.269 5.787 1.00 0.23 30 ASP S O 6
ATOM 5250 N N . VAL A 1 31 ? 18.106 6.401 4.334 1.00 0.21 31 VAL S N 6
ATOM 5251 C CA . VAL A 1 31 ? 17.524 7.494 3.539 1.00 0.23 31 VAL S CA 6
ATOM 5252 C C . VAL A 1 31 ? 16.670 7.004 2.365 1.00 0.21 31 VAL S C 6
ATOM 5253 O O . VAL A 1 31 ? 15.489 7.333 2.260 1.00 0.23 31 VAL S O 6
ATOM 5260 N N . GLY A 1 32 ? 17.292 6.234 1.490 1.00 0.19 32 GLY S N 6
ATOM 5261 C CA . GLY A 1 32 ? 16.600 5.706 0.324 1.00 0.18 32 GLY S CA 6
ATOM 5262 C C . GLY A 1 32 ? 15.320 4.973 0.697 1.00 0.17 32 GLY S C 6
ATOM 5263 O O . GLY A 1 32 ? 14.475 4.701 -0.155 1.00 0.18 32 GLY S O 6
ATOM 5267 N N . ASN A 1 33 ? 15.201 4.643 1.980 1.00 0.18 33 ASN S N 6
ATOM 5268 C CA . ASN A 1 33 ? 14.040 3.927 2.512 1.00 0.19 33 ASN S CA 6
ATOM 5269 C C . ASN A 1 33 ? 12.712 4.589 2.171 1.00 0.23 33 ASN S C 6
ATOM 5270 O O . ASN A 1 33 ? 11.652 4.052 2.497 1.00 0.26 33 ASN S O 6
ATOM 5281 N N . LYS A 1 34 ? 12.751 5.739 1.523 1.00 0.25 34 LYS S N 6
ATOM 5282 C CA . LYS A 1 34 ? 11.526 6.416 1.144 1.00 0.30 34 LYS S CA 6
ATOM 5283 C C . LYS A 1 34 ? 11.018 5.873 -0.183 1.00 0.28 34 LYS S C 6
ATOM 5284 O O . LYS A 1 34 ? 9.815 5.713 -0.380 1.00 0.43 34 LYS S O 6
ATOM 5303 N N . ALA A 1 35 ? 11.955 5.584 -1.079 1.00 0.19 35 ALA S N 6
ATOM 5304 C CA . ALA A 1 35 ? 11.639 5.057 -2.400 1.00 0.19 35 ALA S CA 6
ATOM 5305 C C . ALA A 1 35 ? 10.514 4.023 -2.358 1.00 0.16 35 ALA S C 6
ATOM 5306 O O . ALA A 1 35 ? 9.680 3.980 -3.264 1.00 0.18 35 ALA S O 6
ATOM 5313 N N . ALA A 1 36 ? 10.484 3.193 -1.317 1.00 0.12 36 ALA S N 6
ATOM 5314 C CA . ALA A 1 36 ? 9.436 2.184 -1.201 1.00 0.13 36 ALA S CA 6
ATOM 5315 C C . ALA A 1 36 ? 8.101 2.853 -0.900 1.00 0.21 36 ALA S C 6
ATOM 5316 O O . ALA A 1 36 ? 7.178 2.798 -1.714 1.00 0.59 36 ALA S O 6
ATOM 5323 N N . GLU A 1 37 ? 7.996 3.470 0.277 1.00 0.32 37 GLU S N 6
ATOM 5324 C CA . GLU A 1 37 ? 6.786 4.186 0.672 1.00 0.32 37 GLU S CA 6
ATOM 5325 C C . GLU A 1 37 ? 6.257 5.081 -0.447 1.00 0.23 37 GLU S C 6
ATOM 5326 O O . GLU A 1 37 ? 5.081 5.449 -0.446 1.00 0.21 37 GLU S O 6
ATOM 5338 N N . VAL A 1 38 ? 7.116 5.432 -1.400 1.00 0.25 38 VAL S N 6
ATOM 5339 C CA . VAL A 1 38 ? 6.705 6.286 -2.505 1.00 0.25 38 VAL S CA 6
ATOM 5340 C C . VAL A 1 38 ? 5.803 5.519 -3.466 1.00 0.21 38 VAL S C 6
ATOM 5341 O O . VAL A 1 38 ? 4.707 5.970 -3.802 1.00 0.18 38 VAL S O 6
ATOM 5348 N N . ARG A 1 39 ? 6.287 4.367 -3.926 1.00 0.25 39 ARG S N 6
ATOM 5349 C CA . ARG A 1 39 ? 5.519 3.530 -4.843 1.00 0.30 39 ARG S CA 6
ATOM 5350 C C . ARG A 1 39 ? 4.110 3.288 -4.306 1.00 0.31 39 ARG S C 6
ATOM 5351 O O . ARG A 1 39 ? 3.140 3.271 -5.066 1.00 0.37 39 ARG S O 6
ATOM 5372 N N . ASP A 1 40 ? 4.000 3.114 -2.994 1.00 0.31 40 ASP S N 6
ATOM 5373 C CA . ASP A 1 40 ? 2.709 2.866 -2.367 1.00 0.37 40 ASP S CA 6
ATOM 5374 C C . ASP A 1 40 ? 1.889 4.150 -2.266 1.00 0.32 40 ASP S C 6
ATOM 5375 O O . ASP A 1 40 ? 0.667 4.106 -2.132 1.00 0.39 40 ASP S O 6
ATOM 5384 N N . ALA A 1 41 ? 2.568 5.292 -2.319 1.00 0.24 41 ALA S N 6
ATOM 5385 C CA . ALA A 1 41 ? 1.895 6.583 -2.238 1.00 0.24 41 ALA S CA 6
ATOM 5386 C C . ALA A 1 41 ? 0.909 6.749 -3.390 1.00 0.25 41 ALA S C 6
ATOM 5387 O O . ALA A 1 41 ? -0.282 6.979 -3.175 1.00 0.28 41 ALA S O 6
ATOM 5394 N N . VAL A 1 42 ? 1.418 6.632 -4.612 1.00 0.25 42 VAL S N 6
ATOM 5395 C CA . VAL A 1 42 ? 0.591 6.760 -5.808 1.00 0.29 42 VAL S CA 6
ATOM 5396 C C . VAL A 1 42 ? -0.495 5.690 -5.845 1.00 0.29 42 VAL S C 6
ATOM 5397 O O . VAL A 1 42 ? -1.663 5.973 -6.122 1.00 0.29 42 VAL S O 6
ATOM 5404 N N . SER A 1 43 ? -0.091 4.460 -5.562 1.00 0.30 43 SER S N 6
ATOM 5405 C CA . SER A 1 43 ? -1.019 3.335 -5.550 1.00 0.32 43 SER S CA 6
ATOM 5406 C C . SER A 1 43 ? -2.208 3.660 -4.651 1.00 0.28 43 SER S C 6
ATOM 5407 O O . SER A 1 43 ? -3.364 3.527 -5.053 1.00 0.27 43 SER S O 6
ATOM 5415 N N . SER A 1 44 ? -1.901 4.080 -3.427 1.00 0.27 44 SER S N 6
ATOM 5416 C CA . SER A 1 44 ? -2.921 4.451 -2.451 1.00 0.25 44 SER S CA 6
ATOM 5417 C C . SER A 1 44 ? -3.951 5.403 -3.055 1.00 0.22 44 SER S C 6
ATOM 5418 O O . SER A 1 44 ? -5.145 5.285 -2.783 1.00 0.21 44 SER S O 6
ATOM 5426 N N . THR A 1 45 ? -3.487 6.344 -3.877 1.00 0.22 45 THR S N 6
ATOM 5427 C CA . THR A 1 45 ? -4.381 7.307 -4.516 1.00 0.22 45 THR S CA 6
ATOM 5428 C C . THR A 1 45 ? -5.447 6.579 -5.325 1.00 0.21 45 THR S C 6
ATOM 5429 O O . THR A 1 45 ? -6.609 6.990 -5.366 1.00 0.19 45 THR S O 6
ATOM 5440 N N . VAL A 1 46 ? -5.035 5.487 -5.958 1.00 0.24 46 VAL S N 6
ATOM 5441 C CA . VAL A 1 46 ? -5.944 4.675 -6.756 1.00 0.25 46 VAL S CA 6
ATOM 5442 C C . VAL A 1 46 ? -6.825 3.838 -5.835 1.00 0.23 46 VAL S C 6
ATOM 5443 O O . VAL A 1 46 ? -8.047 3.984 -5.822 1.00 0.21 46 VAL S O 6
ATOM 5450 N N . GLU A 1 47 ? -6.181 2.948 -5.083 1.00 0.24 47 GLU S N 6
ATOM 5451 C CA . GLU A 1 47 ? -6.860 2.087 -4.117 1.00 0.25 47 GLU S CA 6
ATOM 5452 C C . GLU A 1 47 ? -7.946 2.827 -3.329 1.00 0.19 47 GLU S C 6
ATOM 5453 O O . GLU A 1 47 ? -8.880 2.208 -2.812 1.00 0.18 47 GLU S O 6
ATOM 5465 N N . SER A 1 48 ? -7.857 4.150 -3.280 1.00 0.17 48 SER S N 6
ATOM 5466 C CA . SER A 1 48 ? -8.824 4.932 -2.521 1.00 0.16 48 SER S CA 6
ATOM 5467 C C . SER A 1 48 ? -10.055 5.258 -3.355 1.00 0.17 48 SER S C 6
ATOM 5468 O O . SER A 1 48 ? -11.174 4.884 -3.002 1.00 0.19 48 SER S O 6
ATOM 5476 N N . ILE A 1 49 ? -9.843 5.960 -4.459 1.00 0.18 49 ILE S N 6
ATOM 5477 C CA . ILE A 1 49 ? -10.939 6.332 -5.343 1.00 0.23 49 ILE S CA 6
ATOM 5478 C C . ILE A 1 49 ? -11.676 5.109 -5.864 1.00 0.21 49 ILE S C 6
ATOM 5479 O O . ILE A 1 49 ? -12.794 5.210 -6.365 1.00 0.25 49 ILE S O 6
ATOM 5490 N N . LYS A 1 50 ? -11.038 3.956 -5.781 1.00 0.19 50 LYS S N 6
ATOM 5491 C CA . LYS A 1 50 ? -11.652 2.743 -6.278 1.00 0.22 50 LYS S CA 6
ATOM 5492 C C . LYS A 1 50 ? -12.633 2.130 -5.280 1.00 0.20 50 LYS S C 6
ATOM 5493 O O . LYS A 1 50 ? -13.813 2.000 -5.594 1.00 0.21 50 LYS S O 6
ATOM 5512 N N . ASP A 1 51 ? -12.164 1.743 -4.089 1.00 0.19 51 ASP S N 6
ATOM 5513 C CA . ASP A 1 51 ? -13.037 1.108 -3.102 1.00 0.24 51 ASP S CA 6
ATOM 5514 C C . ASP A 1 51 ? -13.783 2.084 -2.197 1.00 0.24 51 ASP S C 6
ATOM 5515 O O . ASP A 1 51 ? -14.965 1.887 -1.918 1.00 0.29 51 ASP S O 6
ATOM 5524 N N . LYS A 1 52 ? -13.112 3.124 -1.725 1.00 0.23 52 LYS S N 6
ATOM 5525 C CA . LYS A 1 52 ? -13.764 4.080 -0.835 1.00 0.31 52 LYS S CA 6
ATOM 5526 C C . LYS A 1 52 ? -14.723 4.961 -1.620 1.00 0.29 52 LYS S C 6
ATOM 5527 O O . LYS A 1 52 ? -15.809 5.295 -1.146 1.00 0.31 52 LYS S O 6
ATOM 5546 N N . LEU A 1 53 ? -14.316 5.330 -2.827 1.00 0.27 53 LEU S N 6
ATOM 5547 C CA . LEU A 1 53 ? -15.146 6.145 -3.699 1.00 0.30 53 LEU S CA 6
ATOM 5548 C C . LEU A 1 53 ? -16.089 5.259 -4.476 1.00 0.28 53 LEU S C 6
ATOM 5549 O O . LEU A 1 53 ? -16.979 5.735 -5.182 1.00 0.33 53 LEU S O 6
ATOM 5565 N N . SER A 1 54 ? -15.867 3.963 -4.339 1.00 0.24 54 SER S N 6
ATOM 5566 C CA . SER A 1 54 ? -16.667 2.970 -5.030 1.00 0.27 54 SER S CA 6
ATOM 5567 C C . SER A 1 54 ? -18.155 3.309 -4.974 1.00 0.32 54 SER S C 6
ATOM 5568 O O . SER A 1 54 ? -18.879 3.130 -5.953 1.00 0.41 54 SER S O 6
ATOM 5576 N N . GLY A 1 55 ? -18.604 3.798 -3.821 1.00 0.30 55 GLY S N 6
ATOM 5577 C CA . GLY A 1 55 ? -20.002 4.155 -3.659 1.00 0.35 55 GLY S CA 6
ATOM 5578 C C . GLY A 1 55 ? -20.702 3.304 -2.618 1.00 0.43 55 GLY S C 6
ATOM 5579 O O . GLY A 1 55 ? -21.637 3.761 -1.961 1.00 0.52 55 GLY S O 6
ATOM 5583 N N . GLY A 1 56 ? -20.247 2.063 -2.467 1.00 0.55 56 GLY S N 6
ATOM 5584 C CA . GLY A 1 56 ? -20.846 1.165 -1.497 1.00 0.73 56 GLY S CA 6
ATOM 5585 C C . GLY A 1 56 ? -19.812 0.345 -0.750 1.00 0.57 56 GLY S C 6
ATOM 5586 O O . GLY A 1 56 ? -19.885 -0.884 -0.723 1.00 1.13 56 GLY S O 6
ATOM 5590 N N . SER A 1 57 ? -18.846 1.028 -0.143 1.00 0.80 57 SER S N 6
ATOM 5591 C CA . SER A 1 57 ? -17.790 0.362 0.610 1.00 0.68 57 SER S CA 6
ATOM 5592 C C . SER A 1 57 ? -18.373 -0.488 1.734 1.00 0.76 57 SER S C 6
ATOM 5593 O O . SER A 1 57 ? -18.791 0.034 2.768 1.00 0.82 57 SER S O 6
ATOM 5601 N N . SER A 1 58 ? -18.399 -1.801 1.526 1.00 0.85 58 SER S N 6
ATOM 5602 C CA . SER A 1 58 ? -18.933 -2.720 2.523 1.00 0.98 58 SER S CA 6
ATOM 5603 C C . SER A 1 58 ? -18.334 -4.115 2.363 1.00 1.08 58 SER S C 6
ATOM 5604 O O . SER A 1 58 ? -18.993 -5.034 1.874 1.00 1.95 58 SER S O 6
ATOM 5612 N N . SER A 1 59 ? -17.080 -4.266 2.780 1.00 0.60 59 SER S N 6
ATOM 5613 C CA . SER A 1 59 ? -16.390 -5.549 2.688 1.00 0.54 59 SER S CA 6
ATOM 5614 C C . SER A 1 59 ? -15.277 -5.644 3.729 1.00 0.53 59 SER S C 6
ATOM 5615 O O . SER A 1 59 ? -15.502 -6.098 4.850 1.00 1.08 59 SER S O 6
ATOM 5623 N N . ARG A 1 60 ? -14.075 -5.214 3.352 1.00 0.55 60 ARG S N 6
ATOM 5624 C CA . ARG A 1 60 ? -12.936 -5.245 4.256 1.00 0.52 60 ARG S CA 6
ATOM 5625 C C . ARG A 1 60 ? -12.773 -3.892 4.951 1.00 0.59 60 ARG S C 6
ATOM 5626 O O . ARG A 1 60 ? -11.689 -3.533 5.410 1.00 0.68 60 ARG S O 6
ATOM 5647 N N . ALA A 1 61 ? -13.868 -3.144 5.020 1.00 0.72 61 ALA S N 6
ATOM 5648 C CA . ALA A 1 61 ? -13.868 -1.823 5.643 1.00 0.88 61 ALA S CA 6
ATOM 5649 C C . ALA A 1 61 ? -13.393 -1.881 7.094 1.00 0.92 61 ALA S C 6
ATOM 5650 O O . ALA A 1 61 ? -13.089 -0.853 7.696 1.00 1.10 61 ALA S O 6
ATOM 5657 N N . SER A 1 62 ? -13.334 -3.089 7.650 1.00 0.88 62 SER S N 6
ATOM 5658 C CA . SER A 1 62 ? -12.902 -3.274 9.032 1.00 1.06 62 SER S CA 6
ATOM 5659 C C . SER A 1 62 ? -11.420 -2.946 9.201 1.00 0.99 62 SER S C 6
ATOM 5660 O O . SER A 1 62 ? -10.904 -2.937 10.319 1.00 1.29 62 SER S O 6
ATOM 5668 N N . SER A 1 63 ? -10.740 -2.678 8.090 1.00 0.78 63 SER S N 6
ATOM 5669 C CA . SER A 1 63 ? -9.319 -2.352 8.127 1.00 0.87 63 SER S CA 6
ATOM 5670 C C . SER A 1 63 ? -9.021 -1.105 7.298 1.00 0.93 63 SER S C 6
ATOM 5671 O O . SER A 1 63 ? -8.790 -1.188 6.092 1.00 1.60 63 SER S O 6
ATOM 5679 N N . TYR A 1 64 ? -9.027 0.049 7.958 1.00 1.02 64 TYR S N 6
ATOM 5680 C CA . TYR A 1 64 ? -8.755 1.318 7.289 1.00 1.51 64 TYR S CA 6
ATOM 5681 C C . TYR A 1 64 ? -7.253 1.579 7.218 1.00 1.25 64 TYR S C 6
ATOM 5682 O O . TYR A 1 64 ? -6.532 1.372 8.195 1.00 1.60 64 TYR S O 6
ATOM 5700 N N . THR A 1 65 ? -6.785 2.033 6.058 1.00 1.00 65 THR S N 6
ATOM 5701 C CA . THR A 1 65 ? -5.366 2.313 5.867 1.00 1.00 65 THR S CA 6
ATOM 5702 C C . THR A 1 65 ? -5.147 3.599 5.079 1.00 0.95 65 THR S C 6
ATOM 5703 O O . THR A 1 65 ? -4.524 4.541 5.571 1.00 1.07 65 THR S O 6
ATOM 5714 N N . LEU A 1 66 ? -5.663 3.635 3.855 1.00 0.99 66 LEU S N 6
ATOM 5715 C CA . LEU A 1 66 ? -5.510 4.802 2.993 1.00 1.19 66 LEU S CA 6
ATOM 5716 C C . LEU A 1 66 ? -6.122 6.044 3.634 1.00 1.54 66 LEU S C 6
ATOM 5717 O O . LEU A 1 66 ? -5.477 7.089 3.721 1.00 1.83 66 LEU S O 6
ATOM 5733 N N . GLU A 1 67 ? -7.369 5.924 4.079 1.00 1.62 67 GLU S N 6
ATOM 5734 C CA . GLU A 1 67 ? -8.065 7.040 4.710 1.00 1.99 67 GLU S CA 6
ATOM 5735 C C . GLU A 1 67 ? -7.323 7.513 5.956 1.00 1.93 67 GLU S C 6
ATOM 5736 O O . GLU A 1 67 ? -7.565 6.943 7.041 1.00 1.77 67 GLU S O 6
ATOM 5749 N N . MET A 1 1 ? -11.543 3.060 3.670 1.00 1.42 1 MET S N 7
ATOM 5750 C CA . MET A 1 1 ? -11.686 2.270 2.421 1.00 0.86 1 MET S CA 7
ATOM 5751 C C . MET A 1 1 ? -12.480 1.002 2.655 1.00 0.68 1 MET S C 7
ATOM 5752 O O . MET A 1 1 ? -12.875 0.700 3.780 1.00 0.80 1 MET S O 7
ATOM 5768 N N . ASP A 1 2 ? -12.710 0.263 1.580 1.00 0.50 2 ASP S N 7
ATOM 5769 C CA . ASP A 1 2 ? -13.500 -0.950 1.652 1.00 0.55 2 ASP S CA 7
ATOM 5770 C C . ASP A 1 2 ? -12.653 -2.228 1.583 1.00 0.36 2 ASP S C 7
ATOM 5771 O O . ASP A 1 2 ? -11.779 -2.445 2.422 1.00 0.43 2 ASP S O 7
ATOM 5780 N N . GLN A 1 3 ? -12.902 -3.052 0.562 1.00 0.47 3 GLN S N 7
ATOM 5781 C CA . GLN A 1 3 ? -12.226 -4.339 0.406 1.00 0.32 3 GLN S CA 7
ATOM 5782 C C . GLN A 1 3 ? -10.846 -4.219 -0.208 1.00 0.20 3 GLN S C 7
ATOM 5783 O O . GLN A 1 3 ? -10.073 -5.188 -0.194 1.00 0.16 3 GLN S O 7
ATOM 5797 N N . GLU A 1 4 ? -10.518 -3.058 -0.754 1.00 0.22 4 GLU S N 7
ATOM 5798 C CA . GLU A 1 4 ? -9.232 -2.931 -1.403 1.00 0.23 4 GLU S CA 7
ATOM 5799 C C . GLU A 1 4 ? -8.098 -3.165 -0.424 1.00 0.21 4 GLU S C 7
ATOM 5800 O O . GLU A 1 4 ? -6.991 -3.494 -0.824 1.00 0.27 4 GLU S O 7
ATOM 5812 N N . THR A 1 5 ? -8.361 -3.005 0.863 1.00 0.17 5 THR S N 7
ATOM 5813 C CA . THR A 1 5 ? -7.318 -3.237 1.839 1.00 0.20 5 THR S CA 7
ATOM 5814 C C . THR A 1 5 ? -6.864 -4.683 1.742 1.00 0.20 5 THR S C 7
ATOM 5815 O O . THR A 1 5 ? -5.717 -4.966 1.405 1.00 0.22 5 THR S O 7
ATOM 5826 N N . ARG A 1 6 ? -7.784 -5.595 2.026 1.00 0.19 6 ARG S N 7
ATOM 5827 C CA . ARG A 1 6 ? -7.488 -7.015 1.964 1.00 0.20 6 ARG S CA 7
ATOM 5828 C C . ARG A 1 6 ? -6.649 -7.383 0.749 1.00 0.17 6 ARG S C 7
ATOM 5829 O O . ARG A 1 6 ? -5.486 -7.758 0.895 1.00 0.17 6 ARG S O 7
ATOM 5850 N N . ASP A 1 7 ? -7.202 -7.232 -0.449 1.00 0.17 7 ASP S N 7
ATOM 5851 C CA . ASP A 1 7 ? -6.476 -7.617 -1.668 1.00 0.18 7 ASP S CA 7
ATOM 5852 C C . ASP A 1 7 ? -5.377 -6.647 -2.094 1.00 0.16 7 ASP S C 7
ATOM 5853 O O . ASP A 1 7 ? -4.267 -7.076 -2.403 1.00 0.16 7 ASP S O 7
ATOM 5862 N N . GLN A 1 8 ? -5.666 -5.356 -2.116 1.00 0.17 8 GLN S N 7
ATOM 5863 C CA . GLN A 1 8 ? -4.668 -4.386 -2.559 1.00 0.18 8 GLN S CA 7
ATOM 5864 C C . GLN A 1 8 ? -3.641 -4.103 -1.471 1.00 0.17 8 GLN S C 7
ATOM 5865 O O . GLN A 1 8 ? -2.456 -4.348 -1.662 1.00 0.17 8 GLN S O 7
ATOM 5879 N N . MET A 1 9 ? -4.086 -3.582 -0.335 1.00 0.18 9 MET S N 7
ATOM 5880 C CA . MET A 1 9 ? -3.160 -3.278 0.755 1.00 0.20 9 MET S CA 7
ATOM 5881 C C . MET A 1 9 ? -2.207 -4.446 1.009 1.00 0.19 9 MET S C 7
ATOM 5882 O O . MET A 1 9 ? -0.997 -4.254 1.070 1.00 0.20 9 MET S O 7
ATOM 5896 N N . LYS A 1 10 ? -2.744 -5.657 1.155 1.00 0.19 10 LYS S N 7
ATOM 5897 C CA . LYS A 1 10 ? -1.906 -6.825 1.411 1.00 0.21 10 LYS S CA 7
ATOM 5898 C C . LYS A 1 10 ? -0.943 -7.112 0.257 1.00 0.19 10 LYS S C 7
ATOM 5899 O O . LYS A 1 10 ? 0.233 -7.394 0.483 1.00 0.21 10 LYS S O 7
ATOM 5918 N N . ASN A 1 11 ? -1.442 -7.041 -0.974 1.00 0.16 11 ASN S N 7
ATOM 5919 C CA . ASN A 1 11 ? -0.621 -7.330 -2.152 1.00 0.17 11 ASN S CA 7
ATOM 5920 C C . ASN A 1 11 ? 0.207 -6.128 -2.597 1.00 0.15 11 ASN S C 7
ATOM 5921 O O . ASN A 1 11 ? 1.433 -6.194 -2.605 1.00 0.15 11 ASN S O 7
ATOM 5932 N N . ALA A 1 12 ? -0.458 -5.040 -2.977 1.00 0.16 12 ALA S N 7
ATOM 5933 C CA . ALA A 1 12 ? 0.242 -3.837 -3.421 1.00 0.17 12 ALA S CA 7
ATOM 5934 C C . ALA A 1 12 ? 1.405 -3.520 -2.495 1.00 0.15 12 ALA S C 7
ATOM 5935 O O . ALA A 1 12 ? 2.539 -3.349 -2.944 1.00 0.16 12 ALA S O 7
ATOM 5942 N N . ALA A 1 13 ? 1.118 -3.440 -1.202 1.00 0.15 13 ALA S N 7
ATOM 5943 C CA . ALA A 1 13 ? 2.162 -3.174 -0.222 1.00 0.15 13 ALA S CA 7
ATOM 5944 C C . ALA A 1 13 ? 3.242 -4.236 -0.346 1.00 0.13 13 ALA S C 7
ATOM 5945 O O . ALA A 1 13 ? 4.419 -3.921 -0.508 1.00 0.12 13 ALA S O 7
ATOM 5952 N N . ALA A 1 14 ? 2.826 -5.497 -0.229 1.00 0.14 14 ALA S N 7
ATOM 5953 C CA . ALA A 1 14 ? 3.736 -6.630 -0.366 1.00 0.15 14 ALA S CA 7
ATOM 5954 C C . ALA A 1 14 ? 4.737 -6.433 -1.499 1.00 0.13 14 ALA S C 7
ATOM 5955 O O . ALA A 1 14 ? 5.945 -6.465 -1.272 1.00 0.14 14 ALA S O 7
ATOM 5962 N N . GLU A 1 15 ? 4.242 -6.222 -2.717 1.00 0.14 15 GLU S N 7
ATOM 5963 C CA . GLU A 1 15 ? 5.091 -6.041 -3.890 1.00 0.14 15 GLU S CA 7
ATOM 5964 C C . GLU A 1 15 ? 5.929 -4.766 -3.833 1.00 0.12 15 GLU S C 7
ATOM 5965 O O . GLU A 1 15 ? 6.937 -4.655 -4.530 1.00 0.13 15 GLU S O 7
ATOM 5977 N N . ALA A 1 16 ? 5.532 -3.812 -2.997 1.00 0.11 16 ALA S N 7
ATOM 5978 C CA . ALA A 1 16 ? 6.251 -2.546 -2.923 1.00 0.12 16 ALA S CA 7
ATOM 5979 C C . ALA A 1 16 ? 7.404 -2.679 -1.952 1.00 0.10 16 ALA S C 7
ATOM 5980 O O . ALA A 1 16 ? 8.472 -2.092 -2.132 1.00 0.11 16 ALA S O 7
ATOM 5987 N N . LYS A 1 17 ? 7.161 -3.463 -0.918 1.00 0.09 17 LYS S N 7
ATOM 5988 C CA . LYS A 1 17 ? 8.159 -3.707 0.101 1.00 0.08 17 LYS S CA 7
ATOM 5989 C C . LYS A 1 17 ? 9.172 -4.736 -0.385 1.00 0.09 17 LYS S C 7
ATOM 5990 O O . LYS A 1 17 ? 10.347 -4.687 -0.046 1.00 0.10 17 LYS S O 7
ATOM 6009 N N . ASP A 1 18 ? 8.714 -5.667 -1.197 1.00 0.09 18 ASP S N 7
ATOM 6010 C CA . ASP A 1 18 ? 9.600 -6.692 -1.716 1.00 0.10 18 ASP S CA 7
ATOM 6011 C C . ASP A 1 18 ? 10.422 -6.144 -2.875 1.00 0.11 18 ASP S C 7
ATOM 6012 O O . ASP A 1 18 ? 11.571 -6.508 -3.060 1.00 0.13 18 ASP S O 7
ATOM 6021 N N . ASN A 1 19 ? 9.863 -5.174 -3.572 1.00 0.11 19 ASN S N 7
ATOM 6022 C CA . ASN A 1 19 ? 10.562 -4.636 -4.733 1.00 0.13 19 ASN S CA 7
ATOM 6023 C C . ASN A 1 19 ? 11.509 -3.512 -4.333 1.00 0.13 19 ASN S C 7
ATOM 6024 O O . ASN A 1 19 ? 12.748 -3.672 -4.334 1.00 0.14 19 ASN S O 7
ATOM 6035 N N . VAL A 1 20 ? 10.917 -2.425 -3.862 1.00 0.12 20 VAL S N 7
ATOM 6036 C CA . VAL A 1 20 ? 11.684 -1.259 -3.484 1.00 0.13 20 VAL S CA 7
ATOM 6037 C C . VAL A 1 20 ? 12.223 -1.373 -2.081 1.00 0.12 20 VAL S C 7
ATOM 6038 O O . VAL A 1 20 ? 13.310 -0.888 -1.807 1.00 0.12 20 VAL S O 7
ATOM 6045 N N . HIS A 1 21 ? 11.508 -2.043 -1.188 1.00 0.11 21 HIS S N 7
ATOM 6046 C CA . HIS A 1 21 ? 11.997 -2.131 0.169 1.00 0.11 21 HIS S CA 7
ATOM 6047 C C . HIS A 1 21 ? 13.007 -3.249 0.282 1.00 0.11 21 HIS S C 7
ATOM 6048 O O . HIS A 1 21 ? 13.933 -3.148 1.082 1.00 0.12 21 HIS S O 7
ATOM 6063 N N . ASP A 1 22 ? 12.868 -4.325 -0.514 1.00 0.12 22 ASP S N 7
ATOM 6064 C CA . ASP A 1 22 ? 13.849 -5.375 -0.414 1.00 0.14 22 ASP S CA 7
ATOM 6065 C C . ASP A 1 22 ? 15.208 -4.770 -0.667 1.00 0.14 22 ASP S C 7
ATOM 6066 O O . ASP A 1 22 ? 16.073 -4.823 0.212 1.00 0.15 22 ASP S O 7
ATOM 6075 N N . LYS A 1 23 ? 15.433 -4.177 -1.851 1.00 0.14 23 LYS S N 7
ATOM 6076 C CA . LYS A 1 23 ? 16.714 -3.532 -2.098 1.00 0.16 23 LYS S CA 7
ATOM 6077 C C . LYS A 1 23 ? 17.028 -2.422 -1.099 1.00 0.12 23 LYS S C 7
ATOM 6078 O O . LYS A 1 23 ? 18.182 -2.271 -0.702 1.00 0.14 23 LYS S O 7
ATOM 6097 N N . ILE A 1 24 ? 16.028 -1.638 -0.688 1.00 0.09 24 ILE S N 7
ATOM 6098 C CA . ILE A 1 24 ? 16.281 -0.550 0.245 1.00 0.08 24 ILE S CA 7
ATOM 6099 C C . ILE A 1 24 ? 16.828 -1.045 1.581 1.00 0.09 24 ILE S C 7
ATOM 6100 O O . ILE A 1 24 ? 17.973 -0.762 1.913 1.00 0.10 24 ILE S O 7
ATOM 6111 N N . GLN A 1 25 ? 16.017 -1.790 2.338 1.00 0.10 25 GLN S N 7
ATOM 6112 C CA . GLN A 1 25 ? 16.455 -2.293 3.641 1.00 0.13 25 GLN S CA 7
ATOM 6113 C C . GLN A 1 25 ? 17.933 -2.649 3.577 1.00 0.14 25 GLN S C 7
ATOM 6114 O O . GLN A 1 25 ? 18.750 -2.179 4.369 1.00 0.15 25 GLN S O 7
ATOM 6128 N N . GLU A 1 26 ? 18.241 -3.498 2.625 1.00 0.14 26 GLU S N 7
ATOM 6129 C CA . GLU A 1 26 ? 19.615 -3.915 2.402 1.00 0.16 26 GLU S CA 7
ATOM 6130 C C . GLU A 1 26 ? 20.547 -2.698 2.227 1.00 0.15 26 GLU S C 7
ATOM 6131 O O . GLU A 1 26 ? 21.437 -2.467 3.044 1.00 0.17 26 GLU S O 7
ATOM 6143 N N . LEU A 1 27 ? 20.330 -1.932 1.156 1.00 0.14 27 LEU S N 7
ATOM 6144 C CA . LEU A 1 27 ? 21.163 -0.758 0.833 1.00 0.14 27 LEU S CA 7
ATOM 6145 C C . LEU A 1 27 ? 20.665 0.599 1.365 1.00 0.12 27 LEU S C 7
ATOM 6146 O O . LEU A 1 27 ? 21.343 1.280 2.133 1.00 0.13 27 LEU S O 7
ATOM 6162 N N . LYS A 1 28 ? 19.463 0.954 0.924 1.00 0.11 28 LYS S N 7
ATOM 6163 C CA . LYS A 1 28 ? 18.826 2.260 1.158 1.00 0.11 28 LYS S CA 7
ATOM 6164 C C . LYS A 1 28 ? 18.133 2.461 2.510 1.00 0.12 28 LYS S C 7
ATOM 6165 O O . LYS A 1 28 ? 17.689 3.573 2.791 1.00 0.14 28 LYS S O 7
ATOM 6184 N N . ASP A 1 29 ? 17.998 1.417 3.313 1.00 0.12 29 ASP S N 7
ATOM 6185 C CA . ASP A 1 29 ? 17.231 1.483 4.569 1.00 0.14 29 ASP S CA 7
ATOM 6186 C C . ASP A 1 29 ? 17.296 2.827 5.313 1.00 0.17 29 ASP S C 7
ATOM 6187 O O . ASP A 1 29 ? 16.396 3.117 6.103 1.00 0.19 29 ASP S O 7
ATOM 6196 N N . ASP A 1 30 ? 18.318 3.650 5.095 1.00 0.18 30 ASP S N 7
ATOM 6197 C CA . ASP A 1 30 ? 18.371 4.931 5.805 1.00 0.21 30 ASP S CA 7
ATOM 6198 C C . ASP A 1 30 ? 17.633 6.044 5.037 1.00 0.22 30 ASP S C 7
ATOM 6199 O O . ASP A 1 30 ? 16.537 6.458 5.412 1.00 0.23 30 ASP S O 7
ATOM 6208 N N . VAL A 1 31 ? 18.265 6.507 3.960 1.00 0.21 31 VAL S N 7
ATOM 6209 C CA . VAL A 1 31 ? 17.698 7.571 3.115 1.00 0.23 31 VAL S CA 7
ATOM 6210 C C . VAL A 1 31 ? 16.813 7.044 1.986 1.00 0.21 31 VAL S C 7
ATOM 6211 O O . VAL A 1 31 ? 15.636 7.393 1.881 1.00 0.23 31 VAL S O 7
ATOM 6218 N N . GLY A 1 32 ? 17.407 6.216 1.152 1.00 0.19 32 GLY S N 7
ATOM 6219 C CA . GLY A 1 32 ? 16.700 5.640 0.016 1.00 0.18 32 GLY S CA 7
ATOM 6220 C C . GLY A 1 32 ? 15.381 4.995 0.418 1.00 0.17 32 GLY S C 7
ATOM 6221 O O . GLY A 1 32 ? 14.534 4.712 -0.427 1.00 0.18 32 GLY S O 7
ATOM 6225 N N . ASN A 1 33 ? 15.228 4.751 1.717 1.00 0.18 33 ASN S N 7
ATOM 6226 C CA . ASN A 1 33 ? 14.018 4.137 2.273 1.00 0.19 33 ASN S CA 7
ATOM 6227 C C . ASN A 1 33 ? 12.743 4.881 1.889 1.00 0.23 33 ASN S C 7
ATOM 6228 O O . ASN A 1 33 ? 11.644 4.429 2.211 1.00 0.26 33 ASN S O 7
ATOM 6239 N N . LYS A 1 34 ? 12.872 6.007 1.205 1.00 0.25 34 LYS S N 7
ATOM 6240 C CA . LYS A 1 34 ? 11.702 6.768 0.807 1.00 0.30 34 LYS S CA 7
ATOM 6241 C C . LYS A 1 34 ? 11.144 6.262 -0.516 1.00 0.28 34 LYS S C 7
ATOM 6242 O O . LYS A 1 34 ? 9.973 6.466 -0.825 1.00 0.43 34 LYS S O 7
ATOM 6261 N N . ALA A 1 35 ? 11.983 5.582 -1.282 1.00 0.19 35 ALA S N 7
ATOM 6262 C CA . ALA A 1 35 ? 11.579 5.060 -2.579 1.00 0.19 35 ALA S CA 7
ATOM 6263 C C . ALA A 1 35 ? 10.455 4.034 -2.447 1.00 0.16 35 ALA S C 7
ATOM 6264 O O . ALA A 1 35 ? 9.576 3.956 -3.306 1.00 0.18 35 ALA S O 7
ATOM 6271 N N . ALA A 1 36 ? 10.482 3.245 -1.374 1.00 0.12 36 ALA S N 7
ATOM 6272 C CA . ALA A 1 36 ? 9.454 2.234 -1.140 1.00 0.13 36 ALA S CA 7
ATOM 6273 C C . ALA A 1 36 ? 8.216 2.879 -0.531 1.00 0.21 36 ALA S C 7
ATOM 6274 O O . ALA A 1 36 ? 7.105 2.352 -0.626 1.00 0.59 36 ALA S O 7
ATOM 6281 N N . GLU A 1 37 ? 8.424 4.049 0.066 1.00 0.32 37 GLU S N 7
ATOM 6282 C CA . GLU A 1 37 ? 7.346 4.777 0.720 1.00 0.32 37 GLU S CA 7
ATOM 6283 C C . GLU A 1 37 ? 6.592 5.603 -0.310 1.00 0.23 37 GLU S C 7
ATOM 6284 O O . GLU A 1 37 ? 5.391 5.845 -0.179 1.00 0.21 37 GLU S O 7
ATOM 6296 N N . VAL A 1 38 ? 7.313 6.023 -1.343 1.00 0.25 38 VAL S N 7
ATOM 6297 C CA . VAL A 1 38 ? 6.725 6.808 -2.412 1.00 0.25 38 VAL S CA 7
ATOM 6298 C C . VAL A 1 38 ? 5.917 5.905 -3.331 1.00 0.21 38 VAL S C 7
ATOM 6299 O O . VAL A 1 38 ? 4.793 6.232 -3.709 1.00 0.18 38 VAL S O 7
ATOM 6306 N N . ARG A 1 39 ? 6.505 4.768 -3.698 1.00 0.25 39 ARG S N 7
ATOM 6307 C CA . ARG A 1 39 ? 5.828 3.814 -4.560 1.00 0.30 39 ARG S CA 7
ATOM 6308 C C . ARG A 1 39 ? 4.492 3.401 -3.954 1.00 0.31 39 ARG S C 7
ATOM 6309 O O . ARG A 1 39 ? 3.508 3.206 -4.672 1.00 0.37 39 ARG S O 7
ATOM 6330 N N . ASP A 1 40 ? 4.450 3.272 -2.631 1.00 0.31 40 ASP S N 7
ATOM 6331 C CA . ASP A 1 40 ? 3.219 2.894 -1.956 1.00 0.37 40 ASP S CA 7
ATOM 6332 C C . ASP A 1 40 ? 2.259 4.078 -1.915 1.00 0.32 40 ASP S C 7
ATOM 6333 O O . ASP A 1 40 ? 1.045 3.906 -1.806 1.00 0.39 40 ASP S O 7
ATOM 6342 N N . ALA A 1 41 ? 2.818 5.283 -2.003 1.00 0.24 41 ALA S N 7
ATOM 6343 C CA . ALA A 1 41 ? 2.024 6.506 -1.979 1.00 0.24 41 ALA S CA 7
ATOM 6344 C C . ALA A 1 41 ? 1.078 6.581 -3.174 1.00 0.25 41 ALA S C 7
ATOM 6345 O O . ALA A 1 41 ? -0.119 6.819 -3.011 1.00 0.28 41 ALA S O 7
ATOM 6352 N N . VAL A 1 42 ? 1.617 6.375 -4.375 1.00 0.25 42 VAL S N 7
ATOM 6353 C CA . VAL A 1 42 ? 0.810 6.424 -5.591 1.00 0.29 42 VAL S CA 7
ATOM 6354 C C . VAL A 1 42 ? -0.254 5.336 -5.585 1.00 0.29 42 VAL S C 7
ATOM 6355 O O . VAL A 1 42 ? -1.421 5.584 -5.894 1.00 0.29 42 VAL S O 7
ATOM 6362 N N . SER A 1 43 ? 0.160 4.130 -5.232 1.00 0.30 43 SER S N 7
ATOM 6363 C CA . SER A 1 43 ? -0.762 3.004 -5.170 1.00 0.32 43 SER S CA 7
ATOM 6364 C C . SER A 1 43 ? -1.964 3.372 -4.303 1.00 0.28 43 SER S C 7
ATOM 6365 O O . SER A 1 43 ? -3.115 3.225 -4.712 1.00 0.27 43 SER S O 7
ATOM 6373 N N . SER A 1 44 ? -1.668 3.849 -3.097 1.00 0.27 44 SER S N 7
ATOM 6374 C CA . SER A 1 44 ? -2.694 4.269 -2.143 1.00 0.25 44 SER S CA 7
ATOM 6375 C C . SER A 1 44 ? -3.734 5.197 -2.779 1.00 0.22 44 SER S C 7
ATOM 6376 O O . SER A 1 44 ? -4.932 5.044 -2.534 1.00 0.21 44 SER S O 7
ATOM 6384 N N . THR A 1 45 ? -3.284 6.159 -3.588 1.00 0.22 45 THR S N 7
ATOM 6385 C CA . THR A 1 45 ? -4.204 7.099 -4.230 1.00 0.22 45 THR S CA 7
ATOM 6386 C C . THR A 1 45 ? -5.247 6.356 -5.054 1.00 0.21 45 THR S C 7
ATOM 6387 O O . THR A 1 45 ? -6.404 6.771 -5.135 1.00 0.19 45 THR S O 7
ATOM 6398 N N . VAL A 1 46 ? -4.828 5.251 -5.657 1.00 0.24 46 VAL S N 7
ATOM 6399 C CA . VAL A 1 46 ? -5.732 4.437 -6.459 1.00 0.25 46 VAL S CA 7
ATOM 6400 C C . VAL A 1 46 ? -6.655 3.648 -5.540 1.00 0.23 46 VAL S C 7
ATOM 6401 O O . VAL A 1 46 ? -7.873 3.826 -5.561 1.00 0.21 46 VAL S O 7
ATOM 6408 N N . GLU A 1 47 ? -6.048 2.768 -4.748 1.00 0.24 47 GLU S N 7
ATOM 6409 C CA . GLU A 1 47 ? -6.765 1.947 -3.771 1.00 0.25 47 GLU S CA 7
ATOM 6410 C C . GLU A 1 47 ? -7.864 2.732 -3.046 1.00 0.19 47 GLU S C 7
ATOM 6411 O O . GLU A 1 47 ? -8.851 2.156 -2.586 1.00 0.18 47 GLU S O 7
ATOM 6423 N N . SER A 1 48 ? -7.741 4.051 -3.018 1.00 0.17 48 SER S N 7
ATOM 6424 C CA . SER A 1 48 ? -8.710 4.871 -2.302 1.00 0.16 48 SER S CA 7
ATOM 6425 C C . SER A 1 48 ? -9.920 5.201 -3.168 1.00 0.17 48 SER S C 7
ATOM 6426 O O . SER A 1 48 ? -11.052 4.859 -2.822 1.00 0.19 48 SER S O 7
ATOM 6434 N N . ILE A 1 49 ? -9.679 5.863 -4.290 1.00 0.18 49 ILE S N 7
ATOM 6435 C CA . ILE A 1 49 ? -10.752 6.238 -5.201 1.00 0.23 49 ILE S CA 7
ATOM 6436 C C . ILE A 1 49 ? -11.467 5.019 -5.757 1.00 0.21 49 ILE S C 7
ATOM 6437 O O . ILE A 1 49 ? -12.576 5.121 -6.280 1.00 0.25 49 ILE S O 7
ATOM 6448 N N . LYS A 1 50 ? -10.823 3.869 -5.681 1.00 0.19 50 LYS S N 7
ATOM 6449 C CA . LYS A 1 50 ? -11.418 2.665 -6.217 1.00 0.22 50 LYS S CA 7
ATOM 6450 C C . LYS A 1 50 ? -12.457 2.053 -5.278 1.00 0.20 50 LYS S C 7
ATOM 6451 O O . LYS A 1 50 ? -13.620 1.942 -5.655 1.00 0.21 50 LYS S O 7
ATOM 6470 N N . ASP A 1 51 ? -12.059 1.652 -4.067 1.00 0.19 51 ASP S N 7
ATOM 6471 C CA . ASP A 1 51 ? -13.002 1.021 -3.144 1.00 0.24 51 ASP S CA 7
ATOM 6472 C C . ASP A 1 51 ? -13.797 1.986 -2.270 1.00 0.24 51 ASP S C 7
ATOM 6473 O O . ASP A 1 51 ? -14.974 1.744 -2.004 1.00 0.29 51 ASP S O 7
ATOM 6482 N N . LYS A 1 52 ? -13.181 3.061 -1.810 1.00 0.23 52 LYS S N 7
ATOM 6483 C CA . LYS A 1 52 ? -13.894 3.998 -0.951 1.00 0.31 52 LYS S CA 7
ATOM 6484 C C . LYS A 1 52 ? -14.790 4.910 -1.772 1.00 0.29 52 LYS S C 7
ATOM 6485 O O . LYS A 1 52 ? -15.887 5.268 -1.343 1.00 0.31 52 LYS S O 7
ATOM 6504 N N . LEU A 1 53 ? -14.317 5.285 -2.951 1.00 0.27 53 LEU S N 7
ATOM 6505 C CA . LEU A 1 53 ? -15.093 6.124 -3.847 1.00 0.30 53 LEU S CA 7
ATOM 6506 C C . LEU A 1 53 ? -15.992 5.242 -4.679 1.00 0.28 53 LEU S C 7
ATOM 6507 O O . LEU A 1 53 ? -16.848 5.716 -5.428 1.00 0.33 53 LEU S O 7
ATOM 6523 N N . SER A 1 54 ? -15.767 3.945 -4.532 1.00 0.24 54 SER S N 7
ATOM 6524 C CA . SER A 1 54 ? -16.520 2.940 -5.255 1.00 0.27 54 SER S CA 7
ATOM 6525 C C . SER A 1 54 ? -18.011 3.266 -5.280 1.00 0.32 54 SER S C 7
ATOM 6526 O O . SER A 1 54 ? -18.664 3.144 -6.316 1.00 0.41 54 SER S O 7
ATOM 6534 N N . GLY A 1 55 ? -18.540 3.682 -4.134 1.00 0.30 55 GLY S N 7
ATOM 6535 C CA . GLY A 1 55 ? -19.949 4.021 -4.047 1.00 0.35 55 GLY S CA 7
ATOM 6536 C C . GLY A 1 55 ? -20.698 3.143 -3.065 1.00 0.43 55 GLY S C 7
ATOM 6537 O O . GLY A 1 55 ? -21.837 3.438 -2.702 1.00 0.52 55 GLY S O 7
ATOM 6541 N N . GLY A 1 56 ? -20.058 2.060 -2.635 1.00 0.55 56 GLY S N 7
ATOM 6542 C CA . GLY A 1 56 ? -20.684 1.152 -1.694 1.00 0.73 56 GLY S CA 7
ATOM 6543 C C . GLY A 1 56 ? -19.935 1.074 -0.378 1.00 0.57 56 GLY S C 7
ATOM 6544 O O . GLY A 1 56 ? -20.412 1.568 0.644 1.00 1.13 56 GLY S O 7
ATOM 6548 N N . SER A 1 57 ? -18.758 0.455 -0.408 1.00 0.80 57 SER S N 7
ATOM 6549 C CA . SER A 1 57 ? -17.933 0.306 0.786 1.00 0.68 57 SER S CA 7
ATOM 6550 C C . SER A 1 57 ? -18.716 -0.363 1.913 1.00 0.76 57 SER S C 7
ATOM 6551 O O . SER A 1 57 ? -19.312 0.312 2.754 1.00 0.82 57 SER S O 7
ATOM 6559 N N . SER A 1 58 ? -18.710 -1.694 1.924 1.00 0.85 58 SER S N 7
ATOM 6560 C CA . SER A 1 58 ? -19.422 -2.452 2.947 1.00 0.98 58 SER S CA 7
ATOM 6561 C C . SER A 1 58 ? -18.681 -3.742 3.302 1.00 1.08 58 SER S C 7
ATOM 6562 O O . SER A 1 58 ? -18.881 -4.302 4.379 1.00 1.95 58 SER S O 7
ATOM 6570 N N . SER A 1 59 ? -17.826 -4.209 2.393 1.00 0.60 59 SER S N 7
ATOM 6571 C CA . SER A 1 59 ? -17.066 -5.434 2.621 1.00 0.54 59 SER S CA 7
ATOM 6572 C C . SER A 1 59 ? -16.055 -5.252 3.750 1.00 0.53 59 SER S C 7
ATOM 6573 O O . SER A 1 59 ? -16.372 -5.476 4.919 1.00 1.08 59 SER S O 7
ATOM 6581 N N . ARG A 1 60 ? -14.840 -4.843 3.398 1.00 0.55 60 ARG S N 7
ATOM 6582 C CA . ARG A 1 60 ? -13.791 -4.630 4.380 1.00 0.52 60 ARG S CA 7
ATOM 6583 C C . ARG A 1 60 ? -13.753 -3.165 4.814 1.00 0.59 60 ARG S C 7
ATOM 6584 O O . ARG A 1 60 ? -12.687 -2.558 4.922 1.00 0.68 60 ARG S O 7
ATOM 6605 N N . ALA A 1 61 ? -14.928 -2.601 5.056 1.00 0.72 61 ALA S N 7
ATOM 6606 C CA . ALA A 1 61 ? -15.038 -1.206 5.465 1.00 0.88 61 ALA S CA 7
ATOM 6607 C C . ALA A 1 61 ? -14.610 -1.013 6.917 1.00 0.92 61 ALA S C 7
ATOM 6608 O O . ALA A 1 61 ? -14.498 0.116 7.394 1.00 1.10 61 ALA S O 7
ATOM 6615 N N . SER A 1 62 ? -14.373 -2.120 7.615 1.00 0.88 62 SER S N 7
ATOM 6616 C CA . SER A 1 62 ? -13.966 -2.069 9.015 1.00 1.06 62 SER S CA 7
ATOM 6617 C C . SER A 1 62 ? -12.448 -1.992 9.154 1.00 0.99 62 SER S C 7
ATOM 6618 O O . SER A 1 62 ? -11.923 -1.905 10.264 1.00 1.29 62 SER S O 7
ATOM 6626 N N . SER A 1 63 ? -11.745 -2.023 8.026 1.00 0.78 63 SER S N 7
ATOM 6627 C CA . SER A 1 63 ? -10.287 -1.964 8.037 1.00 0.87 63 SER S CA 7
ATOM 6628 C C . SER A 1 63 ? -9.789 -0.568 7.676 1.00 0.93 63 SER S C 7
ATOM 6629 O O . SER A 1 63 ? -10.353 0.100 6.808 1.00 1.60 63 SER S O 7
ATOM 6637 N N . TYR A 1 64 ? -8.728 -0.135 8.349 1.00 1.02 64 TYR S N 7
ATOM 6638 C CA . TYR A 1 64 ? -8.142 1.177 8.105 1.00 1.51 64 TYR S CA 7
ATOM 6639 C C . TYR A 1 64 ? -6.629 1.066 7.951 1.00 1.25 64 TYR S C 7
ATOM 6640 O O . TYR A 1 64 ? -5.904 0.920 8.935 1.00 1.60 64 TYR S O 7
ATOM 6658 N N . THR A 1 65 ? -6.160 1.134 6.709 1.00 1.00 65 THR S N 7
ATOM 6659 C CA . THR A 1 65 ? -4.735 1.030 6.423 1.00 1.00 65 THR S CA 7
ATOM 6660 C C . THR A 1 65 ? -4.261 2.157 5.513 1.00 0.95 65 THR S C 7
ATOM 6661 O O . THR A 1 65 ? -3.295 2.853 5.827 1.00 1.07 65 THR S O 7
ATOM 6672 N N . LEU A 1 66 ? -4.943 2.326 4.382 1.00 0.99 66 LEU S N 7
ATOM 6673 C CA . LEU A 1 66 ? -4.591 3.370 3.423 1.00 1.19 66 LEU S CA 7
ATOM 6674 C C . LEU A 1 66 ? -4.442 4.715 4.126 1.00 1.54 66 LEU S C 7
ATOM 6675 O O . LEU A 1 66 ? -3.380 5.336 4.083 1.00 1.83 66 LEU S O 7
ATOM 6691 N N . GLU A 1 67 ? -5.516 5.155 4.771 1.00 1.62 67 GLU S N 7
ATOM 6692 C CA . GLU A 1 67 ? -5.514 6.423 5.492 1.00 1.99 67 GLU S CA 7
ATOM 6693 C C . GLU A 1 67 ? -5.182 6.209 6.965 1.00 1.93 67 GLU S C 7
ATOM 6694 O O . GLU A 1 67 ? -6.118 5.951 7.751 1.00 1.77 67 GLU S O 7
ATOM 6707 N N . MET A 1 1 ? -8.391 1.144 3.636 1.00 1.42 1 MET S N 8
ATOM 6708 C CA . MET A 1 1 ? -9.607 1.539 2.881 1.00 0.86 1 MET S CA 8
ATOM 6709 C C . MET A 1 1 ? -10.737 0.552 3.108 1.00 0.68 1 MET S C 8
ATOM 6710 O O . MET A 1 1 ? -10.914 0.041 4.215 1.00 0.80 1 MET S O 8
ATOM 6726 N N . ASP A 1 2 ? -11.498 0.287 2.060 1.00 0.50 2 ASP S N 8
ATOM 6727 C CA . ASP A 1 2 ? -12.613 -0.626 2.151 1.00 0.55 2 ASP S CA 8
ATOM 6728 C C . ASP A 1 2 ? -12.155 -2.048 1.850 1.00 0.36 2 ASP S C 8
ATOM 6729 O O . ASP A 1 2 ? -11.421 -2.639 2.635 1.00 0.43 2 ASP S O 8
ATOM 6738 N N . GLN A 1 3 ? -12.565 -2.583 0.710 1.00 0.47 3 GLN S N 8
ATOM 6739 C CA . GLN A 1 3 ? -12.192 -3.937 0.325 1.00 0.32 3 GLN S CA 8
ATOM 6740 C C . GLN A 1 3 ? -10.786 -3.978 -0.248 1.00 0.20 3 GLN S C 8
ATOM 6741 O O . GLN A 1 3 ? -10.181 -5.054 -0.373 1.00 0.16 3 GLN S O 8
ATOM 6755 N N . GLU A 1 4 ? -10.242 -2.818 -0.591 1.00 0.22 4 GLU S N 8
ATOM 6756 C CA . GLU A 1 4 ? -8.932 -2.815 -1.195 1.00 0.23 4 GLU S CA 8
ATOM 6757 C C . GLU A 1 4 ? -7.848 -3.068 -0.176 1.00 0.21 4 GLU S C 8
ATOM 6758 O O . GLU A 1 4 ? -6.726 -3.384 -0.546 1.00 0.27 4 GLU S O 8
ATOM 6770 N N . THR A 1 5 ? -8.152 -2.930 1.104 1.00 0.17 5 THR S N 8
ATOM 6771 C CA . THR A 1 5 ? -7.134 -3.188 2.096 1.00 0.20 5 THR S CA 8
ATOM 6772 C C . THR A 1 5 ? -6.700 -4.632 1.977 1.00 0.20 5 THR S C 8
ATOM 6773 O O . THR A 1 5 ? -5.553 -4.926 1.649 1.00 0.22 5 THR S O 8
ATOM 6784 N N . ARG A 1 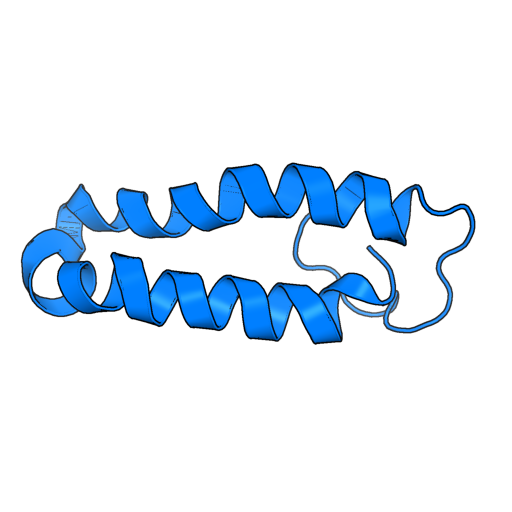6 ? -7.634 -5.537 2.234 1.00 0.19 6 ARG S N 8
ATOM 6785 C CA . ARG A 1 6 ? -7.342 -6.949 2.127 1.00 0.20 6 ARG S CA 8
ATOM 6786 C C . ARG A 1 6 ? -6.604 -7.283 0.838 1.00 0.17 6 ARG S C 8
ATOM 6787 O O . ARG A 1 6 ? -5.432 -7.658 0.885 1.00 0.17 6 ARG S O 8
ATOM 6808 N N . ASP A 1 7 ? -7.240 -7.095 -0.319 1.00 0.17 7 ASP S N 8
ATOM 6809 C CA . ASP A 1 7 ? -6.608 -7.448 -1.595 1.00 0.18 7 ASP S CA 8
ATOM 6810 C C . ASP A 1 7 ? -5.425 -6.567 -1.995 1.00 0.16 7 ASP S C 8
ATOM 6811 O O . ASP A 1 7 ? -4.353 -7.078 -2.316 1.00 0.16 7 ASP S O 8
ATOM 6820 N N . GLN A 1 8 ? -5.610 -5.255 -1.977 1.00 0.17 8 GLN S N 8
ATOM 6821 C CA . GLN A 1 8 ? -4.553 -4.345 -2.410 1.00 0.18 8 GLN S CA 8
ATOM 6822 C C . GLN A 1 8 ? -3.523 -4.084 -1.317 1.00 0.17 8 GLN S C 8
ATOM 6823 O O . GLN A 1 8 ? -2.350 -4.395 -1.489 1.00 0.17 8 GLN S O 8
ATOM 6837 N N . MET A 1 9 ? -3.951 -3.510 -0.199 1.00 0.18 9 MET S N 8
ATOM 6838 C CA . MET A 1 9 ? -3.021 -3.207 0.884 1.00 0.20 9 MET S CA 8
ATOM 6839 C C . MET A 1 9 ? -2.099 -4.390 1.179 1.00 0.19 9 MET S C 8
ATOM 6840 O O . MET A 1 9 ? -0.886 -4.218 1.253 1.00 0.20 9 MET S O 8
ATOM 6854 N N . LYS A 1 10 ? -2.658 -5.589 1.343 1.00 0.19 10 LYS S N 8
ATOM 6855 C CA . LYS A 1 10 ? -1.834 -6.759 1.639 1.00 0.21 10 LYS S CA 8
ATOM 6856 C C . LYS A 1 10 ? -0.907 -7.125 0.479 1.00 0.19 10 LYS S C 8
ATOM 6857 O O . LYS A 1 10 ? 0.267 -7.419 0.693 1.00 0.21 10 LYS S O 8
ATOM 6876 N N . ASN A 1 11 ? -1.434 -7.108 -0.743 1.00 0.16 11 ASN S N 8
ATOM 6877 C CA . ASN A 1 11 ? -0.642 -7.476 -1.916 1.00 0.17 11 ASN S CA 8
ATOM 6878 C C . ASN A 1 11 ? 0.199 -6.316 -2.446 1.00 0.15 11 ASN S C 8
ATOM 6879 O O . ASN A 1 11 ? 1.425 -6.408 -2.480 1.00 0.15 11 ASN S O 8
ATOM 6890 N N . ALA A 1 12 ? -0.454 -5.240 -2.876 1.00 0.16 12 ALA S N 8
ATOM 6891 C CA . ALA A 1 12 ? 0.256 -4.077 -3.402 1.00 0.17 12 ALA S CA 8
ATOM 6892 C C . ALA A 1 12 ? 1.438 -3.723 -2.516 1.00 0.15 12 ALA S C 8
ATOM 6893 O O . ALA A 1 12 ? 2.569 -3.610 -2.991 1.00 0.16 12 ALA S O 8
ATOM 6900 N N . ALA A 1 13 ? 1.172 -3.544 -1.228 1.00 0.15 13 ALA S N 8
ATOM 6901 C CA . ALA A 1 13 ? 2.236 -3.235 -0.284 1.00 0.15 13 ALA S CA 8
ATOM 6902 C C . ALA A 1 13 ? 3.313 -4.305 -0.378 1.00 0.13 13 ALA S C 8
ATOM 6903 O O . ALA A 1 13 ? 4.490 -3.998 -0.555 1.00 0.12 13 ALA S O 8
ATOM 6910 N N . ALA A 1 14 ? 2.895 -5.560 -0.220 1.00 0.14 14 ALA S N 8
ATOM 6911 C CA . ALA A 1 14 ? 3.799 -6.701 -0.321 1.00 0.15 14 ALA S CA 8
ATOM 6912 C C . ALA A 1 14 ? 4.797 -6.556 -1.470 1.00 0.13 14 ALA S C 8
ATOM 6913 O O . ALA A 1 14 ? 6.006 -6.643 -1.255 1.00 0.14 14 ALA S O 8
ATOM 6920 N N . GLU A 1 15 ? 4.300 -6.336 -2.690 1.00 0.14 15 GLU S N 8
ATOM 6921 C CA . GLU A 1 15 ? 5.150 -6.200 -3.872 1.00 0.14 15 GLU S CA 8
ATOM 6922 C C . GLU A 1 15 ? 5.989 -4.924 -3.864 1.00 0.12 15 GLU S C 8
ATOM 6923 O O . GLU A 1 15 ? 6.993 -4.838 -4.572 1.00 0.13 15 GLU S O 8
ATOM 6935 N N . ALA A 1 16 ? 5.595 -3.940 -3.063 1.00 0.11 16 ALA S N 8
ATOM 6936 C CA . ALA A 1 16 ? 6.321 -2.674 -3.032 1.00 0.12 16 ALA S CA 8
ATOM 6937 C C . ALA A 1 16 ? 7.466 -2.789 -2.050 1.00 0.10 16 ALA S C 8
ATOM 6938 O O . ALA A 1 16 ? 8.517 -2.167 -2.205 1.00 0.11 16 ALA S O 8
ATOM 6945 N N . LYS A 1 17 ? 7.232 -3.604 -1.037 1.00 0.09 17 LYS S N 8
ATOM 6946 C CA . LYS A 1 17 ? 8.220 -3.848 -0.011 1.00 0.08 17 LYS S CA 8
ATOM 6947 C C . LYS A 1 17 ? 9.265 -4.830 -0.519 1.00 0.09 17 LYS S C 8
ATOM 6948 O O . LYS A 1 17 ? 10.441 -4.748 -0.183 1.00 0.10 17 LYS S O 8
ATOM 6967 N N . ASP A 1 18 ? 8.829 -5.755 -1.349 1.00 0.09 18 ASP S N 8
ATOM 6968 C CA . ASP A 1 18 ? 9.734 -6.745 -1.896 1.00 0.10 18 ASP S CA 8
ATOM 6969 C C . ASP A 1 18 ? 10.533 -6.149 -3.047 1.00 0.11 18 ASP S C 8
ATOM 6970 O O . ASP A 1 18 ? 11.686 -6.490 -3.257 1.00 0.13 18 ASP S O 8
ATOM 6979 N N . ASN A 1 19 ? 9.949 -5.164 -3.704 1.00 0.11 19 ASN S N 8
ATOM 6980 C CA . ASN A 1 19 ? 10.616 -4.581 -4.863 1.00 0.13 19 ASN S CA 8
ATOM 6981 C C . ASN A 1 19 ? 11.562 -3.456 -4.458 1.00 0.13 19 ASN S C 8
ATOM 6982 O O . ASN A 1 19 ? 12.801 -3.607 -4.482 1.00 0.14 19 ASN S O 8
ATOM 6993 N N . VAL A 1 20 ? 10.974 -2.377 -3.962 1.00 0.12 20 VAL S N 8
ATOM 6994 C CA . VAL A 1 20 ? 11.746 -1.218 -3.579 1.00 0.13 20 VAL S CA 8
ATOM 6995 C C . VAL A 1 20 ? 12.291 -1.346 -2.181 1.00 0.12 20 VAL S C 8
ATOM 6996 O O . VAL A 1 20 ? 13.353 -0.817 -1.891 1.00 0.12 20 VAL S O 8
ATOM 7003 N N . HIS A 1 21 ? 11.600 -2.065 -1.307 1.00 0.11 21 HIS S N 8
ATOM 7004 C CA . HIS A 1 21 ? 12.090 -2.178 0.046 1.00 0.11 21 HIS S CA 8
ATOM 7005 C C . HIS A 1 21 ? 13.131 -3.270 0.119 1.00 0.11 21 HIS S C 8
ATOM 7006 O O . HIS A 1 21 ? 14.056 -3.170 0.922 1.00 0.12 21 HIS S O 8
ATOM 7021 N N . ASP A 1 22 ? 13.014 -4.326 -0.709 1.00 0.12 22 ASP S N 8
ATOM 7022 C CA . ASP A 1 22 ? 14.030 -5.347 -0.659 1.00 0.14 22 ASP S CA 8
ATOM 7023 C C . ASP A 1 22 ? 15.360 -4.674 -0.889 1.00 0.14 22 ASP S C 8
ATOM 7024 O O . ASP A 1 22 ? 16.234 -4.725 -0.016 1.00 0.15 22 ASP S O 8
ATOM 7033 N N . LYS A 1 23 ? 15.548 -4.026 -2.051 1.00 0.14 23 LYS S N 8
ATOM 7034 C CA . LYS A 1 23 ? 16.788 -3.299 -2.286 1.00 0.16 23 LYS S CA 8
ATOM 7035 C C . LYS A 1 23 ? 17.097 -2.280 -1.197 1.00 0.12 23 LYS S C 8
ATOM 7036 O O . LYS A 1 23 ? 18.249 -2.152 -0.784 1.00 0.14 23 LYS S O 8
ATOM 7055 N N . ILE A 1 24 ? 16.087 -1.546 -0.728 1.00 0.09 24 ILE S N 8
ATOM 7056 C CA . ILE A 1 24 ? 16.317 -0.520 0.278 1.00 0.08 24 ILE S CA 8
ATOM 7057 C C . ILE A 1 24 ? 16.868 -1.077 1.588 1.00 0.09 24 ILE S C 8
ATOM 7058 O O . ILE A 1 24 ? 18.008 -0.790 1.935 1.00 0.10 24 ILE S O 8
ATOM 7069 N N . GLN A 1 25 ? 16.074 -1.877 2.306 1.00 0.10 25 GLN S N 8
ATOM 7070 C CA . GLN A 1 25 ? 16.529 -2.437 3.582 1.00 0.13 25 GLN S CA 8
ATOM 7071 C C . GLN A 1 25 ? 18.016 -2.753 3.498 1.00 0.14 25 GLN S C 8
ATOM 7072 O O . GLN A 1 25 ? 18.826 -2.287 4.299 1.00 0.15 25 GLN S O 8
ATOM 7086 N N . GLU A 1 26 ? 18.337 -3.563 2.517 1.00 0.14 26 GLU S N 8
ATOM 7087 C CA . GLU A 1 26 ? 19.718 -3.943 2.274 1.00 0.16 26 GLU S CA 8
ATOM 7088 C C . GLU A 1 26 ? 20.624 -2.703 2.151 1.00 0.15 26 GLU S C 8
ATOM 7089 O O . GLU A 1 26 ? 21.509 -2.487 2.978 1.00 0.17 26 GLU S O 8
ATOM 7101 N N . LEU A 1 27 ? 20.389 -1.899 1.114 1.00 0.14 27 LEU S N 8
ATOM 7102 C CA . LEU A 1 27 ? 21.197 -0.699 0.839 1.00 0.14 27 LEU S CA 8
ATOM 7103 C C . LEU A 1 27 ? 20.679 0.628 1.419 1.00 0.12 27 LEU S C 8
ATOM 7104 O O . LEU A 1 27 ? 21.343 1.286 2.220 1.00 0.13 27 LEU S O 8
ATOM 7120 N N . LYS A 1 28 ? 19.476 0.984 0.985 1.00 0.11 28 LYS S N 8
ATOM 7121 C CA . LYS A 1 28 ? 18.827 2.277 1.260 1.00 0.11 28 LYS S CA 8
ATOM 7122 C C . LYS A 1 28 ? 18.111 2.427 2.607 1.00 0.12 28 LYS S C 8
ATOM 7123 O O . LYS A 1 28 ? 17.656 3.526 2.919 1.00 0.14 28 LYS S O 8
ATOM 7142 N N . ASP A 1 29 ? 17.965 1.352 3.369 1.00 0.12 29 ASP S N 8
ATOM 7143 C CA . ASP A 1 29 ? 17.178 1.370 4.616 1.00 0.14 29 ASP S CA 8
ATOM 7144 C C . ASP A 1 29 ? 17.240 2.686 5.410 1.00 0.17 29 ASP S C 8
ATOM 7145 O O . ASP A 1 29 ? 16.344 2.942 6.214 1.00 0.19 29 ASP S O 8
ATOM 7154 N N . ASP A 1 30 ? 18.257 3.519 5.214 1.00 0.18 30 ASP S N 8
ATOM 7155 C CA . ASP A 1 30 ? 18.313 4.777 5.961 1.00 0.21 30 ASP S CA 8
ATOM 7156 C C . ASP A 1 30 ? 17.578 5.911 5.225 1.00 0.22 30 ASP S C 8
ATOM 7157 O O . ASP A 1 30 ? 16.489 6.327 5.620 1.00 0.23 30 ASP S O 8
ATOM 7166 N N . VAL A 1 31 ? 18.204 6.394 4.152 1.00 0.21 31 VAL S N 8
ATOM 7167 C CA . VAL A 1 31 ? 17.641 7.484 3.338 1.00 0.23 31 VAL S CA 8
ATOM 7168 C C . VAL A 1 31 ? 16.777 7.004 2.169 1.00 0.21 31 VAL S C 8
ATOM 7169 O O . VAL A 1 31 ? 15.598 7.346 2.065 1.00 0.23 31 VAL S O 8
ATOM 7176 N N . GLY A 1 32 ? 17.389 6.226 1.298 1.00 0.19 32 GLY S N 8
ATOM 7177 C CA . GLY A 1 32 ? 16.698 5.703 0.125 1.00 0.18 32 GLY S CA 8
ATOM 7178 C C . GLY A 1 32 ? 15.375 5.034 0.475 1.00 0.17 32 GLY S C 8
ATOM 7179 O O . GLY A 1 32 ? 14.543 4.787 -0.396 1.00 0.18 32 GLY S O 8
ATOM 7183 N N . ASN A 1 33 ? 15.209 4.733 1.757 1.00 0.18 33 ASN S N 8
ATOM 7184 C CA . ASN A 1 33 ? 14.002 4.087 2.279 1.00 0.19 33 ASN S CA 8
ATOM 7185 C C . ASN A 1 33 ? 12.716 4.821 1.906 1.00 0.23 33 ASN S C 8
ATOM 7186 O O . ASN A 1 33 ? 11.624 4.350 2.223 1.00 0.26 33 ASN S O 8
ATOM 7197 N N . LYS A 1 34 ? 12.827 5.960 1.239 1.00 0.25 34 LYS S N 8
ATOM 7198 C CA . LYS A 1 34 ? 11.644 6.714 0.861 1.00 0.30 34 LYS S CA 8
ATOM 7199 C C . LYS A 1 34 ? 11.067 6.212 -0.460 1.00 0.28 34 LYS S C 8
ATOM 7200 O O . LYS A 1 34 ? 9.890 6.411 -0.751 1.00 0.43 34 LYS S O 8
ATOM 7219 N N . ALA A 1 35 ? 11.898 5.544 -1.247 1.00 0.19 35 ALA S N 8
ATOM 7220 C CA . ALA A 1 35 ? 11.480 5.032 -2.545 1.00 0.19 35 ALA S CA 8
ATOM 7221 C C . ALA A 1 35 ? 10.380 3.977 -2.416 1.00 0.16 35 ALA S C 8
ATOM 7222 O O . ALA A 1 35 ? 9.507 3.880 -3.279 1.00 0.18 35 ALA S O 8
ATOM 7229 N N . ALA A 1 36 ? 10.420 3.189 -1.342 1.00 0.12 36 ALA S N 8
ATOM 7230 C CA . ALA A 1 36 ? 9.414 2.152 -1.115 1.00 0.13 36 ALA S CA 8
ATOM 7231 C C . ALA A 1 36 ? 8.153 2.772 -0.520 1.00 0.21 36 ALA S C 8
ATOM 7232 O O . ALA A 1 36 ? 7.050 2.227 -0.635 1.00 0.59 36 ALA S O 8
ATOM 7239 N N . GLU A 1 37 ? 8.330 3.946 0.081 1.00 0.32 37 GLU S N 8
ATOM 7240 C CA . GLU A 1 37 ? 7.234 4.650 0.728 1.00 0.32 37 GLU S CA 8
ATOM 7241 C C . GLU A 1 37 ? 6.460 5.452 -0.305 1.00 0.23 37 GLU S C 8
ATOM 7242 O O . GLU A 1 37 ? 5.257 5.678 -0.164 1.00 0.21 37 GLU S O 8
ATOM 7254 N N . VAL A 1 38 ? 7.163 5.878 -1.348 1.00 0.25 38 VAL S N 8
ATOM 7255 C CA . VAL A 1 38 ? 6.544 6.628 -2.425 1.00 0.25 38 VAL S CA 8
ATOM 7256 C C . VAL A 1 38 ? 5.720 5.678 -3.280 1.00 0.21 38 VAL S C 8
ATOM 7257 O O . VAL A 1 38 ? 4.610 6.004 -3.698 1.00 0.18 38 VAL S O 8
ATOM 7264 N N . ARG A 1 39 ? 6.286 4.502 -3.545 1.00 0.25 39 ARG S N 8
ATOM 7265 C CA . ARG A 1 39 ? 5.596 3.480 -4.318 1.00 0.30 39 ARG S CA 8
ATOM 7266 C C . ARG A 1 39 ? 4.202 3.256 -3.751 1.00 0.31 39 ARG S C 8
ATOM 7267 O O . ARG A 1 39 ? 3.212 3.254 -4.486 1.00 0.37 39 ARG S O 8
ATOM 7288 N N . ASP A 1 40 ? 4.123 3.077 -2.435 1.00 0.31 40 ASP S N 8
ATOM 7289 C CA . ASP A 1 40 ? 2.844 2.849 -1.779 1.00 0.37 40 ASP S CA 8
ATOM 7290 C C . ASP A 1 40 ? 1.989 4.117 -1.769 1.00 0.32 40 ASP S C 8
ATOM 7291 O O . ASP A 1 40 ? 0.766 4.048 -1.642 1.00 0.39 40 ASP S O 8
ATOM 7300 N N . ALA A 1 41 ? 2.636 5.273 -1.905 1.00 0.24 41 ALA S N 8
ATOM 7301 C CA . ALA A 1 41 ? 1.928 6.551 -1.903 1.00 0.24 41 ALA S CA 8
ATOM 7302 C C . ALA A 1 41 ? 0.975 6.665 -3.092 1.00 0.25 41 ALA S C 8
ATOM 7303 O O . ALA A 1 41 ? -0.226 6.875 -2.916 1.00 0.28 41 ALA S O 8
ATOM 7310 N N . VAL A 1 42 ? 1.517 6.531 -4.299 1.00 0.25 42 VAL S N 8
ATOM 7311 C CA . VAL A 1 42 ? 0.712 6.614 -5.516 1.00 0.29 42 VAL S CA 8
ATOM 7312 C C . VAL A 1 42 ? -0.401 5.573 -5.509 1.00 0.29 42 VAL S C 8
ATOM 7313 O O . VAL A 1 42 ? -1.558 5.872 -5.820 1.00 0.29 42 VAL S O 8
ATOM 7320 N N . SER A 1 43 ? -0.033 4.350 -5.157 1.00 0.30 43 SER S N 8
ATOM 7321 C CA . SER A 1 43 ? -0.990 3.252 -5.092 1.00 0.32 43 SER S CA 8
ATOM 7322 C C . SER A 1 43 ? -2.185 3.660 -4.236 1.00 0.28 43 SER S C 8
ATOM 7323 O O . SER A 1 43 ? -3.336 3.525 -4.646 1.00 0.27 43 SER S O 8
ATOM 7331 N N . SER A 1 44 ? -1.885 4.152 -3.039 1.00 0.27 44 SER S N 8
ATOM 7332 C CA . SER A 1 44 ? -2.911 4.608 -2.103 1.00 0.25 44 SER S CA 8
ATOM 7333 C C . SER A 1 44 ? -3.931 5.520 -2.788 1.00 0.22 44 SER S C 8
ATOM 7334 O O . SER A 1 44 ? -5.127 5.439 -2.509 1.00 0.21 44 SER S O 8
ATOM 7342 N N . THR A 1 45 ? -3.456 6.384 -3.684 1.00 0.22 45 THR S N 8
ATOM 7343 C CA . THR A 1 45 ? -4.338 7.303 -4.400 1.00 0.22 45 THR S CA 8
ATOM 7344 C C . THR A 1 45 ? -5.386 6.534 -5.202 1.00 0.21 45 THR S C 8
ATOM 7345 O O . THR A 1 45 ? -6.555 6.922 -5.253 1.00 0.19 45 THR S O 8
ATOM 7356 N N . VAL A 1 46 ? -4.956 5.439 -5.815 1.00 0.24 46 VAL S N 8
ATOM 7357 C CA . VAL A 1 46 ? -5.855 4.603 -6.603 1.00 0.25 46 VAL S CA 8
ATOM 7358 C C . VAL A 1 46 ? -6.743 3.789 -5.670 1.00 0.23 46 VAL S C 8
ATOM 7359 O O . VAL A 1 46 ? -7.967 3.904 -5.694 1.00 0.21 46 VAL S O 8
ATOM 7366 N N . GLU A 1 47 ? -6.092 2.956 -4.865 1.00 0.24 47 GLU S N 8
ATOM 7367 C CA . GLU A 1 47 ? -6.766 2.116 -3.876 1.00 0.25 47 GLU S CA 8
ATOM 7368 C C . GLU A 1 47 ? -7.910 2.851 -3.173 1.00 0.19 47 GLU S C 8
ATOM 7369 O O . GLU A 1 47 ? -8.849 2.224 -2.679 1.00 0.18 47 GLU S O 8
ATOM 7381 N N . SER A 1 48 ? -7.866 4.177 -3.170 1.00 0.17 48 SER S N 8
ATOM 7382 C CA . SER A 1 48 ? -8.900 4.954 -2.496 1.00 0.16 48 SER S CA 8
ATOM 7383 C C . SER A 1 48 ? -10.080 5.209 -3.423 1.00 0.17 48 SER S C 8
ATOM 7384 O O . SER A 1 48 ? -11.199 4.790 -3.143 1.00 0.19 48 SER S O 8
ATOM 7392 N N . ILE A 1 49 ? -9.826 5.882 -4.539 1.00 0.18 49 ILE S N 8
ATOM 7393 C CA . ILE A 1 49 ? -10.886 6.187 -5.490 1.00 0.23 49 ILE S CA 8
ATOM 7394 C C . ILE A 1 49 ? -11.561 4.926 -5.999 1.00 0.21 49 ILE S C 8
ATOM 7395 O O . ILE A 1 49 ? -12.673 4.975 -6.523 1.00 0.25 49 ILE S O 8
ATOM 7406 N N . LYS A 1 50 ? -10.885 3.797 -5.868 1.00 0.19 50 LYS S N 8
ATOM 7407 C CA . LYS A 1 50 ? -11.446 2.550 -6.342 1.00 0.22 50 LYS S CA 8
ATOM 7408 C C . LYS A 1 50 ? -12.449 1.963 -5.347 1.00 0.20 50 LYS S C 8
ATOM 7409 O O . LYS A 1 50 ? -13.618 1.802 -5.685 1.00 0.21 50 LYS S O 8
ATOM 7428 N N . ASP A 1 51 ? -12.005 1.640 -4.128 1.00 0.19 51 ASP S N 8
ATOM 7429 C CA . ASP A 1 51 ? -12.891 1.056 -3.125 1.00 0.24 51 ASP S CA 8
ATOM 7430 C C . ASP A 1 51 ? -13.649 2.098 -2.311 1.00 0.24 51 ASP S C 8
ATOM 7431 O O . ASP A 1 51 ? -14.819 1.907 -1.982 1.00 0.29 51 ASP S O 8
ATOM 7440 N N . LYS A 1 52 ? -12.984 3.186 -1.970 1.00 0.23 52 LYS S N 8
ATOM 7441 C CA . LYS A 1 52 ? -13.613 4.238 -1.186 1.00 0.31 52 LYS S CA 8
ATOM 7442 C C . LYS A 1 52 ? -14.636 4.989 -2.027 1.00 0.29 52 LYS S C 8
ATOM 7443 O O . LYS A 1 52 ? -15.748 5.258 -1.572 1.00 0.31 52 LYS S O 8
ATOM 7462 N N . LEU A 1 53 ? -14.255 5.326 -3.254 1.00 0.27 53 LEU S N 8
ATOM 7463 C CA . LEU A 1 53 ? -15.154 6.023 -4.163 1.00 0.30 53 LEU S CA 8
ATOM 7464 C C . LEU A 1 53 ? -16.069 5.022 -4.839 1.00 0.28 53 LEU S C 8
ATOM 7465 O O . LEU A 1 53 ? -16.983 5.389 -5.578 1.00 0.33 53 LEU S O 8
ATOM 7481 N N . SER A 1 54 ? -15.796 3.752 -4.575 1.00 0.24 54 SER S N 8
ATOM 7482 C CA . SER A 1 54 ? -16.564 2.657 -5.147 1.00 0.27 54 SER S CA 8
ATOM 7483 C C . SER A 1 54 ? -18.067 2.917 -5.069 1.00 0.32 54 SER S C 8
ATOM 7484 O O . SER A 1 54 ? -18.826 2.490 -5.939 1.00 0.41 54 SER S O 8
ATOM 7492 N N . GLY A 1 55 ? -18.487 3.622 -4.024 1.00 0.30 55 GLY S N 8
ATOM 7493 C CA . GLY A 1 55 ? -19.896 3.917 -3.840 1.00 0.35 55 GLY S CA 8
ATOM 7494 C C . GLY A 1 55 ? -20.504 3.075 -2.738 1.00 0.43 55 GLY S C 8
ATOM 7495 O O . GLY A 1 55 ? -21.215 3.587 -1.873 1.00 0.52 55 GLY S O 8
ATOM 7499 N N . GLY A 1 56 ? -20.218 1.777 -2.774 1.00 0.55 56 GLY S N 8
ATOM 7500 C CA . GLY A 1 56 ? -20.729 0.873 -1.763 1.00 0.73 56 GLY S CA 8
ATOM 7501 C C . GLY A 1 56 ? -19.639 0.414 -0.817 1.00 0.57 56 GLY S C 8
ATOM 7502 O O . GLY A 1 56 ? -19.397 -0.784 -0.671 1.00 1.13 56 GLY S O 8
ATOM 7506 N N . SER A 1 57 ? -18.977 1.377 -0.180 1.00 0.80 57 SER S N 8
ATOM 7507 C CA . SER A 1 57 ? -17.893 1.088 0.755 1.00 0.68 57 SER S CA 8
ATOM 7508 C C . SER A 1 57 ? -18.297 0.008 1.757 1.00 0.76 57 SER S C 8
ATOM 7509 O O . SER A 1 57 ? -19.103 0.250 2.656 1.00 0.82 57 SER S O 8
ATOM 7517 N N . SER A 1 58 ? -17.726 -1.184 1.592 1.00 0.85 58 SER S N 8
ATOM 7518 C CA . SER A 1 58 ? -18.022 -2.311 2.473 1.00 0.98 58 SER S CA 8
ATOM 7519 C C . SER A 1 58 ? -16.898 -3.349 2.432 1.00 1.08 58 SER S C 8
ATOM 7520 O O . SER A 1 58 ? -15.741 -3.010 2.180 1.00 1.95 58 SER S O 8
ATOM 7528 N N . SER A 1 59 ? -17.248 -4.610 2.690 1.00 0.60 59 SER S N 8
ATOM 7529 C CA . SER A 1 59 ? -16.279 -5.707 2.687 1.00 0.54 59 SER S CA 8
ATOM 7530 C C . SER A 1 59 ? -15.254 -5.541 3.811 1.00 0.53 59 SER S C 8
ATOM 7531 O O . SER A 1 59 ? -15.585 -5.724 4.983 1.00 1.08 59 SER S O 8
ATOM 7539 N N . ARG A 1 60 ? -14.013 -5.193 3.464 1.00 0.55 60 ARG S N 8
ATOM 7540 C CA . ARG A 1 60 ? -12.977 -5.009 4.476 1.00 0.52 60 ARG S CA 8
ATOM 7541 C C . ARG A 1 60 ? -13.077 -3.616 5.096 1.00 0.59 60 ARG S C 8
ATOM 7542 O O . ARG A 1 60 ? -12.063 -2.978 5.383 1.00 0.68 60 ARG S O 8
ATOM 7563 N N . ALA A 1 61 ? -14.308 -3.152 5.296 1.00 0.72 61 ALA S N 8
ATOM 7564 C CA . ALA A 1 61 ? -14.552 -1.833 5.870 1.00 0.88 61 ALA S CA 8
ATOM 7565 C C . ALA A 1 61 ? -13.957 -1.714 7.271 1.00 0.92 61 ALA S C 8
ATOM 7566 O O . ALA A 1 61 ? -13.735 -0.609 7.765 1.00 1.10 61 ALA S O 8
ATOM 7573 N N . SER A 1 62 ? -13.702 -2.855 7.905 1.00 0.88 62 SER S N 8
ATOM 7574 C CA . SER A 1 62 ? -13.133 -2.871 9.249 1.00 1.06 62 SER S CA 8
ATOM 7575 C C . SER A 1 62 ? -11.688 -2.382 9.235 1.00 0.99 62 SER S C 8
ATOM 7576 O O . SER A 1 62 ? -11.055 -2.256 10.284 1.00 1.29 62 SER S O 8
ATOM 7584 N N . SER A 1 63 ? -11.173 -2.107 8.041 1.00 0.78 63 SER S N 8
ATOM 7585 C CA . SER A 1 63 ? -9.805 -1.630 7.886 1.00 0.87 63 SER S CA 8
ATOM 7586 C C . SER A 1 63 ? -9.694 -0.151 8.246 1.00 0.93 63 SER S C 8
ATOM 7587 O O . SER A 1 63 ? -10.698 0.508 8.519 1.00 1.60 63 SER S O 8
ATOM 7595 N N . TYR A 1 64 ? -8.468 0.362 8.245 1.00 1.02 64 TYR S N 8
ATOM 7596 C CA . TYR A 1 64 ? -8.220 1.764 8.565 1.00 1.51 64 TYR S CA 8
ATOM 7597 C C . TYR A 1 64 ? -6.826 2.180 8.104 1.00 1.25 64 TYR S C 8
ATOM 7598 O O . TYR A 1 64 ? -6.037 2.716 8.882 1.00 1.60 64 TYR S O 8
ATOM 7616 N N . THR A 1 65 ? -6.525 1.927 6.835 1.00 1.00 65 THR S N 8
ATOM 7617 C CA . THR A 1 65 ? -5.223 2.275 6.281 1.00 1.00 65 THR S CA 8
ATOM 7618 C C . THR A 1 65 ? -5.300 3.529 5.418 1.00 0.95 65 THR S C 8
ATOM 7619 O O . THR A 1 65 ? -4.681 4.547 5.729 1.00 1.07 65 THR S O 8
ATOM 7630 N N . LEU A 1 66 ? -6.062 3.453 4.330 1.00 0.99 66 LEU S N 8
ATOM 7631 C CA . LEU A 1 66 ? -6.215 4.587 3.425 1.00 1.19 66 LEU S CA 8
ATOM 7632 C C . LEU A 1 66 ? -6.968 5.727 4.102 1.00 1.54 66 LEU S C 8
ATOM 7633 O O . LEU A 1 66 ? -6.659 6.900 3.890 1.00 1.83 66 LEU S O 8
ATOM 7649 N N . GLU A 1 67 ? -7.960 5.375 4.915 1.00 1.62 67 GLU S N 8
ATOM 7650 C CA . GLU A 1 67 ? -8.752 6.373 5.628 1.00 1.99 67 GLU S CA 8
ATOM 7651 C C . GLU A 1 67 ? -7.885 7.148 6.616 1.00 1.93 67 GLU S C 8
ATOM 7652 O O . GLU A 1 67 ? -7.702 6.661 7.751 1.00 1.77 67 GLU S O 8
ATOM 7665 N N . MET A 1 1 ? -10.908 2.716 3.460 1.00 1.42 1 MET S N 9
ATOM 7666 C CA . MET A 1 1 ? -11.343 2.051 2.205 1.00 0.86 1 MET S CA 9
ATOM 7667 C C . MET A 1 1 ? -12.197 0.831 2.494 1.00 0.68 1 MET S C 9
ATOM 7668 O O . MET A 1 1 ? -12.554 0.569 3.643 1.00 0.80 1 MET S O 9
ATOM 7684 N N . ASP A 1 2 ? -12.525 0.087 1.448 1.00 0.50 2 ASP S N 9
ATOM 7685 C CA . ASP A 1 2 ? -13.377 -1.079 1.591 1.00 0.55 2 ASP S CA 9
ATOM 7686 C C . ASP A 1 2 ? -12.614 -2.398 1.435 1.00 0.36 2 ASP S C 9
ATOM 7687 O O . ASP A 1 2 ? -11.819 -2.762 2.295 1.00 0.43 2 ASP S O 9
ATOM 7696 N N . GLN A 1 3 ? -12.861 -3.099 0.329 1.00 0.47 3 GLN S N 9
ATOM 7697 C CA . GLN A 1 3 ? -12.246 -4.401 0.068 1.00 0.32 3 GLN S CA 9
ATOM 7698 C C . GLN A 1 3 ? -10.826 -4.280 -0.448 1.00 0.20 3 GLN S C 9
ATOM 7699 O O . GLN A 1 3 ? -10.074 -5.266 -0.473 1.00 0.16 3 GLN S O 9
ATOM 7713 N N . GLU A 1 4 ? -10.438 -3.085 -0.855 1.00 0.22 4 GLU S N 9
ATOM 7714 C CA . GLU A 1 4 ? -9.122 -2.930 -1.422 1.00 0.23 4 GLU S CA 9
ATOM 7715 C C . GLU A 1 4 ? -8.027 -3.147 -0.398 1.00 0.21 4 GLU S C 9
ATOM 7716 O O . GLU A 1 4 ? -6.918 -3.521 -0.761 1.00 0.27 4 GLU S O 9
ATOM 7728 N N . THR A 1 5 ? -8.304 -2.926 0.878 1.00 0.17 5 THR S N 9
ATOM 7729 C CA . THR A 1 5 ? -7.267 -3.123 1.870 1.00 0.20 5 THR S CA 9
ATOM 7730 C C . THR A 1 5 ? -6.777 -4.559 1.840 1.00 0.20 5 THR S C 9
ATOM 7731 O O . THR A 1 5 ? -5.615 -4.818 1.532 1.00 0.22 5 THR S O 9
ATOM 7742 N N . ARG A 1 6 ? -7.662 -5.496 2.159 1.00 0.19 6 ARG S N 9
ATOM 7743 C CA . ARG A 1 6 ? -7.286 -6.900 2.157 1.00 0.20 6 ARG S CA 9
ATOM 7744 C C . ARG A 1 6 ? -6.488 -7.298 0.925 1.00 0.17 6 ARG S C 9
ATOM 7745 O O . ARG A 1 6 ? -5.304 -7.614 1.037 1.00 0.17 6 ARG S O 9
ATOM 7766 N N . ASP A 1 7 ? -7.095 -7.237 -0.255 1.00 0.17 7 ASP S N 9
ATOM 7767 C CA . ASP A 1 7 ? -6.409 -7.666 -1.476 1.00 0.18 7 ASP S CA 9
ATOM 7768 C C . ASP A 1 7 ? -5.294 -6.733 -1.947 1.00 0.16 7 ASP S C 9
ATOM 7769 O O . ASP A 1 7 ? -4.208 -7.197 -2.284 1.00 0.16 7 ASP S O 9
ATOM 7778 N N . GLN A 1 8 ? -5.547 -5.434 -1.977 1.00 0.17 8 GLN S N 9
ATOM 7779 C CA . GLN A 1 8 ? -4.540 -4.494 -2.463 1.00 0.18 8 GLN S CA 9
ATOM 7780 C C . GLN A 1 8 ? -3.532 -4.116 -1.384 1.00 0.17 8 GLN S C 9
ATOM 7781 O O . GLN A 1 8 ? -2.340 -4.353 -1.542 1.00 0.17 8 GLN S O 9
ATOM 7795 N N . MET A 1 9 ? -4.000 -3.526 -0.292 1.00 0.18 9 MET S N 9
ATOM 7796 C CA . MET A 1 9 ? -3.098 -3.112 0.778 1.00 0.20 9 MET S CA 9
ATOM 7797 C C . MET A 1 9 ? -2.130 -4.232 1.163 1.00 0.19 9 MET S C 9
ATOM 7798 O O . MET A 1 9 ? -0.926 -4.006 1.234 1.00 0.20 9 MET S O 9
ATOM 7812 N N . LYS A 1 10 ? -2.640 -5.439 1.408 1.00 0.19 10 LYS S N 9
ATOM 7813 C CA . LYS A 1 10 ? -1.776 -6.553 1.793 1.00 0.21 10 LYS S CA 9
ATOM 7814 C C . LYS A 1 10 ? -0.849 -6.992 0.658 1.00 0.19 10 LYS S C 9
ATOM 7815 O O . LYS A 1 10 ? 0.330 -7.262 0.886 1.00 0.21 10 LYS S O 9
ATOM 7834 N N . ASN A 1 11 ? -1.380 -7.063 -0.558 1.00 0.16 11 ASN S N 9
ATOM 7835 C CA . ASN A 1 11 ? -0.589 -7.504 -1.708 1.00 0.17 11 ASN S CA 9
ATOM 7836 C C . ASN A 1 11 ? 0.241 -6.373 -2.311 1.00 0.15 11 ASN S C 9
ATOM 7837 O O . ASN A 1 11 ? 1.467 -6.459 -2.351 1.00 0.15 11 ASN S O 9
ATOM 7848 N N . ALA A 1 12 ? -0.420 -5.326 -2.799 1.00 0.16 12 ALA S N 9
ATOM 7849 C CA . ALA A 1 12 ? 0.282 -4.190 -3.392 1.00 0.17 12 ALA S CA 9
ATOM 7850 C C . ALA A 1 12 ? 1.464 -3.781 -2.527 1.00 0.15 12 ALA S C 9
ATOM 7851 O O . ALA A 1 12 ? 2.594 -3.680 -3.008 1.00 0.16 12 ALA S O 9
ATOM 7858 N N . ALA A 1 13 ? 1.197 -3.544 -1.247 1.00 0.15 13 ALA S N 9
ATOM 7859 C CA . ALA A 1 13 ? 2.258 -3.179 -0.321 1.00 0.15 13 ALA S CA 9
ATOM 7860 C C . ALA A 1 13 ? 3.359 -4.224 -0.389 1.00 0.13 13 ALA S C 9
ATOM 7861 O O . ALA A 1 13 ? 4.530 -3.894 -0.567 1.00 0.12 13 ALA S O 9
ATOM 7868 N N . ALA A 1 14 ? 2.969 -5.485 -0.205 1.00 0.14 14 ALA S N 9
ATOM 7869 C CA . ALA A 1 14 ? 3.900 -6.604 -0.285 1.00 0.15 14 ALA S CA 9
ATOM 7870 C C . ALA A 1 14 ? 4.892 -6.449 -1.437 1.00 0.13 14 ALA S C 9
ATOM 7871 O O . ALA A 1 14 ? 6.104 -6.481 -1.222 1.00 0.14 14 ALA S O 9
ATOM 7878 N N . GLU A 1 15 ? 4.386 -6.275 -2.660 1.00 0.14 15 GLU S N 9
ATOM 7879 C CA . GLU A 1 15 ? 5.228 -6.133 -3.845 1.00 0.14 15 GLU S CA 9
ATOM 7880 C C . GLU A 1 15 ? 6.056 -4.852 -3.840 1.00 0.12 15 GLU S C 9
ATOM 7881 O O . GLU A 1 15 ? 7.054 -4.754 -4.553 1.00 0.13 15 GLU S O 9
ATOM 7893 N N . ALA A 1 16 ? 5.658 -3.875 -3.031 1.00 0.11 16 ALA S N 9
ATOM 7894 C CA . ALA A 1 16 ? 6.372 -2.604 -3.002 1.00 0.12 16 ALA S CA 9
ATOM 7895 C C . ALA A 1 16 ? 7.536 -2.713 -2.037 1.00 0.10 16 ALA S C 9
ATOM 7896 O O . ALA A 1 16 ? 8.583 -2.090 -2.215 1.00 0.11 16 ALA S O 9
ATOM 7903 N N . LYS A 1 17 ? 7.325 -3.523 -1.011 1.00 0.09 17 LYS S N 9
ATOM 7904 C CA . LYS A 1 17 ? 8.339 -3.759 -0.002 1.00 0.08 17 LYS S CA 9
ATOM 7905 C C . LYS A 1 17 ? 9.376 -4.747 -0.524 1.00 0.09 17 LYS S C 9
ATOM 7906 O O . LYS A 1 17 ? 10.556 -4.666 -0.207 1.00 0.10 17 LYS S O 9
ATOM 7925 N N . ASP A 1 18 ? 8.928 -5.680 -1.339 1.00 0.09 18 ASP S N 9
ATOM 7926 C CA . ASP A 1 18 ? 9.828 -6.673 -1.896 1.00 0.10 18 ASP S CA 9
ATOM 7927 C C . ASP A 1 18 ? 10.633 -6.074 -3.040 1.00 0.11 18 ASP S C 9
ATOM 7928 O O . ASP A 1 18 ? 11.793 -6.398 -3.232 1.00 0.13 18 ASP S O 9
ATOM 7937 N N . ASN A 1 19 ? 10.044 -5.103 -3.712 1.00 0.11 19 ASN S N 9
ATOM 7938 C CA . ASN A 1 19 ? 10.718 -4.521 -4.865 1.00 0.13 19 ASN S CA 9
ATOM 7939 C C . ASN A 1 19 ? 11.645 -3.383 -4.452 1.00 0.13 19 ASN S C 9
ATOM 7940 O O . ASN A 1 19 ? 12.886 -3.516 -4.469 1.00 0.14 19 ASN S O 9
ATOM 7951 N N . VAL A 1 20 ? 11.038 -2.313 -3.957 1.00 0.12 20 VAL S N 9
ATOM 7952 C CA . VAL A 1 20 ? 11.789 -1.142 -3.564 1.00 0.13 20 VAL S CA 9
ATOM 7953 C C . VAL A 1 20 ? 12.338 -1.268 -2.165 1.00 0.12 20 VAL S C 9
ATOM 7954 O O . VAL A 1 20 ? 13.406 -0.751 -1.884 1.00 0.12 20 VAL S O 9
ATOM 7961 N N . HIS A 1 21 ? 11.648 -1.980 -1.285 1.00 0.11 21 HIS S N 9
ATOM 7962 C CA . HIS A 1 21 ? 12.143 -2.085 0.069 1.00 0.11 21 HIS S CA 9
ATOM 7963 C C . HIS A 1 21 ? 13.188 -3.175 0.156 1.00 0.11 21 HIS S C 9
ATOM 7964 O O . HIS A 1 21 ? 14.104 -3.072 0.970 1.00 0.12 21 HIS S O 9
ATOM 7979 N N . ASP A 1 22 ? 13.085 -4.233 -0.670 1.00 0.12 22 ASP S N 9
ATOM 7980 C CA . ASP A 1 22 ? 14.103 -5.252 -0.601 1.00 0.14 22 ASP S CA 9
ATOM 7981 C C . ASP A 1 22 ? 15.435 -4.589 -0.857 1.00 0.14 22 ASP S C 9
ATOM 7982 O O . ASP A 1 22 ? 16.312 -4.624 0.011 1.00 0.15 22 ASP S O 9
ATOM 7991 N N . LYS A 1 23 ? 15.617 -3.974 -2.037 1.00 0.14 23 LYS S N 9
ATOM 7992 C CA . LYS A 1 23 ? 16.859 -3.261 -2.296 1.00 0.16 23 LYS S CA 9
ATOM 7993 C C . LYS A 1 23 ? 17.187 -2.239 -1.216 1.00 0.12 23 LYS S C 9
ATOM 7994 O O . LYS A 1 23 ? 18.348 -2.095 -0.836 1.00 0.14 23 LYS S O 9
ATOM 8013 N N . ILE A 1 24 ? 16.179 -1.523 -0.719 1.00 0.09 24 ILE S N 9
ATOM 8014 C CA . ILE A 1 24 ? 16.415 -0.495 0.283 1.00 0.08 24 ILE S CA 9
ATOM 8015 C C . ILE A 1 24 ? 16.987 -1.042 1.588 1.00 0.09 24 ILE S C 9
ATOM 8016 O O . ILE A 1 24 ? 18.129 -0.741 1.921 1.00 0.10 24 ILE S O 9
ATOM 8027 N N . GLN A 1 25 ? 16.206 -1.840 2.321 1.00 0.10 25 GLN S N 9
ATOM 8028 C CA . GLN A 1 25 ? 16.678 -2.384 3.596 1.00 0.13 25 GLN S CA 9
ATOM 8029 C C . GLN A 1 25 ? 18.165 -2.691 3.494 1.00 0.14 25 GLN S C 9
ATOM 8030 O O . GLN A 1 25 ? 18.982 -2.228 4.290 1.00 0.15 25 GLN S O 9
ATOM 8044 N N . GLU A 1 26 ? 18.478 -3.488 2.499 1.00 0.14 26 GLU S N 9
ATOM 8045 C CA . GLU A 1 26 ? 19.858 -3.853 2.230 1.00 0.16 26 GLU S CA 9
ATOM 8046 C C . GLU A 1 26 ? 20.749 -2.603 2.095 1.00 0.15 26 GLU S C 9
ATOM 8047 O O . GLU A 1 26 ? 21.651 -2.385 2.904 1.00 0.17 26 GLU S O 9
ATOM 8059 N N . LEU A 1 27 ? 20.486 -1.795 1.067 1.00 0.14 27 LEU S N 9
ATOM 8060 C CA . LEU A 1 27 ? 21.278 -0.584 0.782 1.00 0.14 27 LEU S CA 9
ATOM 8061 C C . LEU A 1 27 ? 20.756 0.737 1.378 1.00 0.12 27 LEU S C 9
ATOM 8062 O O . LEU A 1 27 ? 21.431 1.401 2.165 1.00 0.13 27 LEU S O 9
ATOM 8078 N N . LYS A 1 28 ? 19.539 1.082 0.972 1.00 0.11 28 LYS S N 9
ATOM 8079 C CA . LYS A 1 28 ? 18.876 2.367 1.266 1.00 0.11 28 LYS S CA 9
ATOM 8080 C C . LYS A 1 28 ? 18.172 2.495 2.621 1.00 0.12 28 LYS S C 9
ATOM 8081 O O . LYS A 1 28 ? 17.702 3.584 2.947 1.00 0.14 28 LYS S O 9
ATOM 8100 N N . ASP A 1 29 ? 18.056 1.414 3.378 1.00 0.12 29 ASP S N 9
ATOM 8101 C CA . ASP A 1 29 ? 17.275 1.406 4.628 1.00 0.14 29 ASP S CA 9
ATOM 8102 C C . ASP A 1 29 ? 17.301 2.714 5.436 1.00 0.17 29 ASP S C 9
ATOM 8103 O O . ASP A 1 29 ? 16.391 2.945 6.233 1.00 0.19 29 ASP S O 9
ATOM 8112 N N . ASP A 1 30 ? 18.302 3.569 5.261 1.00 0.18 30 ASP S N 9
ATOM 8113 C CA . ASP A 1 30 ? 18.329 4.816 6.029 1.00 0.21 30 ASP S CA 9
ATOM 8114 C C . ASP A 1 30 ? 17.573 5.950 5.316 1.00 0.22 30 ASP S C 9
ATOM 8115 O O . ASP A 1 30 ? 16.474 6.332 5.715 1.00 0.23 30 ASP S O 9
ATOM 8124 N N . VAL A 1 31 ? 18.195 6.477 4.262 1.00 0.21 31 VAL S N 9
ATOM 8125 C CA . VAL A 1 31 ? 17.606 7.567 3.468 1.00 0.23 31 VAL S CA 9
ATOM 8126 C C . VAL A 1 31 ? 16.709 7.076 2.331 1.00 0.21 31 VAL S C 9
ATOM 8127 O O . VAL A 1 31 ? 15.525 7.412 2.258 1.00 0.23 31 VAL S O 9
ATOM 8134 N N . GLY A 1 32 ? 17.300 6.292 1.458 1.00 0.19 32 GLY S N 9
ATOM 8135 C CA . GLY A 1 32 ? 16.580 5.756 0.313 1.00 0.18 32 GLY S CA 9
ATOM 8136 C C . GLY A 1 32 ? 15.315 5.015 0.720 1.00 0.17 32 GLY S C 9
ATOM 8137 O O . GLY A 1 32 ? 14.445 4.748 -0.109 1.00 0.18 32 GLY S O 9
ATOM 8141 N N . ASN A 1 33 ? 15.233 4.683 2.005 1.00 0.18 33 ASN S N 9
ATOM 8142 C CA . ASN A 1 33 ? 14.091 3.956 2.564 1.00 0.19 33 ASN S CA 9
ATOM 8143 C C . ASN A 1 33 ? 12.746 4.604 2.273 1.00 0.23 33 ASN S C 9
ATOM 8144 O O . ASN A 1 33 ? 11.706 4.044 2.620 1.00 0.26 33 ASN S O 9
ATOM 8155 N N . LYS A 1 34 ? 12.746 5.766 1.648 1.00 0.25 34 LYS S N 9
ATOM 8156 C CA . LYS A 1 34 ? 11.494 6.420 1.323 1.00 0.30 34 LYS S CA 9
ATOM 8157 C C . LYS A 1 34 ? 10.965 5.880 0.000 1.00 0.28 34 LYS S C 9
ATOM 8158 O O . LYS A 1 34 ? 9.768 5.640 -0.151 1.00 0.43 34 LYS S O 9
ATOM 8177 N N . ALA A 1 35 ? 11.885 5.667 -0.940 1.00 0.19 35 ALA S N 9
ATOM 8178 C CA . ALA A 1 35 ? 11.555 5.158 -2.268 1.00 0.19 35 ALA S CA 9
ATOM 8179 C C . ALA A 1 35 ? 10.481 4.074 -2.223 1.00 0.16 35 ALA S C 9
ATOM 8180 O O . ALA A 1 35 ? 9.634 4.003 -3.114 1.00 0.18 35 ALA S O 9
ATOM 8187 N N . ALA A 1 36 ? 10.507 3.226 -1.195 1.00 0.12 36 ALA S N 9
ATOM 8188 C CA . ALA A 1 36 ? 9.501 2.177 -1.072 1.00 0.13 36 ALA S CA 9
ATOM 8189 C C . ALA A 1 36 ? 8.147 2.818 -0.811 1.00 0.21 36 ALA S C 9
ATOM 8190 O O . ALA A 1 36 ? 7.226 2.706 -1.624 1.00 0.59 36 ALA S O 9
ATOM 8197 N N . GLU A 1 37 ? 8.028 3.477 0.341 1.00 0.32 37 GLU S N 9
ATOM 8198 C CA . GLU A 1 37 ? 6.809 4.188 0.708 1.00 0.32 37 GLU S CA 9
ATOM 8199 C C . GLU A 1 37 ? 6.263 5.020 -0.451 1.00 0.23 37 GLU S C 9
ATOM 8200 O O . GLU A 1 37 ? 5.084 5.373 -0.463 1.00 0.21 37 GLU S O 9
ATOM 8212 N N . VAL A 1 38 ? 7.116 5.335 -1.424 1.00 0.25 38 VAL S N 9
ATOM 8213 C CA . VAL A 1 38 ? 6.692 6.124 -2.573 1.00 0.25 38 VAL S CA 9
ATOM 8214 C C . VAL A 1 38 ? 5.786 5.293 -3.471 1.00 0.21 38 VAL S C 9
ATOM 8215 O O . VAL A 1 38 ? 4.691 5.726 -3.838 1.00 0.18 38 VAL S O 9
ATOM 8222 N N . ARG A 1 39 ? 6.263 4.107 -3.844 1.00 0.25 39 ARG S N 9
ATOM 8223 C CA . ARG A 1 39 ? 5.484 3.204 -4.681 1.00 0.30 39 ARG S CA 9
ATOM 8224 C C . ARG A 1 39 ? 4.082 3.026 -4.108 1.00 0.31 39 ARG S C 9
ATOM 8225 O O . ARG A 1 39 ? 3.109 2.881 -4.849 1.00 0.37 39 ARG S O 9
ATOM 8246 N N . ASP A 1 40 ? 3.983 3.051 -2.781 1.00 0.31 40 ASP S N 9
ATOM 8247 C CA . ASP A 1 40 ? 2.701 2.887 -2.107 1.00 0.37 40 ASP S CA 9
ATOM 8248 C C . ASP A 1 40 ? 1.865 4.162 -2.188 1.00 0.32 40 ASP S C 9
ATOM 8249 O O . ASP A 1 40 ? 0.638 4.112 -2.135 1.00 0.39 40 ASP S O 9
ATOM 8258 N N . ALA A 1 41 ? 2.536 5.302 -2.314 1.00 0.24 41 ALA S N 9
ATOM 8259 C CA . ALA A 1 41 ? 1.853 6.587 -2.397 1.00 0.24 41 ALA S CA 9
ATOM 8260 C C . ALA A 1 41 ? 0.900 6.630 -3.587 1.00 0.25 41 ALA S C 9
ATOM 8261 O O . ALA A 1 41 ? -0.281 6.947 -3.438 1.00 0.28 41 ALA S O 9
ATOM 8268 N N . VAL A 1 42 ? 1.420 6.311 -4.768 1.00 0.25 42 VAL S N 9
ATOM 8269 C CA . VAL A 1 42 ? 0.614 6.314 -5.987 1.00 0.29 42 VAL S CA 9
ATOM 8270 C C . VAL A 1 42 ? -0.482 5.254 -5.935 1.00 0.29 42 VAL S C 9
ATOM 8271 O O . VAL A 1 42 ? -1.647 5.529 -6.232 1.00 0.29 42 VAL S O 9
ATOM 8278 N N . SER A 1 43 ? -0.094 4.045 -5.557 1.00 0.30 43 SER S N 9
ATOM 8279 C CA . SER A 1 43 ? -1.033 2.933 -5.459 1.00 0.32 43 SER S CA 9
ATOM 8280 C C . SER A 1 43 ? -2.219 3.313 -4.576 1.00 0.28 43 SER S C 9
ATOM 8281 O O . SER A 1 43 ? -3.375 3.209 -4.985 1.00 0.27 43 SER S O 9
ATOM 8289 N N . SER A 1 44 ? -1.909 3.745 -3.358 1.00 0.27 44 SER S N 9
ATOM 8290 C CA . SER A 1 44 ? -2.928 4.156 -2.393 1.00 0.25 44 SER S CA 9
ATOM 8291 C C . SER A 1 44 ? -3.902 5.165 -3.001 1.00 0.22 44 SER S C 9
ATOM 8292 O O . SER A 1 44 ? -5.098 5.130 -2.713 1.00 0.21 44 SER S O 9
ATOM 8300 N N . THR A 1 45 ? -3.390 6.065 -3.838 1.00 0.22 45 THR S N 9
ATOM 8301 C CA . THR A 1 45 ? -4.232 7.073 -4.477 1.00 0.22 45 THR S CA 9
ATOM 8302 C C . THR A 1 45 ? -5.344 6.402 -5.276 1.00 0.21 45 THR S C 9
ATOM 8303 O O . THR A 1 45 ? -6.482 6.875 -5.308 1.00 0.19 45 THR S O 9
ATOM 8314 N N . VAL A 1 46 ? -4.998 5.285 -5.901 1.00 0.24 46 VAL S N 9
ATOM 8315 C CA . VAL A 1 46 ? -5.955 4.523 -6.690 1.00 0.25 46 VAL S CA 9
ATOM 8316 C C . VAL A 1 46 ? -6.881 3.746 -5.764 1.00 0.23 46 VAL S C 9
ATOM 8317 O O . VAL A 1 46 ? -8.087 3.980 -5.734 1.00 0.21 46 VAL S O 9
ATOM 8324 N N . GLU A 1 47 ? -6.289 2.814 -5.019 1.00 0.24 47 GLU S N 9
ATOM 8325 C CA . GLU A 1 47 ? -7.012 1.994 -4.049 1.00 0.25 47 GLU S CA 9
ATOM 8326 C C . GLU A 1 47 ? -8.040 2.800 -3.248 1.00 0.19 47 GLU S C 9
ATOM 8327 O O . GLU A 1 47 ? -9.010 2.242 -2.733 1.00 0.18 47 GLU S O 9
ATOM 8339 N N . SER A 1 48 ? -7.867 4.114 -3.197 1.00 0.17 48 SER S N 9
ATOM 8340 C CA . SER A 1 48 ? -8.768 4.957 -2.420 1.00 0.16 48 SER S CA 9
ATOM 8341 C C . SER A 1 48 ? -9.995 5.356 -3.230 1.00 0.17 48 SER S C 9
ATOM 8342 O O . SER A 1 48 ? -11.126 5.053 -2.851 1.00 0.19 48 SER S O 9
ATOM 8350 N N . ILE A 1 49 ? -9.763 6.034 -4.346 1.00 0.18 49 ILE S N 9
ATOM 8351 C CA . ILE A 1 49 ? -10.852 6.477 -5.208 1.00 0.23 49 ILE S CA 9
ATOM 8352 C C . ILE A 1 49 ? -11.631 5.305 -5.782 1.00 0.21 49 ILE S C 9
ATOM 8353 O O . ILE A 1 49 ? -12.750 5.467 -6.267 1.00 0.25 49 ILE S O 9
ATOM 8364 N N . LYS A 1 50 ? -11.031 4.129 -5.761 1.00 0.19 50 LYS S N 9
ATOM 8365 C CA . LYS A 1 50 ? -11.682 2.961 -6.316 1.00 0.22 50 LYS S CA 9
ATOM 8366 C C . LYS A 1 50 ? -12.679 2.318 -5.351 1.00 0.20 50 LYS S C 9
ATOM 8367 O O . LYS A 1 50 ? -13.862 2.225 -5.670 1.00 0.21 50 LYS S O 9
ATOM 8386 N N . ASP A 1 51 ? -12.219 1.867 -4.180 1.00 0.19 51 ASP S N 9
ATOM 8387 C CA . ASP A 1 51 ? -13.102 1.193 -3.231 1.00 0.24 51 ASP S CA 9
ATOM 8388 C C . ASP A 1 51 ? -13.853 2.124 -2.281 1.00 0.24 51 ASP S C 9
ATOM 8389 O O . ASP A 1 51 ? -15.020 1.881 -1.978 1.00 0.29 51 ASP S O 9
ATOM 8398 N N . LYS A 1 52 ? -13.204 3.167 -1.792 1.00 0.23 52 LYS S N 9
ATOM 8399 C CA . LYS A 1 52 ? -13.871 4.073 -0.864 1.00 0.31 52 LYS S CA 9
ATOM 8400 C C . LYS A 1 52 ? -14.769 5.041 -1.617 1.00 0.29 52 LYS S C 9
ATOM 8401 O O . LYS A 1 52 ? -15.871 5.357 -1.168 1.00 0.31 52 LYS S O 9
ATOM 8420 N N . LEU A 1 53 ? -14.295 5.511 -2.764 1.00 0.27 53 LEU S N 9
ATOM 8421 C CA . LEU A 1 53 ? -15.079 6.407 -3.598 1.00 0.30 53 LEU S CA 9
ATOM 8422 C C . LEU A 1 53 ? -16.043 5.588 -4.417 1.00 0.28 53 LEU S C 9
ATOM 8423 O O . LEU A 1 53 ? -16.908 6.118 -5.114 1.00 0.33 53 LEU S O 9
ATOM 8439 N N . SER A 1 54 ? -15.861 4.280 -4.324 1.00 0.24 54 SER S N 9
ATOM 8440 C CA . SER A 1 54 ? -16.674 3.339 -5.061 1.00 0.27 54 SER S CA 9
ATOM 8441 C C . SER A 1 54 ? -18.151 3.723 -5.027 1.00 0.32 54 SER S C 9
ATOM 8442 O O . SER A 1 54 ? -18.868 3.554 -6.014 1.00 0.41 54 SER S O 9
ATOM 8450 N N . GLY A 1 55 ? -18.600 4.239 -3.887 1.00 0.30 55 GLY S N 9
ATOM 8451 C CA . GLY A 1 55 ? -19.988 4.641 -3.748 1.00 0.35 55 GLY S CA 9
ATOM 8452 C C . GLY A 1 55 ? -20.775 3.711 -2.847 1.00 0.43 55 GLY S C 9
ATOM 8453 O O . GLY A 1 55 ? -21.936 3.977 -2.533 1.00 0.52 55 GLY S O 9
ATOM 8457 N N . GLY A 1 56 ? -20.143 2.619 -2.428 1.00 0.55 56 GLY S N 9
ATOM 8458 C CA . GLY A 1 56 ? -20.809 1.663 -1.564 1.00 0.73 56 GLY S CA 9
ATOM 8459 C C . GLY A 1 56 ? -19.935 1.212 -0.412 1.00 0.57 56 GLY S C 9
ATOM 8460 O O . GLY A 1 56 ? -20.290 1.400 0.753 1.00 1.13 56 GLY S O 9
ATOM 8464 N N . SER A 1 57 ? -18.791 0.617 -0.738 1.00 0.80 57 SER S N 9
ATOM 8465 C CA . SER A 1 57 ? -17.860 0.132 0.277 1.00 0.68 57 SER S CA 9
ATOM 8466 C C . SER A 1 57 ? -18.549 -0.847 1.225 1.00 0.76 57 SER S C 9
ATOM 8467 O O . SER A 1 57 ? -19.052 -0.457 2.278 1.00 0.82 57 SER S O 9
ATOM 8475 N N . SER A 1 58 ? -18.565 -2.124 0.843 1.00 0.85 58 SER S N 9
ATOM 8476 C CA . SER A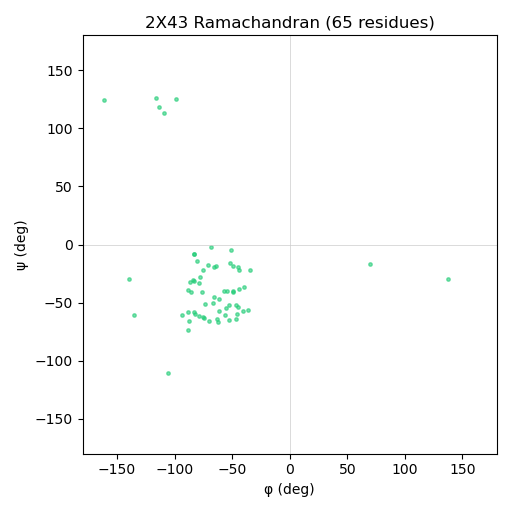 1 58 ? -19.196 -3.156 1.659 1.00 0.98 58 SER S CA 9
ATOM 8477 C C . SER A 1 58 ? -18.478 -4.497 1.512 1.00 1.08 58 SER S C 9
ATOM 8478 O O . SER A 1 58 ? -18.909 -5.362 0.750 1.00 1.95 58 SER S O 9
ATOM 8486 N N . SER A 1 59 ? -17.384 -4.661 2.252 1.00 0.60 59 SER S N 9
ATOM 8487 C CA . SER A 1 59 ? -16.606 -5.897 2.212 1.00 0.54 59 SER S CA 9
ATOM 8488 C C . SER A 1 59 ? -15.544 -5.905 3.308 1.00 0.53 59 SER S C 9
ATOM 8489 O O . SER A 1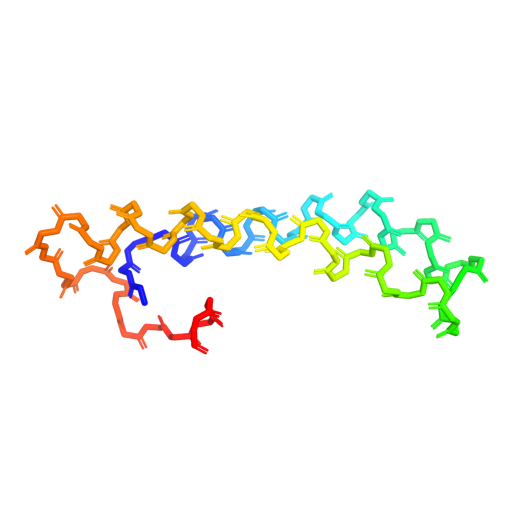 59 ? -15.763 -6.446 4.393 1.00 1.08 59 SER S O 9
ATOM 8497 N N . ARG A 1 60 ? -14.395 -5.302 3.019 1.00 0.55 60 ARG S N 9
ATOM 8498 C CA . ARG A 1 60 ? -13.305 -5.236 3.975 1.00 0.52 60 ARG S CA 9
ATOM 8499 C C . ARG A 1 60 ? -13.227 -3.843 4.598 1.00 0.59 60 ARG S C 9
ATOM 8500 O O . ARG A 1 60 ? -12.180 -3.417 5.086 1.00 0.68 60 ARG S O 9
ATOM 8521 N N . ALA A 1 61 ? -14.352 -3.136 4.578 1.00 0.72 61 ALA S N 9
ATOM 8522 C CA . ALA A 1 61 ? -14.424 -1.784 5.126 1.00 0.88 61 ALA S CA 9
ATOM 8523 C C . ALA A 1 61 ? -14.342 -1.789 6.652 1.00 0.92 61 ALA S C 9
ATOM 8524 O O . ALA A 1 61 ? -14.597 -0.772 7.296 1.00 1.10 61 ALA S O 9
ATOM 8531 N N . SER A 1 62 ? -13.987 -2.938 7.225 1.00 0.88 62 SER S N 9
ATOM 8532 C CA . SER A 1 62 ? -13.875 -3.068 8.674 1.00 1.06 62 SER S CA 9
ATOM 8533 C C . SER A 1 62 ? -12.899 -2.045 9.244 1.00 0.99 62 SER S C 9
ATOM 8534 O O . SER A 1 62 ? -13.292 -1.144 9.985 1.00 1.29 62 SER S O 9
ATOM 8542 N N . SER A 1 63 ? -11.623 -2.191 8.892 1.00 0.78 63 SER S N 9
ATOM 8543 C CA . SER A 1 63 ? -10.588 -1.280 9.369 1.00 0.87 63 SER S CA 9
ATOM 8544 C C . SER A 1 63 ? -9.257 -1.562 8.681 1.00 0.93 63 SER S C 9
ATOM 8545 O O . SER A 1 63 ? -9.171 -2.421 7.803 1.00 1.60 63 SER S O 9
ATOM 8553 N N . TYR A 1 64 ? -8.221 -0.831 9.090 1.00 1.02 64 TYR S N 9
ATOM 8554 C CA . TYR A 1 64 ? -6.887 -0.995 8.521 1.00 1.51 64 TYR S CA 9
ATOM 8555 C C . TYR A 1 64 ? -6.906 -0.791 7.012 1.00 1.25 64 TYR S C 9
ATOM 8556 O O . TYR A 1 64 ? -7.116 -1.737 6.254 1.00 1.60 64 TYR S O 9
ATOM 8574 N N . THR A 1 65 ? -6.689 0.443 6.581 1.00 1.00 65 THR S N 9
ATOM 8575 C CA . THR A 1 65 ? -6.679 0.752 5.161 1.00 1.00 65 THR S CA 9
ATOM 8576 C C . THR A 1 65 ? -5.603 1.773 4.823 1.00 0.95 65 THR S C 9
ATOM 8577 O O . THR A 1 65 ? -4.741 2.079 5.647 1.00 1.07 65 THR S O 9
ATOM 8588 N N . LEU A 1 66 ? -5.657 2.295 3.602 1.00 0.99 66 LEU S N 9
ATOM 8589 C CA . LEU A 1 66 ? -4.691 3.288 3.152 1.00 1.19 66 LEU S CA 9
ATOM 8590 C C . LEU A 1 66 ? -4.690 4.490 4.089 1.00 1.54 66 LEU S C 9
ATOM 8591 O O . LEU A 1 66 ? -3.664 5.143 4.283 1.00 1.83 66 LEU S O 9
ATOM 8607 N N . GLU A 1 67 ? -5.851 4.770 4.673 1.00 1.62 67 GLU S N 9
ATOM 8608 C CA . GLU A 1 67 ? -5.994 5.893 5.594 1.00 1.99 67 GLU S CA 9
ATOM 8609 C C . GLU A 1 67 ? -6.027 5.411 7.041 1.00 1.93 67 GLU S C 9
ATOM 8610 O O . GLU A 1 67 ? -4.949 5.360 7.671 1.00 1.77 67 GLU S O 9
ATOM 8623 N N . MET A 1 1 ? -12.153 3.419 3.216 1.00 1.42 1 MET S N 10
ATOM 8624 C CA . MET A 1 1 ? -12.038 2.270 2.282 1.00 0.86 1 MET S CA 10
ATOM 8625 C C . MET A 1 1 ? -12.389 0.959 2.971 1.00 0.68 1 MET S C 10
ATOM 8626 O O . MET A 1 1 ? -12.746 0.938 4.149 1.00 0.80 1 MET S O 10
ATOM 8642 N N . ASP A 1 2 ? -12.281 -0.133 2.223 1.00 0.50 2 ASP S N 10
ATOM 8643 C CA . ASP A 1 2 ? -12.610 -1.451 2.744 1.00 0.55 2 ASP S CA 10
ATOM 8644 C C . ASP A 1 2 ? -11.823 -2.574 2.049 1.00 0.36 2 ASP S C 10
ATOM 8645 O O . ASP A 1 2 ? -10.606 -2.507 1.922 1.00 0.43 2 ASP S O 10
ATOM 8654 N N . GLN A 1 3 ? -12.551 -3.622 1.664 1.00 0.47 3 GLN S N 10
ATOM 8655 C CA . GLN A 1 3 ? -11.998 -4.802 0.988 1.00 0.32 3 GLN S CA 10
ATOM 8656 C C . GLN A 1 3 ? -10.805 -4.548 0.066 1.00 0.20 3 GLN S C 10
ATOM 8657 O O . GLN A 1 3 ? -9.968 -5.445 -0.090 1.00 0.16 3 GLN S O 10
ATOM 8671 N N . GLU A 1 4 ? -10.683 -3.379 -0.550 1.00 0.22 4 GLU S N 10
ATOM 8672 C CA . GLU A 1 4 ? -9.539 -3.180 -1.429 1.00 0.23 4 GLU S CA 10
ATOM 8673 C C . GLU A 1 4 ? -8.254 -3.323 -0.636 1.00 0.21 4 GLU S C 10
ATOM 8674 O O . GLU A 1 4 ? -7.238 -3.775 -1.155 1.00 0.27 4 GLU S O 10
ATOM 8686 N N . THR A 1 5 ? -8.309 -2.921 0.619 1.00 0.17 5 THR S N 10
ATOM 8687 C CA . THR A 1 5 ? -7.168 -3.052 1.500 1.00 0.20 5 THR S CA 10
ATOM 8688 C C . THR A 1 5 ? -6.657 -4.485 1.459 1.00 0.20 5 THR S C 10
ATOM 8689 O O . THR A 1 5 ? -5.517 -4.743 1.078 1.00 0.22 5 THR S O 10
ATOM 8700 N N . ARG A 1 6 ? -7.521 -5.418 1.848 1.00 0.19 6 ARG S N 10
ATOM 8701 C CA . ARG A 1 6 ? -7.174 -6.827 1.867 1.00 0.20 6 ARG S CA 10
ATOM 8702 C C . ARG A 1 6 ? -6.364 -7.252 0.652 1.00 0.17 6 ARG S C 10
ATOM 8703 O O . ARG A 1 6 ? -5.183 -7.570 0.779 1.00 0.17 6 ARG S O 10
ATOM 8724 N N . ASP A 1 7 ? -6.961 -7.206 -0.533 1.00 0.17 7 ASP S N 10
ATOM 8725 C CA . ASP A 1 7 ? -6.273 -7.657 -1.744 1.00 0.18 7 ASP S CA 10
ATOM 8726 C C . ASP A 1 7 ? -5.202 -6.698 -2.242 1.00 0.16 7 ASP S C 10
ATOM 8727 O O . ASP A 1 7 ? -4.090 -7.116 -2.548 1.00 0.16 7 ASP S O 10
ATOM 8736 N N . GLN A 1 8 ? -5.529 -5.420 -2.323 1.00 0.17 8 GLN S N 10
ATOM 8737 C CA . GLN A 1 8 ? -4.583 -4.435 -2.830 1.00 0.18 8 GLN S CA 10
ATOM 8738 C C . GLN A 1 8 ? -3.570 -4.013 -1.773 1.00 0.17 8 GLN S C 10
ATOM 8739 O O . GLN A 1 8 ? -2.376 -4.255 -1.925 1.00 0.17 8 GLN S O 10
ATOM 8753 N N . MET A 1 9 ? -4.043 -3.378 -0.706 1.00 0.18 9 MET S N 10
ATOM 8754 C CA . MET A 1 9 ? -3.140 -2.914 0.346 1.00 0.20 9 MET S CA 10
ATOM 8755 C C . MET A 1 9 ? -2.155 -3.998 0.785 1.00 0.19 9 MET S C 10
ATOM 8756 O O . MET A 1 9 ? -0.966 -3.725 0.916 1.00 0.20 9 MET S O 10
ATOM 8770 N N . LYS A 1 10 ? -2.628 -5.224 1.012 1.00 0.19 10 LYS S N 10
ATOM 8771 C CA . LYS A 1 10 ? -1.734 -6.293 1.451 1.00 0.21 10 LYS S CA 10
ATOM 8772 C C . LYS A 1 10 ? -0.800 -6.759 0.337 1.00 0.19 10 LYS S C 10
ATOM 8773 O O . LYS A 1 10 ? 0.389 -6.974 0.571 1.00 0.21 10 LYS S O 10
ATOM 8792 N N . ASN A 1 11 ? -1.334 -6.915 -0.870 1.00 0.16 11 ASN S N 10
ATOM 8793 C CA . ASN A 1 11 ? -0.530 -7.382 -1.998 1.00 0.17 11 ASN S CA 10
ATOM 8794 C C . ASN A 1 11 ? 0.333 -6.270 -2.583 1.00 0.15 11 ASN S C 10
ATOM 8795 O O . ASN A 1 11 ? 1.556 -6.369 -2.575 1.00 0.15 11 ASN S O 10
ATOM 8806 N N . ALA A 1 12 ? -0.300 -5.222 -3.104 1.00 0.16 12 ALA S N 10
ATOM 8807 C CA . ALA A 1 12 ? 0.439 -4.104 -3.685 1.00 0.17 12 ALA S CA 10
ATOM 8808 C C . ALA A 1 12 ? 1.581 -3.688 -2.773 1.00 0.15 12 ALA S C 10
ATOM 8809 O O . ALA A 1 12 ? 2.732 -3.613 -3.204 1.00 0.16 12 ALA S O 10
ATOM 8816 N N . ALA A 1 13 ? 1.258 -3.412 -1.515 1.00 0.15 13 ALA S N 10
ATOM 8817 C CA . ALA A 1 13 ? 2.281 -3.038 -0.552 1.00 0.15 13 ALA S CA 10
ATOM 8818 C C . ALA A 1 13 ? 3.370 -4.095 -0.557 1.00 0.13 13 ALA S C 10
ATOM 8819 O O . ALA A 1 13 ? 4.553 -3.782 -0.675 1.00 0.12 13 ALA S O 10
ATOM 8826 N N . ALA A 1 14 ? 2.954 -5.350 -0.390 1.00 0.14 14 ALA S N 10
ATOM 8827 C CA . ALA A 1 14 ? 3.875 -6.478 -0.419 1.00 0.15 14 ALA S CA 10
ATOM 8828 C C . ALA A 1 14 ? 4.872 -6.370 -1.571 1.00 0.13 14 ALA S C 10
ATOM 8829 O O . ALA A 1 14 ? 6.075 -6.526 -1.363 1.00 0.14 14 ALA S O 10
ATOM 8836 N N . GLU A 1 15 ? 4.385 -6.109 -2.789 1.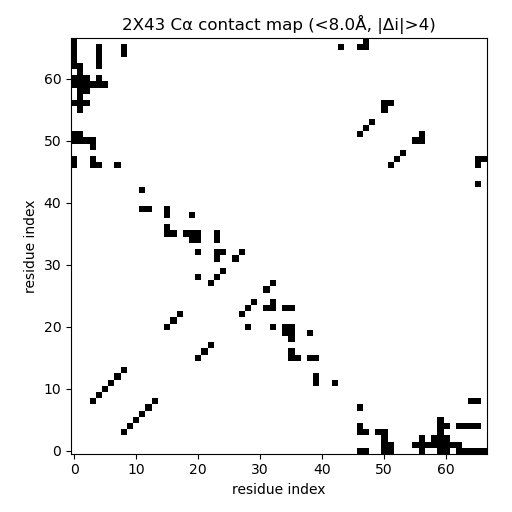00 0.14 15 GLU S N 10
ATOM 8837 C CA . GLU A 1 15 ? 5.242 -5.997 -3.965 1.00 0.14 15 GLU S CA 10
ATOM 8838 C C . GLU A 1 15 ? 6.145 -4.768 -3.915 1.00 0.12 15 GLU S C 10
ATOM 8839 O O . GLU A 1 15 ? 7.169 -4.719 -4.594 1.00 0.13 15 GLU S O 10
ATOM 8851 N N . ALA A 1 16 ? 5.778 -3.786 -3.103 1.00 0.11 16 ALA S N 10
ATOM 8852 C CA . ALA A 1 16 ? 6.556 -2.556 -3.023 1.00 0.12 16 ALA S CA 10
ATOM 8853 C C . ALA A 1 16 ? 7.665 -2.730 -2.007 1.00 0.10 16 ALA S C 10
ATOM 8854 O O . ALA A 1 16 ? 8.743 -2.147 -2.120 1.00 0.11 16 ALA S O 10
ATOM 8861 N N . LYS A 1 17 ? 7.368 -3.548 -1.011 1.00 0.09 17 LYS S N 10
ATOM 8862 C CA . LYS A 1 17 ? 8.317 -3.836 0.045 1.00 0.08 17 LYS S CA 10
ATOM 8863 C C . LYS A 1 17 ? 9.351 -4.847 -0.431 1.00 0.09 17 LYS S C 10
ATOM 8864 O O . LYS A 1 17 ? 10.526 -4.769 -0.090 1.00 0.10 17 LYS S O 10
ATOM 8883 N N . ASP A 1 18 ? 8.911 -5.779 -1.253 1.00 0.09 18 ASP S N 10
ATOM 8884 C CA . ASP A 1 18 ? 9.804 -6.806 -1.761 1.00 0.10 18 ASP S CA 10
ATOM 8885 C C . ASP A 1 18 ? 10.648 -6.263 -2.906 1.00 0.11 18 ASP S C 10
ATOM 8886 O O . ASP A 1 18 ? 11.806 -6.613 -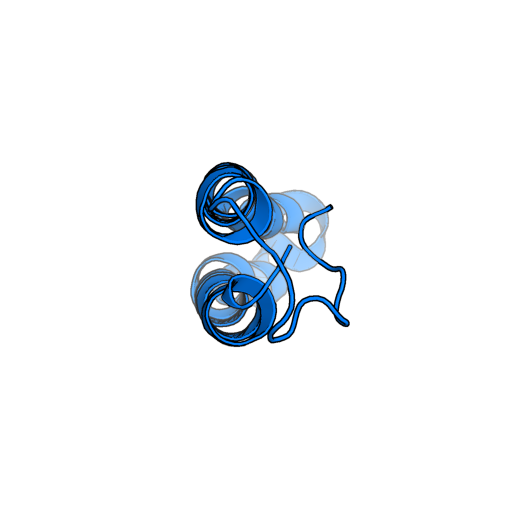3.057 1.00 0.13 18 ASP S O 10
ATOM 8895 N N . ASN A 1 19 ? 10.095 -5.307 -3.627 1.00 0.11 19 ASN S N 10
ATOM 8896 C CA . ASN A 1 19 ? 10.812 -4.780 -4.783 1.00 0.13 19 ASN S CA 10
ATOM 8897 C C . ASN A 1 19 ? 11.747 -3.642 -4.391 1.00 0.13 19 ASN S C 10
ATOM 8898 O O . ASN A 1 19 ? 12.986 -3.797 -4.360 1.00 0.14 19 ASN S O 10
ATOM 8909 N N . VAL A 1 20 ? 11.143 -2.544 -3.966 1.00 0.12 20 VAL S N 10
ATOM 8910 C CA . VAL A 1 20 ? 11.901 -1.369 -3.605 1.00 0.13 20 VAL S CA 10
ATOM 8911 C C . VAL A 1 20 ? 12.408 -1.437 -2.186 1.00 0.12 20 VAL S C 10
ATOM 8912 O O . VAL A 1 20 ? 13.475 -0.915 -1.896 1.00 0.12 20 VAL S O 10
ATOM 8919 N N . HIS A 1 21 ? 11.685 -2.101 -1.291 1.00 0.11 21 HIS S N 10
ATOM 8920 C CA . HIS A 1 21 ? 12.145 -2.154 0.075 1.00 0.11 21 HIS S CA 10
ATOM 8921 C C . HIS A 1 21 ? 13.170 -3.254 0.227 1.00 0.11 21 HIS S C 10
ATOM 8922 O O . HIS A 1 21 ? 14.075 -3.128 1.047 1.00 0.12 21 HIS S O 10
ATOM 8937 N N . ASP A 1 22 ? 13.061 -4.345 -0.556 1.00 0.12 22 ASP S N 10
ATOM 8938 C CA . ASP A 1 22 ? 14.059 -5.375 -0.423 1.00 0.14 22 ASP S CA 10
ATOM 8939 C C . ASP A 1 22 ? 15.409 -4.736 -0.639 1.00 0.14 22 ASP S C 10
ATOM 8940 O O . ASP A 1 22 ? 16.249 -4.763 0.267 1.00 0.15 22 ASP S O 10
ATOM 8949 N N . LYS A 1 23 ? 15.653 -4.144 -1.819 1.00 0.14 23 LYS S N 10
ATOM 8950 C CA . LYS A 1 23 ? 16.921 -3.461 -2.029 1.00 0.16 23 LYS S CA 10
ATOM 8951 C C . LYS A 1 23 ? 17.185 -2.358 -1.008 1.00 0.12 23 LYS S C 10
ATOM 8952 O O . LYS A 1 23 ? 18.315 -2.216 -0.548 1.00 0.14 23 LYS S O 10
ATOM 8971 N N . ILE A 1 24 ? 16.168 -1.571 -0.647 1.00 0.09 24 ILE S N 10
ATOM 8972 C CA . ILE A 1 24 ? 16.373 -0.483 0.301 1.00 0.08 24 ILE S CA 10
ATOM 8973 C C . ILE A 1 24 ? 16.891 -0.968 1.653 1.00 0.09 24 ILE S C 10
ATOM 8974 O O . ILE A 1 24 ? 18.019 -0.657 2.020 1.00 0.10 24 ILE S O 10
ATOM 8985 N N . GLN A 1 25 ? 16.071 -1.726 2.389 1.00 0.10 25 GLN S N 10
ATOM 8986 C CA . GLN A 1 25 ? 16.482 -2.219 3.706 1.00 0.13 25 GLN S CA 10
ATOM 8987 C C . GLN A 1 25 ? 17.969 -2.539 3.683 1.00 0.14 25 GLN S C 10
ATOM 8988 O O . GLN A 1 25 ? 18.750 -2.064 4.508 1.00 0.15 25 GLN S O 10
ATOM 9002 N N . GLU A 1 26 ? 18.323 -3.362 2.724 1.00 0.14 26 GLU S N 10
ATOM 9003 C CA . GLU A 1 26 ? 19.710 -3.745 2.532 1.00 0.16 26 GLU S CA 10
ATOM 9004 C C . GLU A 1 26 ? 20.612 -2.504 2.385 1.00 0.15 26 GLU S C 10
ATOM 9005 O O . GLU A 1 26 ? 21.473 -2.249 3.226 1.00 0.17 26 GLU S O 10
ATOM 9017 N N . LEU A 1 27 ? 20.401 -1.741 1.311 1.00 0.14 27 LEU S N 10
ATOM 9018 C CA . LEU A 1 27 ? 21.207 -0.545 1.012 1.00 0.14 27 LEU S CA 10
ATOM 9019 C C . LEU A 1 27 ? 20.659 0.801 1.527 1.00 0.12 27 LEU S C 10
ATOM 9020 O O . LEU A 1 27 ? 21.296 1.497 2.317 1.00 0.13 27 LEU S O 10
ATOM 9036 N N . LYS A 1 28 ? 19.462 1.130 1.052 1.00 0.11 28 LYS S N 10
ATOM 9037 C CA . LYS A 1 28 ? 18.792 2.426 1.264 1.00 0.11 28 LYS S CA 10
ATOM 9038 C C . LYS A 1 28 ? 18.034 2.625 2.582 1.00 0.12 28 LYS S C 10
ATOM 9039 O O . LYS A 1 28 ? 17.566 3.735 2.837 1.00 0.14 28 LYS S O 10
ATOM 9058 N N . ASP A 1 29 ? 17.865 1.581 3.379 1.00 0.12 29 ASP S N 10
ATOM 9059 C CA . ASP A 1 29 ? 17.037 1.641 4.598 1.00 0.14 29 ASP S CA 10
ATOM 9060 C C . ASP A 1 29 ? 17.050 2.984 5.350 1.00 0.17 29 ASP S C 10
ATOM 9061 O O . ASP A 1 29 ? 16.129 3.246 6.124 1.00 0.19 29 ASP S O 10
ATOM 9070 N N . ASP A 1 30 ? 18.052 3.836 5.154 1.00 0.18 30 ASP S N 10
ATOM 9071 C CA . ASP A 1 30 ? 18.063 5.118 5.860 1.00 0.21 30 ASP S CA 10
ATOM 9072 C C . ASP A 1 30 ? 17.325 6.216 5.070 1.00 0.22 30 ASP S C 10
ATOM 9073 O O . ASP A 1 30 ? 16.218 6.623 5.419 1.00 0.23 30 ASP S O 10
ATOM 9082 N N . VAL A 1 31 ? 17.975 6.675 4.002 1.00 0.21 31 VAL S N 10
ATOM 9083 C CA . VAL A 1 31 ? 17.419 7.721 3.129 1.00 0.23 31 VAL S CA 10
ATOM 9084 C C . VAL A 1 31 ? 16.540 7.170 2.003 1.00 0.21 31 VAL S C 10
ATOM 9085 O O . VAL A 1 31 ? 15.372 7.536 1.871 1.00 0.23 31 VAL S O 10
ATOM 9092 N N . GLY A 1 32 ? 17.124 6.300 1.200 1.00 0.19 32 GLY S N 10
ATOM 9093 C CA . GLY A 1 32 ? 16.409 5.709 0.079 1.00 0.18 32 GLY S CA 10
ATOM 9094 C C . GLY A 1 32 ? 15.125 5.022 0.509 1.00 0.17 32 GLY S C 10
ATOM 9095 O O . GLY A 1 32 ? 14.278 4.697 -0.319 1.00 0.18 32 GLY S O 10
ATOM 9099 N N . ASN A 1 33 ? 15.003 4.793 1.811 1.00 0.18 33 ASN S N 10
ATOM 9100 C CA . ASN A 1 33 ? 13.840 4.124 2.395 1.00 0.19 33 ASN S CA 10
ATOM 9101 C C . ASN A 1 33 ? 12.506 4.714 1.948 1.00 0.23 33 ASN S C 10
ATOM 9102 O O . ASN A 1 33 ? 11.458 4.119 2.198 1.00 0.26 33 ASN S O 10
ATOM 9113 N N . LYS A 1 34 ? 12.522 5.868 1.295 1.00 0.25 34 LYS S N 10
ATOM 9114 C CA . LYS A 1 34 ? 11.277 6.467 0.835 1.00 0.30 34 LYS S CA 10
ATOM 9115 C C . LYS A 1 34 ? 10.868 5.895 -0.512 1.00 0.28 34 LYS S C 10
ATOM 9116 O O . LYS A 1 34 ? 9.687 5.833 -0.826 1.00 0.43 34 LYS S O 10
ATOM 9135 N N . ALA A 1 35 ? 11.850 5.491 -1.304 1.00 0.19 35 ALA S N 10
ATOM 9136 C CA . ALA A 1 35 ? 11.587 4.922 -2.619 1.00 0.19 35 ALA S CA 10
ATOM 9137 C C . ALA A 1 35 ? 10.519 3.826 -2.558 1.00 0.16 35 ALA S C 10
ATOM 9138 O O . ALA A 1 35 ? 9.678 3.724 -3.451 1.00 0.18 35 ALA S O 10
ATOM 9145 N N . ALA A 1 36 ? 10.547 3.014 -1.501 1.00 0.12 36 ALA S N 10
ATOM 9146 C CA . ALA A 1 36 ? 9.569 1.938 -1.335 1.00 0.13 36 ALA S CA 10
ATOM 9147 C C . ALA A 1 36 ? 8.266 2.505 -0.788 1.00 0.21 36 ALA S C 10
ATOM 9148 O O . ALA A 1 36 ? 7.183 1.944 -0.979 1.00 0.59 36 ALA S O 10
ATOM 9155 N N . GLU A 1 37 ? 8.386 3.657 -0.146 1.00 0.32 37 GLU S N 10
ATOM 9156 C CA . GLU A 1 37 ? 7.240 4.318 0.449 1.00 0.32 37 GLU S CA 10
ATOM 9157 C C . GLU A 1 37 ? 6.541 5.157 -0.606 1.00 0.23 37 GLU S C 10
ATOM 9158 O O . GLU A 1 37 ? 5.365 5.496 -0.474 1.00 0.21 37 GLU S O 10
ATOM 9170 N N . VAL A 1 38 ? 7.285 5.495 -1.657 1.00 0.25 38 VAL S N 10
ATOM 9171 C CA . VAL A 1 38 ? 6.739 6.265 -2.755 1.00 0.25 38 VAL S CA 10
ATOM 9172 C C . VAL A 1 38 ? 5.781 5.377 -3.528 1.00 0.21 38 VAL S C 10
ATOM 9173 O O . VAL A 1 38 ? 4.662 5.772 -3.855 1.00 0.18 38 VAL S O 10
ATOM 9180 N N . ARG A 1 39 ? 6.251 4.165 -3.820 1.00 0.25 39 ARG S N 10
ATOM 9181 C CA . ARG A 1 39 ? 5.441 3.179 -4.513 1.00 0.30 39 ARG S CA 10
ATOM 9182 C C . ARG A 1 39 ? 4.220 2.888 -3.659 1.00 0.31 39 ARG S C 10
ATOM 9183 O O . ARG A 1 39 ? 3.144 2.556 -4.158 1.00 0.37 39 ARG S O 10
ATOM 9204 N N . ASP A 1 40 ? 4.395 3.068 -2.357 1.00 0.31 40 ASP S N 10
ATOM 9205 C CA . ASP A 1 40 ? 3.331 2.824 -1.405 1.00 0.37 40 ASP S CA 10
ATOM 9206 C C . ASP A 1 40 ? 2.312 3.960 -1.449 1.00 0.32 40 ASP S C 10
ATOM 9207 O O . ASP A 1 40 ? 1.150 3.785 -1.081 1.00 0.39 40 ASP S O 10
ATOM 9216 N N . ALA A 1 41 ? 2.765 5.123 -1.910 1.00 0.24 41 ALA S N 10
ATOM 9217 C CA . ALA A 1 41 ? 1.913 6.304 -2.008 1.00 0.24 41 ALA S CA 10
ATOM 9218 C C . ALA A 1 41 ? 0.957 6.208 -3.193 1.00 0.25 41 ALA S C 10
ATOM 9219 O O . ALA A 1 41 ? -0.260 6.291 -3.030 1.00 0.28 41 ALA S O 10
ATOM 9226 N N . VAL A 1 42 ? 1.522 6.038 -4.387 1.00 0.25 42 VAL S N 10
ATOM 9227 C CA . VAL A 1 42 ? 0.731 5.935 -5.611 1.00 0.29 42 VAL S CA 10
ATOM 9228 C C . VAL A 1 42 ? -0.370 4.890 -5.482 1.00 0.29 42 VAL S C 10
ATOM 9229 O O . VAL A 1 42 ? -1.522 5.138 -5.841 1.00 0.29 42 VAL S O 10
ATOM 9236 N N . SER A 1 43 ? -0.006 3.722 -4.972 1.00 0.30 43 SER S N 10
ATOM 9237 C CA . SER A 1 43 ? -0.960 2.637 -4.789 1.00 0.32 43 SER S CA 10
ATOM 9238 C C . SER A 1 43 ? -2.150 3.119 -3.964 1.00 0.28 43 SER S C 10
ATOM 9239 O O . SER A 1 43 ? -3.299 3.032 -4.397 1.00 0.27 43 SER S O 10
ATOM 9247 N N . SER A 1 44 ? -1.853 3.616 -2.769 1.00 0.27 44 SER S N 10
ATOM 9248 C CA . SER A 1 44 ? -2.874 4.139 -1.863 1.00 0.25 44 SER S CA 10
ATOM 9249 C C . SER A 1 44 ? -3.831 5.090 -2.584 1.00 0.22 44 SER S C 10
ATOM 9250 O O . SER A 1 44 ? -5.035 5.078 -2.328 1.00 0.21 44 SER S O 10
ATOM 9258 N N . THR A 1 45 ? -3.290 5.914 -3.480 1.00 0.22 45 THR S N 10
ATOM 9259 C CA . THR A 1 45 ? -4.104 6.865 -4.232 1.00 0.22 45 THR S CA 10
ATOM 9260 C C . THR A 1 45 ? -5.205 6.143 -5.001 1.00 0.21 45 THR S C 10
ATOM 9261 O O . THR A 1 45 ? -6.333 6.628 -5.105 1.00 0.19 45 THR S O 10
ATOM 9272 N N . VAL A 1 46 ? -4.864 4.971 -5.525 1.00 0.24 46 VAL S N 10
ATOM 9273 C CA . VAL A 1 46 ? -5.810 4.158 -6.279 1.00 0.25 46 VAL S CA 10
ATOM 9274 C C . VAL A 1 46 ? -6.766 3.448 -5.325 1.00 0.23 46 VAL S C 10
ATOM 9275 O O . VAL A 1 46 ? -7.975 3.669 -5.358 1.00 0.21 46 VAL S O 10
ATOM 9282 N N . GLU A 1 47 ? -6.196 2.583 -4.492 1.00 0.24 47 GLU S N 10
ATOM 9283 C CA . GLU A 1 47 ? -6.951 1.832 -3.490 1.00 0.25 47 GLU S CA 10
ATOM 9284 C C . GLU A 1 47 ? -8.035 2.680 -2.820 1.00 0.19 47 GLU S C 10
ATOM 9285 O O . GLU A 1 47 ? -9.042 2.152 -2.343 1.00 0.18 47 GLU S O 10
ATOM 9297 N N . SER A 1 48 ? -7.867 3.994 -2.831 1.00 0.17 48 SER S N 10
ATOM 9298 C CA . SER A 1 48 ? -8.836 4.863 -2.183 1.00 0.16 48 SER S CA 10
ATOM 9299 C C . SER A 1 48 ? -9.978 5.230 -3.123 1.00 0.17 48 SER S C 10
ATOM 9300 O O . SER A 1 48 ? -11.134 4.929 -2.846 1.00 0.19 48 SER S O 10
ATOM 9308 N N . ILE A 1 49 ? -9.653 5.876 -4.239 1.00 0.18 49 ILE S N 10
ATOM 9309 C CA . ILE A 1 49 ? -10.675 6.275 -5.201 1.00 0.23 49 ILE S CA 10
ATOM 9310 C C . ILE A 1 49 ? -11.469 5.081 -5.689 1.00 0.21 49 ILE S C 10
ATOM 9311 O O . ILE A 1 49 ? -12.568 5.227 -6.221 1.00 0.25 49 ILE S O 10
ATOM 9322 N N . LYS A 1 50 ? -10.907 3.896 -5.534 1.00 0.19 50 LYS S N 10
ATOM 9323 C CA . LYS A 1 50 ? -11.589 2.707 -5.985 1.00 0.22 50 LYS S CA 10
ATOM 9324 C C . LYS A 1 50 ? -12.679 2.274 -5.005 1.00 0.20 50 LYS S C 10
ATOM 9325 O O . LYS A 1 50 ? -13.846 2.222 -5.382 1.00 0.21 50 LYS S O 10
ATOM 9344 N N . ASP A 1 51 ? -12.319 1.960 -3.755 1.00 0.19 51 ASP S N 10
ATOM 9345 C CA . ASP A 1 51 ? -13.319 1.526 -2.781 1.00 0.24 51 ASP S CA 10
ATOM 9346 C C . ASP A 1 51 ? -13.984 2.692 -2.047 1.00 0.24 51 ASP S C 10
ATOM 9347 O O . ASP A 1 51 ? -15.178 2.642 -1.759 1.00 0.29 51 ASP S O 10
ATOM 9356 N N . LYS A 1 52 ? -13.220 3.733 -1.739 1.00 0.23 52 LYS S N 10
ATOM 9357 C CA . LYS A 1 52 ? -13.777 4.886 -1.032 1.00 0.31 52 LYS S CA 10
ATOM 9358 C C . LYS A 1 52 ? -14.726 5.651 -1.935 1.00 0.29 52 LYS S C 10
ATOM 9359 O O . LYS A 1 52 ? -15.847 5.979 -1.545 1.00 0.31 52 LYS S O 10
ATOM 9378 N N . LEU A 1 53 ? -14.270 5.932 -3.149 1.00 0.27 53 LEU S N 10
ATOM 9379 C CA . LEU A 1 53 ? -15.073 6.654 -4.120 1.00 0.30 53 LEU S CA 10
ATOM 9380 C C . LEU A 1 53 ? -16.053 5.711 -4.792 1.00 0.28 53 LEU S C 10
ATOM 9381 O O . LEU A 1 53 ? -16.906 6.129 -5.574 1.00 0.33 53 LEU S O 10
ATOM 9397 N N . SER A 1 54 ? -15.905 4.432 -4.477 1.00 0.24 54 SER S N 10
ATOM 9398 C CA . SER A 1 54 ? -16.761 3.394 -5.034 1.00 0.27 54 SER S CA 10
ATOM 9399 C C . SER A 1 54 ? -18.230 3.805 -5.000 1.00 0.32 54 SER S C 10
ATOM 9400 O O . SER A 1 54 ? -18.934 3.719 -6.007 1.00 0.41 54 SER S O 10
ATOM 9408 N N . GLY A 1 55 ? -18.682 4.253 -3.834 1.00 0.30 55 GLY S N 10
ATOM 9409 C CA . GLY A 1 55 ? -20.065 4.666 -3.678 1.00 0.35 55 GLY S CA 10
ATOM 9410 C C . GLY A 1 55 ? -20.756 3.937 -2.544 1.00 0.43 55 GLY S C 10
ATOM 9411 O O . GLY A 1 55 ? -21.798 4.376 -2.055 1.00 0.52 55 GLY S O 10
ATOM 9415 N N . GLY A 1 56 ? -20.171 2.818 -2.123 1.00 0.55 56 GLY S N 10
ATOM 9416 C CA . GLY A 1 56 ? -20.741 2.037 -1.041 1.00 0.73 56 GLY S CA 10
ATOM 9417 C C . GLY A 1 56 ? -19.686 1.277 -0.262 1.00 0.57 56 GLY S C 10
ATOM 9418 O O . GLY A 1 56 ? -19.800 0.066 -0.065 1.00 1.13 56 GLY S O 10
ATOM 9422 N N . SER A 1 57 ? -18.655 1.990 0.181 1.00 0.80 57 SER S N 10
ATOM 9423 C CA . SER A 1 57 ? -17.567 1.382 0.941 1.00 0.68 57 SER S CA 10
ATOM 9424 C C . SER A 1 57 ? -18.063 0.875 2.293 1.00 0.76 57 SER S C 10
ATOM 9425 O O . SER A 1 57 ? -18.505 1.658 3.134 1.00 0.82 57 SER S O 10
ATOM 9433 N N . SER A 1 58 ? -17.983 -0.439 2.497 1.00 0.85 58 SER S N 10
ATOM 9434 C CA . SER A 1 58 ? -18.424 -1.046 3.750 1.00 0.98 58 SER S CA 10
ATOM 9435 C C . SER A 1 58 ? -18.038 -2.522 3.821 1.00 1.08 58 SER S C 10
ATOM 9436 O O . SER A 1 58 ? -18.540 -3.262 4.667 1.00 1.95 58 SER S O 10
ATOM 9444 N N . SER A 1 59 ? -17.145 -2.948 2.931 1.00 0.60 59 SER S N 10
ATOM 9445 C CA . SER A 1 59 ? -16.699 -4.338 2.906 1.00 0.54 59 SER S CA 10
ATOM 9446 C C . SER A 1 59 ? -15.742 -4.622 4.064 1.00 0.53 59 SER S C 10
ATOM 9447 O O . SER A 1 59 ? -16.184 -4.875 5.184 1.00 1.08 59 SER S O 10
ATOM 9455 N N . ARG A 1 60 ? -14.435 -4.586 3.798 1.00 0.55 60 ARG S N 10
ATOM 9456 C CA . ARG A 1 60 ? -13.447 -4.820 4.846 1.00 0.52 60 ARG S CA 10
ATOM 9457 C C . ARG A 1 60 ? -13.365 -3.605 5.763 1.00 0.59 60 ARG S C 10
ATOM 9458 O O . ARG A 1 60 ? -12.410 -2.829 5.700 1.00 0.68 60 ARG S O 10
ATOM 9479 N N . ALA A 1 61 ? -14.372 -3.437 6.610 1.00 0.72 61 ALA S N 10
ATOM 9480 C CA . ALA A 1 61 ? -14.413 -2.304 7.523 1.00 0.88 61 ALA S CA 10
ATOM 9481 C C . ALA A 1 61 ? -13.388 -2.459 8.643 1.00 0.92 61 ALA S C 10
ATOM 9482 O O . ALA A 1 61 ? -13.182 -1.544 9.440 1.00 1.10 61 ALA S O 10
ATOM 9489 N N . SER A 1 62 ? -12.748 -3.624 8.696 1.00 0.88 62 SER S N 10
ATOM 9490 C CA . SER A 1 62 ? -11.747 -3.900 9.720 1.00 1.06 62 SER S CA 10
ATOM 9491 C C . SER A 1 62 ? -10.370 -3.407 9.286 1.00 0.99 62 SER S C 10
ATOM 9492 O O . SER A 1 62 ? -9.397 -3.519 10.032 1.00 1.29 62 SER S O 10
ATOM 9500 N N . SER A 1 63 ? -10.296 -2.861 8.075 1.00 0.78 63 SER S N 10
ATOM 9501 C CA . SER A 1 63 ? -9.037 -2.350 7.538 1.00 0.87 63 SER S CA 10
ATOM 9502 C C . SER A 1 63 ? -8.423 -1.310 8.472 1.00 0.93 63 SER S C 10
ATOM 9503 O O . SER A 1 63 ? -8.995 -0.241 8.687 1.00 1.60 63 SER S O 10
ATOM 9511 N N . TYR A 1 64 ? -7.257 -1.633 9.025 1.00 1.02 64 TYR S N 10
ATOM 9512 C CA . TYR A 1 64 ? -6.564 -0.724 9.931 1.00 1.51 64 TYR S CA 10
ATOM 9513 C C . TYR A 1 64 ? -5.460 0.034 9.199 1.00 1.25 64 TYR S C 10
ATOM 9514 O O . TYR A 1 64 ? -4.505 0.510 9.815 1.00 1.60 64 TYR S O 10
ATOM 9532 N N . THR A 1 65 ? -5.599 0.143 7.880 1.00 1.00 65 THR S N 10
ATOM 9533 C CA . THR A 1 65 ? -4.616 0.843 7.061 1.00 1.00 65 THR S CA 10
ATOM 9534 C C . THR A 1 65 ? -5.269 1.953 6.244 1.00 0.95 65 THR S C 10
ATOM 9535 O O . THR A 1 65 ? -4.977 3.133 6.438 1.00 1.07 65 THR S O 10
ATOM 9546 N N . LEU A 1 66 ? -6.154 1.564 5.331 1.00 0.99 66 LEU S N 10
ATOM 9547 C CA . LEU A 1 66 ? -6.849 2.523 4.483 1.00 1.19 66 LEU S CA 10
ATOM 9548 C C . LEU A 1 66 ? -8.026 3.150 5.223 1.00 1.54 66 LEU S C 10
ATOM 9549 O O . LEU A 1 66 ? -8.187 4.372 5.232 1.00 1.83 66 LEU S O 10
ATOM 9565 N N . GLU A 1 67 ? -8.847 2.309 5.843 1.00 1.62 67 GLU S N 10
ATOM 9566 C CA . GLU A 1 67 ? -10.009 2.782 6.588 1.00 1.99 67 GLU S CA 10
ATOM 9567 C C . GLU A 1 67 ? -9.591 3.352 7.941 1.00 1.93 67 GLU S C 10
ATOM 9568 O O . GLU A 1 67 ? -9.371 4.579 8.021 1.00 1.77 67 GLU S O 10
#

B-factor: mean 0.81, std 0.81, range [0.08, 6.37]

Nearest PDB structures (foldseek):
  2x43-assembly1_S  TM=9.996E-01  e=2.907E-08  Leishmania major
  2x43-assembly1_S  TM=9.971E-01  e=1.471E-08  Leishmania major
  2x43-assembly1_S  TM=9.991E-01  e=4.206E-09  Leishmania major
  2x43-assembly1_S  TM=9.869E-01  e=4.716E-08  Leishmania major
  2x43-assembly1_S  TM=1.015E+00  e=1.994E-09  Leishmania major

Sequence (67 aa):
MDQETRDQMKNAAAEAKDNVHDKIQELKDDVGNKAAEVRDAVSSTVESIKDKLSGGSSSRASSYTLEMDQETRDQMKNAAAEAKDNVHDKIQELKDDVGNKAAEVRDAVSSTVESIKDKLSGGSSSRASSYTLEMDQETRDQMKNAAAEAKDNVHDKIQELKDDVGNKAAEVRDAVSSTVESIKDKLSGGSSSRASSYTLEMDQETRDQMKNAAAEAKDNVHDKIQELKDDVGNKAAEVRDAVSSTVESIKDKLSGGSSSRASSYTLEMDQETRDQMKNAAAEAKDNVHDKIQELKDDVGNKAAEVRDAVSSTVESIKDKLSGGSSSRASSYTLEMDQETRDQMKNAAAEAKDNVHDKIQELKDDVGNKAAEVRDAVSSTVESIKDKLSGGSSSRASSYTLEMDQETRDQMKNAAAEAKDNVHDKIQELKDDVGNKAAEVRDAVSSTVESIKDKLSGGSSSRASSYTLEMDQETRDQMKNAAAEAKDNVHDKIQELKDDVGNKAAEVRDAVSSTVESIKDKLSGGSSSRASSYTLEMDQETRDQMKNAAAEAKDNVHDKIQELKDDVGNKAAEVRDAVSSTVESIKDKLSGGSSSRASSYTLEMDQETRDQMKNAAAEAKDNVHDKIQELKDDVGNKAAEVRDAVSSTVESIKDKLSGGSSSRASSYTLE